Protein AF-A0A1W9U5N9-F1 (afdb_monomer)

pLDDT: mean 76.57, std 18.02, range [26.36, 98.19]

Foldseek 3Di:
DDDDDDDDDDDDDDDDDDPPDDPDPDDDQCLVVDVVNVVVLVCLLPDAAPDQAPLSVLLVVLVCLLVVQLLVLLVPDPFPCSVVLSVLSVLLSVVLLVCLLPVVQWFAFEAEEAEAQPLQQLLLQCLQFVHNQADRDSPLQAQAKEKEAADPDFWKWWQFPNRRIDIDHSSSNCCQRPVCCVPPVDHSNVGTHHMYTYDNRTPQRRYIYIYHRGLPPPDDPDPDPDDSNVRRLSVQLQGLHYEYGDACVVFAQDPVNVVSVVVSLRQAAYEYEHEPCVVDDLVSQVVSQLVNLVVVVVVPRHRHLGYWYYYSVVSDTHDPDPSPVVVSVVRSDTRQFDASLLSLVVSLVVSVVVLVVLLVVLVVLLVVLVCQLPDPPDDPVSNVVSVVSSVVSVVVSVVSVVSVVSSVVSSVSSSVSSVVSCVSSVTRHDNPSHDDDPRPDPSPDDDPFPKFKFKKFWDDDDPVLVVVLVPDPDNFKFKWAFADDDPFWTWTQTPSGTIIIDGLVRQCVRVVDDSVVSCVQRPGGAMWMWGDDPPRMIMIMHTDDPPPPPPDD

Nearest PDB structures (foldseek):
  6jfk-assembly1_A  TM=4.603E-01  e=7.650E-13  Homo sapiens
  5gom-assembly1_A  TM=4.733E-01  e=1.058E-12  Homo sapiens
  5go4-assembly1_A  TM=4.785E-01  e=2.954E-12  Homo sapiens
  5goe-assembly1_A  TM=4.598E-01  e=2.136E-12  Homo sapiens
  5gnr-assembly1_A  TM=4.405E-01  e=1.544E-12  Homo sapiens

Secondary structure (DSSP, 8-state):
-------------------------S---HHHH-HHHHHHHHHHHHSPPSS--HHHHHHHHHHHIIIIIIHHHHHSSS-TTHHHHHHHHHHHHHHHHHHHH-GGGGGBEEEEEEESTTS-HHHHHHHHHTS--S----STT--S-EEEEE-SS-EEEEEETTS-EEEE-HHHHHIIIIIHHHHH----TTTEEEEEEEESS-SSTTEEEEE---TT----S---S--HHHHHHHHHHH-SEEEEEEEGGG-S--HHHHHHHHHHT--SPEEEEEE-GGGS-HHHHHHHHHHHHHHHHH-TTS-EEEEEEEETTTTEEESS--HHHHHHHHHTSBP-SB-HHHHHHHHHHHHHHHHHHHHHHHHHHHHHHHHHHH-TTS-HHHHHHHHHHHHHHHHHHHHHHHHHHHHHHHHHHHHHHHHHHHHHHTPPB-S--S---------S-S---EEEEEEEEE----HHHHHHHTT-S-TT-EEEEEEEE-SSEEEEEETTS-EEEEEHHHHHHHH---HHHHHHHS-TT-EEEEEE-STTEEEEEEEE---------

Sequence (553 aa):
MSMMNSHIENNAAKDTGKSTAKIYRGNGNIYLDNPEKGLQLCAELVAMGGGASPAHKKLAELQLVIEEKFLPLTESDYNTTGAAAYRGLKQVCTDLEALIQFPELERHYTVAVGGMFSAGKSRFLNSILGSELLPTDTNPTISIPTYLTQGPEDTVTVLNKFHQRITSDESALQAICHSFHERFKVSFAHILRLIHVQRKNMKYPQITFLDTPGYSKSDSIDKSANTDENIAREHLRQADYLIWLIDIQNGTIPSEDMVFIRSLDFKRPILFVLNKADKKTKTEISQTLNAARKDLARAEEFQVYGVTAFSSAEGVEYGDSQCMKTFFKDVSARKSGTPVLQRARDIFSNYTTFYESEKIRLRQQRGVLNEIALSTGVEKELQHRSKSLAAGSKERIDALVAAEKKMIAVQRSVLNLIEDIAELSGLVLSDETHPNLTGMIGLAGSTDVESFRFNGSMNQISDKLLQGLLRKPNLEKLSGTVRKVDSLCFYFEMDDGFEVMALTGEVQKVTGLSRKEAVNLLPVGEKVSVHLRENERCTIIYPVIKQKAGSDD

Solvent-accessible surface area (backbone atoms only — not comparable to full-atom values): 31137 Å² total; per-residue (Å²): 133,89,85,83,92,84,89,85,79,87,90,86,83,87,85,91,73,93,73,83,74,78,78,83,86,73,78,82,49,63,52,76,76,32,64,67,56,26,50,50,52,54,50,61,61,73,39,71,40,77,78,77,50,73,38,54,51,39,51,53,51,42,51,47,47,46,59,73,59,46,45,62,56,43,74,73,53,95,52,84,52,32,68,59,39,52,52,52,53,54,45,45,52,55,49,49,54,50,38,66,78,41,54,72,66,42,56,23,35,31,37,22,41,45,39,51,58,88,32,43,60,43,40,35,51,21,34,74,49,72,44,90,78,47,83,65,71,88,64,88,50,62,65,43,39,32,39,37,36,50,36,97,48,74,38,28,34,37,32,24,76,49,71,23,79,46,78,44,47,69,61,52,52,50,35,59,49,44,48,37,36,76,77,68,71,46,78,51,50,88,48,43,58,35,36,39,37,30,27,61,84,44,76,59,57,41,32,27,38,32,46,47,24,29,50,65,73,85,86,68,96,68,92,55,95,81,43,46,37,52,56,25,46,58,55,59,52,67,30,75,35,46,34,40,34,33,43,41,88,77,46,54,77,56,69,67,56,55,53,51,54,57,71,45,69,62,86,55,57,31,36,38,34,30,21,55,38,82,80,50,54,74,68,56,48,53,52,38,50,54,49,34,53,53,56,49,64,71,41,80,83,60,44,56,33,47,78,48,31,24,16,47,89,77,57,43,78,52,70,98,66,68,55,69,65,50,49,55,58,68,55,39,48,74,44,85,24,36,25,61,64,41,52,51,51,51,40,50,50,61,54,49,51,52,56,56,53,50,44,52,51,40,52,53,53,30,52,56,25,49,52,53,40,68,43,93,88,58,59,69,67,61,24,52,52,24,46,53,53,28,49,54,37,48,56,51,43,54,50,52,54,55,51,50,56,54,49,52,54,50,51,51,53,48,53,51,36,50,51,52,29,27,63,68,53,71,52,50,73,22,80,61,76,70,83,86,76,79,65,78,53,77,76,86,83,68,83,85,57,55,63,54,70,40,69,27,37,55,55,89,80,47,74,72,49,53,61,55,50,73,72,47,97,61,72,53,66,43,55,28,25,30,65,46,74,64,98,58,36,39,32,30,41,30,79,82,77,50,45,36,39,28,47,44,68,53,52,28,67,67,69,72,39,54,72,73,53,46,44,69,76,56,38,72,67,39,69,34,36,36,27,63,48,79,89,57,30,28,40,38,37,35,74,39,76,74,73,77,78,75,87,87,128

Mean predicted aligned error: 16.18 Å

Radius of gyration: 29.79 Å; Cα contacts (8 Å, |Δi|>4): 862; chains: 1; bounding box: 122×54×83 Å

Structure (mmCIF, N/CA/C/O backbone):
data_AF-A0A1W9U5N9-F1
#
_entry.id   AF-A0A1W9U5N9-F1
#
loop_
_atom_site.group_PDB
_atom_site.id
_atom_site.type_symbol
_atom_site.label_atom_id
_atom_site.label_alt_id
_atom_site.label_comp_id
_atom_site.label_asym_id
_atom_site.label_entity_id
_atom_site.label_seq_id
_atom_site.pdbx_PDB_ins_code
_atom_site.Cartn_x
_atom_site.Cartn_y
_atom_site.Cartn_z
_atom_site.occupancy
_atom_site.B_iso_or_equiv
_atom_site.auth_seq_id
_atom_site.auth_comp_id
_atom_site.auth_asym_id
_atom_site.auth_atom_id
_atom_site.pdbx_PDB_model_num
ATOM 1 N N . MET A 1 1 ? 69.006 0.255 -8.709 1.00 35.97 1 MET A N 1
ATOM 2 C CA . MET A 1 1 ? 68.861 -0.930 -7.835 1.00 35.97 1 MET A CA 1
ATOM 3 C C . MET A 1 1 ? 67.367 -1.064 -7.560 1.00 35.97 1 MET A C 1
ATOM 5 O O . MET A 1 1 ? 66.825 -0.146 -6.971 1.00 35.97 1 MET A O 1
ATOM 9 N N . SER A 1 2 ? 66.625 -1.951 -8.243 1.00 29.09 2 SER A N 1
ATOM 10 C CA . SER A 1 2 ? 66.575 -3.414 -7.993 1.00 29.09 2 SER A CA 1
ATOM 11 C C . SER A 1 2 ? 66.067 -3.646 -6.567 1.00 29.09 2 SER A C 1
ATOM 13 O O . SER A 1 2 ? 66.734 -3.175 -5.659 1.00 29.09 2 SER A O 1
ATOM 15 N N . MET A 1 3 ? 64.945 -4.275 -6.226 1.00 26.36 3 MET A N 1
ATOM 16 C CA . MET A 1 3 ? 64.004 -5.277 -6.764 1.00 26.36 3 MET A CA 1
ATOM 17 C C . MET A 1 3 ? 62.735 -5.111 -5.869 1.00 26.36 3 MET A C 1
ATOM 19 O O . MET A 1 3 ? 62.853 -4.559 -4.783 1.00 26.36 3 MET A O 1
ATOM 23 N N . MET A 1 4 ? 61.489 -5.443 -6.206 1.00 28.92 4 MET A N 1
ATOM 24 C CA . MET A 1 4 ? 60.948 -6.742 -6.599 1.00 28.92 4 MET A CA 1
ATOM 25 C C . MET A 1 4 ? 59.550 -6.508 -7.201 1.00 28.92 4 MET A C 1
ATOM 27 O O . MET A 1 4 ? 58.605 -6.169 -6.495 1.00 28.92 4 MET A O 1
ATOM 31 N N . ASN A 1 5 ? 59.433 -6.736 -8.507 1.00 30.67 5 ASN A N 1
ATOM 32 C CA . ASN A 1 5 ? 58.229 -7.281 -9.122 1.00 30.67 5 ASN A CA 1
ATOM 33 C C . ASN A 1 5 ? 58.411 -8.801 -9.114 1.00 30.67 5 ASN A C 1
ATOM 35 O O . ASN A 1 5 ? 59.314 -9.292 -9.787 1.00 30.67 5 ASN A O 1
ATOM 39 N N . SER A 1 6 ? 57.580 -9.538 -8.386 1.00 27.19 6 SER A N 1
ATOM 40 C CA . SER A 1 6 ? 57.392 -10.976 -8.601 1.00 27.19 6 SER A CA 1
ATOM 41 C C . SER A 1 6 ? 56.189 -11.441 -7.793 1.00 27.19 6 SER A C 1
ATOM 43 O O . SER A 1 6 ? 56.247 -11.408 -6.570 1.00 27.19 6 SER A O 1
ATOM 45 N N . HIS A 1 7 ? 55.106 -11.796 -8.483 1.00 29.09 7 HIS A N 1
ATOM 46 C CA . HIS A 1 7 ? 54.266 -12.985 -8.267 1.00 29.09 7 HIS A CA 1
ATOM 47 C C . HIS A 1 7 ? 52.938 -12.806 -9.018 1.00 29.09 7 HIS A C 1
ATOM 49 O O . HIS A 1 7 ? 51.870 -12.641 -8.441 1.00 29.09 7 HIS A O 1
ATOM 55 N N . ILE A 1 8 ? 53.035 -12.849 -10.347 1.00 31.62 8 ILE A N 1
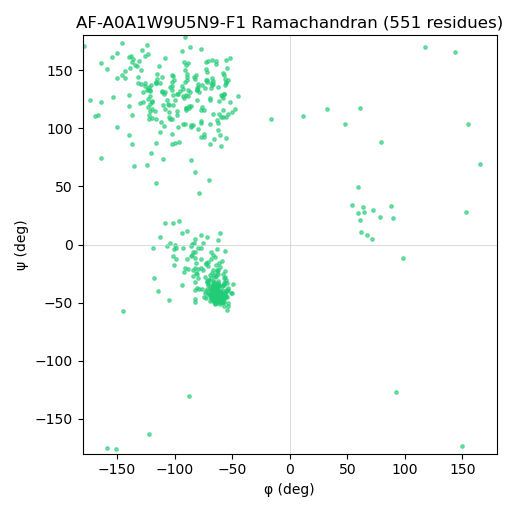ATOM 56 C CA . ILE A 1 8 ? 51.969 -13.346 -11.213 1.00 31.62 8 ILE A CA 1
ATOM 57 C C . ILE A 1 8 ? 52.576 -14.571 -11.879 1.00 31.62 8 ILE A C 1
ATOM 59 O O . ILE A 1 8 ? 53.467 -14.409 -12.703 1.00 31.62 8 ILE A O 1
ATOM 63 N N . GLU A 1 9 ? 52.137 -15.768 -11.497 1.00 27.69 9 GLU A N 1
ATOM 64 C CA . GLU A 1 9 ? 52.107 -16.914 -12.405 1.00 27.69 9 GLU A CA 1
ATOM 65 C C . GLU A 1 9 ? 51.217 -18.039 -11.854 1.00 27.69 9 GLU A C 1
ATOM 67 O O . GLU A 1 9 ? 51.405 -18.540 -10.750 1.00 27.69 9 GLU A O 1
ATOM 72 N N . ASN A 1 10 ? 50.235 -18.388 -12.687 1.00 28.28 10 ASN A N 1
ATOM 73 C CA . ASN A 1 10 ? 49.695 -19.717 -12.959 1.00 28.28 10 ASN A CA 1
ATOM 74 C C . ASN A 1 10 ? 49.324 -20.646 -11.794 1.00 28.28 10 ASN A C 1
ATOM 76 O O . ASN A 1 10 ? 50.132 -21.426 -11.308 1.00 28.28 10 ASN A O 1
ATOM 80 N N . ASN A 1 11 ? 48.014 -20.744 -11.554 1.00 26.61 11 ASN A N 1
ATOM 81 C CA . ASN A 1 11 ? 47.379 -22.044 -11.336 1.00 26.61 11 ASN A CA 1
ATOM 82 C C . ASN A 1 11 ? 46.050 -22.109 -12.095 1.00 26.61 11 ASN A C 1
ATOM 84 O O . ASN A 1 11 ? 44.980 -21.804 -11.574 1.00 26.61 11 ASN A O 1
ATOM 88 N N . ALA A 1 12 ? 46.146 -22.514 -13.360 1.00 27.66 12 ALA A N 1
ATOM 89 C CA . ALA A 1 12 ? 45.032 -23.040 -14.129 1.00 27.66 12 ALA A CA 1
ATOM 90 C C . ALA A 1 12 ? 45.190 -24.563 -14.207 1.00 27.66 12 ALA A C 1
ATOM 92 O O . ALA A 1 12 ? 46.061 -25.040 -14.927 1.00 27.66 12 ALA A O 1
ATOM 93 N N . ALA A 1 13 ? 44.350 -25.315 -13.489 1.00 27.28 13 ALA A N 1
ATOM 94 C CA . ALA A 1 13 ? 43.851 -26.619 -13.930 1.00 27.28 13 ALA A CA 1
ATOM 95 C C . ALA A 1 13 ? 42.773 -27.172 -12.979 1.00 27.28 13 ALA A C 1
ATOM 97 O O . ALA A 1 13 ? 43.041 -27.438 -11.813 1.00 27.28 13 ALA A O 1
ATOM 98 N N . LYS A 1 14 ? 41.618 -27.476 -13.589 1.00 28.52 14 LYS A N 1
ATOM 99 C CA . LYS A 1 14 ? 40.564 -28.420 -13.176 1.00 28.52 14 LYS A CA 1
ATOM 100 C C . LYS A 1 14 ? 39.579 -27.964 -12.094 1.00 28.52 14 LYS A C 1
ATOM 102 O O . LYS A 1 14 ? 39.668 -28.380 -10.950 1.00 28.52 14 LYS A O 1
ATOM 107 N N . ASP A 1 15 ? 38.506 -27.322 -12.552 1.00 28.48 15 ASP A N 1
ATOM 108 C CA . ASP A 1 15 ? 37.193 -27.934 -12.343 1.00 28.48 15 ASP A CA 1
ATOM 109 C C . ASP A 1 15 ? 36.313 -27.752 -13.590 1.00 28.48 15 ASP A C 1
ATOM 111 O O . ASP A 1 15 ? 36.094 -26.648 -14.088 1.00 28.48 15 ASP A O 1
ATOM 115 N N . THR A 1 16 ? 35.903 -28.874 -14.171 1.00 32.03 16 THR A N 1
ATOM 116 C CA . THR A 1 16 ? 35.127 -28.965 -15.409 1.00 32.03 16 THR A CA 1
ATOM 117 C C . THR A 1 16 ? 33.676 -29.251 -15.055 1.00 32.03 16 THR A C 1
ATOM 119 O O . THR A 1 16 ? 33.251 -30.403 -15.052 1.00 32.03 16 THR A O 1
ATOM 122 N N . GLY A 1 17 ? 32.905 -28.196 -14.803 1.00 28.33 17 GLY A N 1
ATOM 123 C CA . GLY A 1 17 ? 31.447 -28.238 -14.731 1.00 28.33 17 GLY A CA 1
ATOM 124 C C . GLY A 1 17 ? 30.867 -27.258 -15.743 1.00 28.33 17 GLY A C 1
ATOM 125 O O . GLY A 1 17 ? 30.980 -26.049 -15.572 1.00 28.33 17 GLY A O 1
ATOM 126 N N . LYS A 1 18 ? 30.282 -27.767 -16.833 1.00 32.19 18 LYS A N 1
ATOM 127 C CA . LYS A 1 18 ? 29.626 -26.967 -17.879 1.00 32.19 18 LYS A CA 1
ATOM 128 C C . LYS A 1 18 ? 28.459 -26.164 -17.284 1.00 32.19 18 LYS A C 1
ATOM 130 O O . LYS A 1 18 ? 27.339 -26.659 -17.241 1.00 32.19 18 LYS A O 1
ATOM 135 N N . SER A 1 19 ? 28.704 -24.915 -16.897 1.00 28.80 19 SER A N 1
ATOM 136 C CA . SER A 1 19 ? 27.664 -23.889 -16.834 1.00 28.80 19 SER A CA 1
ATOM 137 C C . SER A 1 19 ? 27.638 -23.191 -18.187 1.00 28.80 19 SER A C 1
ATOM 139 O O . SER A 1 19 ? 28.541 -22.432 -18.539 1.00 28.80 19 SER A O 1
ATOM 141 N N . THR A 1 20 ? 26.644 -23.516 -19.007 1.00 28.12 20 THR A N 1
ATOM 142 C CA . THR A 1 20 ? 26.366 -22.781 -20.239 1.00 28.12 20 THR A CA 1
ATOM 143 C C . THR A 1 20 ? 25.840 -21.400 -19.864 1.00 28.12 20 THR A C 1
ATOM 145 O O . THR A 1 20 ? 24.631 -21.195 -19.773 1.00 28.12 20 THR A O 1
ATOM 148 N N . ALA A 1 21 ? 26.755 -20.457 -19.638 1.00 29.27 21 ALA A N 1
ATOM 149 C CA . ALA A 1 21 ? 26.449 -19.038 -19.632 1.00 29.27 21 ALA A CA 1
ATOM 150 C C . ALA A 1 21 ? 25.846 -18.690 -20.999 1.00 29.27 21 ALA A C 1
ATOM 152 O O . ALA A 1 21 ? 26.517 -18.754 -22.033 1.00 29.27 21 ALA A O 1
ATOM 153 N N . LYS A 1 22 ? 24.545 -18.390 -21.018 1.00 29.12 22 LYS A N 1
ATOM 154 C CA . LYS A 1 22 ? 23.899 -17.807 -22.190 1.00 29.12 22 LYS A CA 1
ATOM 155 C C . LYS A 1 22 ? 24.575 -16.466 -22.451 1.00 29.12 22 LYS A C 1
ATOM 157 O O . LYS A 1 22 ? 24.473 -15.539 -21.658 1.00 29.12 22 LYS A O 1
ATOM 162 N N . ILE A 1 23 ? 25.289 -16.404 -23.565 1.00 27.86 23 ILE A N 1
ATOM 163 C CA . ILE A 1 23 ? 25.891 -15.191 -24.103 1.00 27.86 23 ILE A CA 1
ATOM 164 C C . ILE A 1 23 ? 24.745 -14.232 -24.440 1.00 27.86 23 ILE A C 1
ATOM 166 O O . ILE A 1 23 ? 24.016 -14.457 -25.409 1.00 27.86 23 ILE A O 1
ATOM 170 N N . TYR A 1 24 ? 24.579 -13.184 -23.633 1.00 37.66 24 TYR A N 1
ATOM 171 C CA . TYR A 1 24 ? 23.749 -12.033 -23.973 1.00 37.66 24 TYR A CA 1
ATOM 172 C C . TYR A 1 24 ? 24.308 -11.400 -25.254 1.00 37.66 24 TYR A C 1
ATOM 174 O O . TYR A 1 24 ? 25.410 -10.855 -25.274 1.00 37.66 24 TYR A O 1
ATOM 182 N N . ARG A 1 25 ? 23.572 -11.527 -26.362 1.00 33.28 25 ARG A N 1
ATOM 183 C CA . ARG A 1 25 ? 23.835 -10.783 -27.597 1.00 33.28 25 ARG A CA 1
ATOM 184 C C . ARG A 1 25 ? 22.997 -9.506 -27.574 1.00 33.28 25 ARG A C 1
ATOM 186 O O . ARG A 1 25 ? 21.803 -9.568 -27.839 1.00 33.28 25 ARG A O 1
ATOM 193 N N . GLY A 1 26 ? 23.646 -8.378 -27.294 1.00 34.16 26 GLY A N 1
ATOM 194 C CA . GLY A 1 26 ? 23.106 -7.026 -27.471 1.00 34.16 26 GLY A CA 1
ATOM 195 C C . GLY A 1 26 ? 23.776 -6.027 -26.528 1.00 34.16 26 GLY A C 1
ATOM 196 O O . GLY A 1 26 ? 23.479 -6.071 -25.348 1.00 34.16 26 GLY A O 1
ATOM 197 N N . ASN A 1 27 ? 24.690 -5.203 -27.064 1.00 46.19 27 ASN A N 1
ATOM 198 C CA . ASN A 1 27 ? 25.385 -4.036 -26.483 1.00 46.19 27 ASN A CA 1
ATOM 199 C C . ASN A 1 27 ? 25.701 -4.050 -24.977 1.00 46.19 27 ASN A C 1
ATOM 201 O O . ASN A 1 27 ? 24.818 -3.984 -24.131 1.00 46.19 27 ASN A O 1
ATOM 205 N N . GLY A 1 28 ? 26.992 -4.036 -24.644 1.00 68.62 28 GLY A N 1
ATOM 206 C CA . GLY A 1 28 ? 27.431 -3.898 -23.261 1.00 68.62 28 GLY A CA 1
ATOM 207 C C . GLY A 1 28 ? 26.869 -2.635 -22.583 1.00 68.62 28 GLY A C 1
ATOM 208 O O . GLY A 1 28 ? 26.640 -1.599 -23.215 1.00 68.62 28 GLY A O 1
ATOM 209 N N . ASN A 1 29 ? 26.537 -2.771 -21.299 1.00 79.50 29 ASN A N 1
ATOM 210 C CA . ASN A 1 29 ? 25.884 -1.729 -20.516 1.00 79.50 29 ASN A CA 1
ATOM 211 C C . ASN A 1 29 ? 26.867 -0.571 -20.276 1.00 79.50 29 ASN A C 1
ATOM 213 O O . ASN A 1 29 ? 27.945 -0.768 -19.710 1.00 79.50 29 ASN A O 1
ATOM 217 N N . ILE A 1 30 ? 26.481 0.649 -20.662 1.00 85.81 30 ILE A N 1
ATOM 218 C CA . ILE A 1 30 ? 27.363 1.828 -20.640 1.00 85.81 30 ILE A CA 1
ATOM 219 C C . ILE A 1 30 ? 27.954 2.130 -19.255 1.00 85.81 30 ILE A C 1
ATOM 221 O O . ILE A 1 30 ? 29.058 2.664 -19.176 1.00 85.81 30 ILE A O 1
ATOM 225 N N . TYR A 1 31 ? 27.250 1.777 -18.177 1.00 84.88 31 TYR A N 1
ATOM 226 C CA . TYR A 1 31 ? 27.690 1.996 -16.798 1.00 84.88 31 TYR A CA 1
ATOM 227 C C . TYR A 1 31 ? 28.665 0.918 -16.311 1.00 84.88 31 TYR A C 1
ATOM 229 O O . TYR A 1 31 ? 29.351 1.111 -15.312 1.00 84.88 31 TYR A O 1
ATOM 237 N N . LEU A 1 32 ? 28.748 -0.217 -17.007 1.00 81.25 32 LEU A N 1
ATOM 238 C CA . LEU A 1 32 ? 29.730 -1.267 -16.733 1.00 81.25 32 LEU A CA 1
ATOM 239 C C . LEU A 1 32 ? 30.984 -1.113 -17.592 1.00 81.25 32 LEU A C 1
ATOM 241 O O . LEU A 1 32 ? 32.082 -1.456 -17.155 1.00 81.25 32 LEU A O 1
ATOM 245 N N . ASP A 1 33 ? 30.811 -0.640 -18.823 1.00 85.62 33 ASP A N 1
ATOM 246 C CA . ASP A 1 33 ? 31.886 -0.581 -19.812 1.00 85.62 33 ASP A CA 1
ATOM 247 C C . ASP A 1 33 ? 32.649 0.741 -19.784 1.00 85.62 33 ASP A C 1
ATOM 249 O O . ASP A 1 33 ? 33.798 0.792 -20.217 1.00 85.62 33 ASP A O 1
ATOM 253 N N . ASN A 1 34 ? 32.050 1.795 -19.222 1.00 88.31 34 ASN A N 1
ATOM 254 C CA . ASN A 1 34 ? 32.722 3.058 -18.951 1.00 88.31 34 ASN A CA 1
ATOM 255 C C . ASN A 1 34 ? 32.862 3.268 -17.427 1.00 88.31 34 ASN A C 1
ATOM 257 O O . ASN A 1 34 ? 31.873 3.611 -16.771 1.00 88.31 34 ASN A O 1
ATOM 261 N N . PRO A 1 35 ? 34.076 3.103 -16.858 1.00 86.19 35 PRO A N 1
ATOM 262 C CA . PRO A 1 35 ? 34.315 3.262 -15.424 1.00 86.19 35 PRO A CA 1
ATOM 263 C C . PRO A 1 35 ? 33.926 4.633 -14.864 1.00 86.19 35 PRO A C 1
ATOM 265 O O . PRO A 1 35 ? 33.444 4.700 -13.739 1.00 86.19 35 PRO A O 1
ATOM 268 N N . GLU A 1 36 ? 34.098 5.715 -15.631 1.00 89.00 36 GLU A N 1
ATOM 269 C CA . GLU A 1 36 ? 33.740 7.067 -15.184 1.00 89.00 36 GLU A CA 1
ATOM 270 C C . GLU A 1 36 ? 32.225 7.204 -15.033 1.00 89.00 36 GLU A C 1
ATOM 272 O O . GLU A 1 36 ? 31.749 7.631 -13.984 1.00 89.00 36 GLU A O 1
ATOM 277 N N . LYS A 1 37 ? 31.457 6.759 -16.038 1.00 88.12 37 LYS A N 1
ATOM 278 C CA . LYS A 1 37 ? 29.986 6.766 -15.974 1.00 88.12 37 LYS A CA 1
ATOM 279 C C . LYS A 1 37 ? 29.455 5.845 -14.880 1.00 88.12 37 LYS A C 1
ATOM 281 O O . LYS A 1 37 ? 28.510 6.208 -14.184 1.00 88.12 37 LYS A O 1
ATOM 286 N N . GLY A 1 38 ? 30.056 4.665 -14.718 1.00 86.62 38 GLY A N 1
ATOM 287 C CA . GLY A 1 38 ? 29.707 3.733 -13.648 1.00 86.62 38 GLY A CA 1
ATOM 288 C C . GLY A 1 38 ? 29.942 4.331 -12.263 1.00 86.62 38 GLY A C 1
ATOM 289 O O . GLY A 1 38 ? 29.048 4.305 -11.421 1.00 86.62 38 GLY A O 1
ATOM 290 N N . LEU A 1 39 ? 31.117 4.927 -12.037 1.00 87.19 39 LEU A N 1
ATOM 291 C CA . LEU A 1 39 ? 31.456 5.557 -10.763 1.00 87.19 39 LEU A CA 1
ATOM 292 C C . LEU A 1 39 ? 30.595 6.794 -10.486 1.00 87.19 39 LEU A C 1
ATOM 294 O O . LEU A 1 39 ? 30.179 6.988 -9.347 1.00 87.19 39 LEU A O 1
ATOM 298 N N . GLN A 1 40 ? 30.289 7.593 -11.513 1.00 89.88 40 GLN A N 1
ATOM 299 C CA . GLN A 1 40 ? 29.371 8.724 -11.399 1.00 89.88 40 GLN A CA 1
ATOM 300 C C . GLN A 1 40 ? 27.982 8.262 -10.944 1.00 89.88 40 GLN A C 1
ATOM 302 O O . GLN A 1 40 ? 27.465 8.798 -9.967 1.00 89.88 40 GLN A O 1
ATOM 307 N N . LEU A 1 41 ? 27.415 7.231 -11.581 1.00 87.94 41 LEU A N 1
ATOM 308 C CA . LEU A 1 41 ? 26.125 6.671 -11.173 1.00 87.94 41 LEU A CA 1
ATOM 309 C C . LEU A 1 41 ? 26.172 6.176 -9.718 1.00 87.94 41 LEU A C 1
ATOM 311 O O . LEU A 1 41 ? 25.281 6.484 -8.932 1.00 87.94 41 LEU A O 1
ATOM 315 N N . CYS A 1 42 ? 27.231 5.463 -9.324 1.00 87.44 42 CYS A N 1
ATOM 316 C CA . CYS A 1 42 ? 27.422 5.027 -7.939 1.00 87.44 42 CYS A CA 1
ATOM 317 C C . CYS A 1 42 ? 27.476 6.206 -6.954 1.00 87.44 42 CYS A C 1
ATOM 319 O O . CYS A 1 42 ? 26.852 6.137 -5.897 1.00 87.44 42 CYS A O 1
ATOM 321 N N . ALA A 1 43 ? 28.204 7.275 -7.291 1.00 88.25 43 ALA A N 1
ATOM 322 C CA . ALA A 1 43 ? 28.321 8.471 -6.462 1.00 88.25 43 ALA A CA 1
ATOM 323 C C . ALA A 1 43 ? 26.976 9.196 -6.316 1.00 88.25 43 ALA A C 1
ATOM 325 O O . ALA A 1 43 ? 26.618 9.607 -5.215 1.00 88.25 43 ALA A O 1
ATOM 326 N N . GLU A 1 44 ? 26.206 9.300 -7.399 1.00 88.00 44 GLU A N 1
ATOM 327 C CA . GLU A 1 44 ? 24.863 9.881 -7.387 1.00 88.00 44 GLU A CA 1
ATOM 328 C C . GLU A 1 44 ? 23.900 9.058 -6.516 1.00 88.00 44 GLU A C 1
ATOM 330 O O . GLU A 1 44 ? 23.151 9.636 -5.732 1.00 88.00 44 GLU A O 1
ATOM 335 N N . LEU A 1 45 ? 23.973 7.720 -6.567 1.00 85.81 45 LEU A N 1
ATOM 336 C CA . LEU A 1 45 ? 23.142 6.810 -5.758 1.00 85.81 45 LEU A CA 1
ATOM 337 C C . LEU A 1 45 ? 23.351 6.958 -4.248 1.00 85.81 45 LEU A C 1
ATOM 339 O O . LEU A 1 45 ? 22.396 6.770 -3.490 1.00 85.81 45 LEU A O 1
ATOM 343 N N . VAL A 1 46 ? 24.559 7.310 -3.803 1.00 86.69 46 VAL A N 1
ATOM 344 C CA . VAL A 1 46 ? 24.897 7.470 -2.373 1.00 86.69 46 VAL A CA 1
ATOM 345 C C . VAL A 1 46 ? 24.910 8.921 -1.901 1.00 86.69 46 VAL A C 1
ATOM 347 O O . VAL A 1 46 ? 25.137 9.172 -0.718 1.00 86.69 46 VAL A O 1
ATOM 350 N N . ALA A 1 47 ? 24.705 9.879 -2.801 1.00 85.75 47 ALA A N 1
ATOM 351 C CA . ALA A 1 47 ? 24.765 11.282 -2.444 1.00 85.75 47 ALA A CA 1
ATOM 352 C C . ALA A 1 47 ? 23.535 11.714 -1.615 1.00 85.75 47 ALA A C 1
ATOM 354 O O . ALA A 1 47 ? 22.475 11.076 -1.600 1.00 85.75 47 ALA A O 1
ATOM 355 N N . MET A 1 48 ? 23.728 12.796 -0.860 1.00 80.88 48 MET A N 1
ATOM 356 C CA . MET A 1 48 ? 22.690 13.428 -0.049 1.00 80.88 48 MET A CA 1
ATOM 357 C C . MET A 1 48 ? 21.920 14.424 -0.916 1.00 80.88 48 MET A C 1
ATOM 359 O O . MET A 1 48 ? 22.534 15.267 -1.576 1.00 80.88 48 MET A O 1
ATOM 363 N N . GLY A 1 49 ? 20.586 14.367 -0.881 1.00 68.31 49 GLY A N 1
ATOM 364 C CA . GLY A 1 49 ? 19.746 15.318 -1.605 1.00 68.31 49 GLY A CA 1
ATOM 365 C C . GLY A 1 49 ? 20.052 16.773 -1.219 1.00 68.31 49 GLY A C 1
ATOM 366 O O . GLY A 1 49 ? 20.246 17.097 -0.046 1.00 68.31 49 GLY A O 1
ATOM 367 N N . GLY A 1 50 ? 20.107 17.665 -2.212 1.00 58.03 50 GLY A N 1
ATOM 368 C CA . GLY A 1 50 ? 20.309 19.099 -1.992 1.00 58.03 50 GLY A CA 1
ATOM 369 C C . GLY A 1 50 ? 19.118 19.756 -1.279 1.00 58.03 50 GLY A C 1
ATOM 370 O O . GLY A 1 50 ? 17.977 19.392 -1.533 1.00 58.03 50 GLY A O 1
ATOM 371 N N . GLY A 1 51 ? 19.419 20.719 -0.393 1.00 58.62 51 GLY A N 1
ATOM 372 C CA . GLY A 1 51 ? 18.522 21.603 0.376 1.00 58.62 51 GLY A CA 1
ATOM 373 C C . GLY A 1 51 ? 17.021 21.279 0.395 1.00 58.62 51 GLY A C 1
ATOM 374 O O . GLY A 1 51 ? 16.321 21.526 -0.581 1.00 58.62 51 GLY A O 1
ATOM 375 N N . ALA A 1 52 ? 16.511 20.840 1.553 1.00 67.81 52 ALA A N 1
ATOM 376 C CA . ALA A 1 52 ? 15.099 20.511 1.757 1.00 67.81 52 ALA A CA 1
ATOM 377 C C . ALA A 1 52 ? 14.156 21.602 1.212 1.00 67.81 52 ALA A C 1
ATOM 379 O O . ALA A 1 52 ? 14.137 22.735 1.711 1.00 67.81 52 ALA A O 1
ATOM 380 N N . SER A 1 53 ? 13.351 21.243 0.204 1.00 83.31 53 SER A N 1
ATOM 381 C CA . SER A 1 53 ? 12.263 22.087 -0.310 1.00 83.31 53 SER A CA 1
ATOM 382 C C . SER A 1 53 ? 11.335 22.549 0.832 1.00 83.31 53 SER A C 1
ATOM 384 O O . SER A 1 53 ? 11.285 21.882 1.873 1.00 83.31 53 SER A O 1
ATOM 386 N N . PRO A 1 54 ? 10.531 23.612 0.654 1.00 89.94 54 PRO A N 1
ATOM 387 C CA . PRO A 1 54 ? 9.535 24.016 1.648 1.00 89.94 54 PRO A CA 1
ATOM 388 C C . PRO A 1 54 ? 8.625 22.865 2.113 1.00 89.94 54 PRO A C 1
ATOM 390 O O . PRO A 1 54 ? 8.426 22.702 3.315 1.00 89.94 54 PRO A O 1
ATOM 393 N N . ALA A 1 55 ? 8.166 22.011 1.189 1.00 90.44 55 ALA A N 1
ATOM 394 C CA . ALA A 1 55 ? 7.347 20.839 1.508 1.00 90.44 55 ALA A CA 1
ATOM 395 C C . ALA A 1 55 ? 8.097 19.814 2.381 1.00 90.44 55 ALA A C 1
ATOM 397 O O . ALA A 1 55 ? 7.560 19.330 3.371 1.00 90.44 55 ALA A O 1
ATOM 398 N N . HIS A 1 56 ? 9.374 19.551 2.087 1.00 88.75 56 HIS A N 1
ATOM 399 C CA . HIS A 1 56 ? 10.228 18.680 2.911 1.00 88.75 56 HIS A CA 1
ATOM 400 C C . HIS A 1 56 ? 10.437 19.232 4.332 1.00 88.75 56 HIS A C 1
ATOM 402 O O . HIS A 1 56 ? 10.458 18.466 5.292 1.00 88.75 56 HIS A O 1
ATOM 408 N N . LYS A 1 57 ? 10.555 20.557 4.497 1.00 91.56 57 LYS A N 1
ATOM 409 C CA . LYS A 1 57 ? 10.639 21.180 5.831 1.00 91.56 57 LYS A CA 1
ATOM 410 C C . LYS A 1 57 ? 9.344 20.988 6.621 1.00 91.56 57 LYS A C 1
ATOM 412 O O . LYS A 1 57 ? 9.399 20.656 7.800 1.00 91.56 57 LYS A O 1
ATOM 417 N N . LYS A 1 58 ? 8.192 21.145 5.963 1.00 95.25 58 LYS A N 1
ATOM 418 C CA . LYS A 1 58 ? 6.875 20.883 6.560 1.00 95.25 58 LYS A CA 1
ATOM 419 C C . LYS A 1 58 ? 6.665 19.408 6.895 1.00 95.25 58 LYS A C 1
ATOM 421 O O . LYS A 1 58 ? 6.119 19.100 7.949 1.00 95.25 58 LYS A O 1
ATOM 426 N N . LEU A 1 59 ? 7.162 18.494 6.062 1.00 93.44 59 LEU A N 1
ATOM 427 C CA . LEU A 1 59 ? 7.162 17.063 6.364 1.00 93.44 59 LEU A CA 1
ATOM 428 C C . LEU A 1 59 ? 8.009 16.741 7.606 1.00 93.44 59 LEU A C 1
ATOM 430 O O . LEU A 1 59 ? 7.563 15.968 8.451 1.00 93.44 59 LEU A O 1
ATOM 434 N N . ALA A 1 60 ? 9.186 17.354 7.756 1.00 92.06 60 ALA A N 1
ATOM 435 C CA . ALA A 1 60 ? 10.004 17.200 8.961 1.00 92.06 60 ALA A CA 1
ATOM 436 C C . ALA A 1 60 ? 9.291 17.752 10.213 1.00 92.06 60 ALA A C 1
ATOM 438 O O . ALA A 1 60 ? 9.299 17.113 11.262 1.00 92.06 60 ALA A O 1
ATOM 439 N N . GLU A 1 61 ? 8.606 18.896 10.098 1.00 96.19 61 GLU A N 1
ATOM 440 C CA . GLU A 1 61 ? 7.765 19.444 11.172 1.00 96.19 61 GLU A CA 1
ATOM 441 C C . GLU A 1 61 ? 6.622 18.484 11.549 1.00 96.19 61 GLU A C 1
ATOM 443 O O . GLU A 1 61 ? 6.380 18.234 12.730 1.00 96.19 61 GLU A O 1
ATOM 448 N N . LEU A 1 62 ? 5.955 17.886 10.557 1.00 97.44 62 LEU A N 1
ATOM 449 C CA . LEU A 1 62 ? 4.909 16.883 10.766 1.00 97.44 62 LEU A CA 1
ATOM 450 C C . LEU A 1 62 ? 5.443 15.652 11.509 1.00 97.44 62 LEU A C 1
ATOM 452 O O . LEU A 1 62 ? 4.816 15.190 12.465 1.00 97.44 62 LEU A O 1
ATOM 456 N N . GLN A 1 63 ? 6.606 15.143 11.101 1.00 95.56 63 GLN A N 1
ATOM 457 C CA . GLN A 1 63 ? 7.264 14.017 11.763 1.00 95.56 63 GLN A CA 1
ATOM 458 C C . GLN A 1 63 ? 7.588 14.338 13.228 1.00 95.56 63 GLN A C 1
ATOM 460 O O . GLN A 1 63 ? 7.271 13.524 14.095 1.00 95.56 63 GLN A O 1
ATOM 465 N N . LEU A 1 64 ? 8.114 15.535 13.514 1.00 96.31 64 LEU A N 1
ATOM 466 C CA . LEU A 1 64 ? 8.377 15.997 14.881 1.00 96.31 64 LEU A CA 1
ATOM 467 C C . LEU A 1 64 ? 7.094 16.111 15.710 1.00 96.31 64 LEU A C 1
ATOM 469 O O . LEU A 1 64 ? 7.067 15.682 16.857 1.00 96.31 64 LEU A O 1
ATOM 473 N N . VAL A 1 65 ? 5.995 16.628 15.151 1.00 97.38 65 VAL A N 1
ATOM 474 C CA . VAL A 1 65 ? 4.704 16.674 15.864 1.00 97.38 65 VAL A CA 1
ATOM 475 C C . VAL A 1 65 ? 4.222 15.267 16.231 1.00 97.38 65 VAL A C 1
ATOM 477 O O . VAL A 1 65 ? 3.725 15.055 17.340 1.00 97.38 65 VAL A O 1
ATOM 480 N N . ILE A 1 66 ? 4.380 14.293 15.335 1.00 96.25 66 ILE A N 1
ATOM 481 C CA . ILE A 1 66 ? 4.000 12.900 15.599 1.00 96.25 66 ILE A CA 1
ATOM 482 C C . ILE A 1 66 ? 4.902 12.278 16.679 1.00 96.25 66 ILE A C 1
ATOM 484 O O . ILE A 1 66 ? 4.399 11.622 17.590 1.00 96.25 66 ILE A O 1
ATOM 488 N N . GLU A 1 67 ? 6.214 12.496 16.620 1.00 94.44 67 GLU A N 1
ATOM 489 C CA . GLU A 1 67 ? 7.175 11.922 17.572 1.00 94.44 67 GLU A CA 1
ATOM 490 C C . GLU A 1 67 ? 7.138 12.592 18.948 1.00 94.44 67 GLU A C 1
ATOM 492 O O . GLU A 1 67 ? 7.111 11.912 19.966 1.00 94.44 67 GLU A O 1
ATOM 497 N N . GLU A 1 68 ? 7.107 13.919 19.006 1.00 94.69 68 GLU A N 1
ATOM 498 C CA . GLU A 1 68 ? 7.247 14.657 20.264 1.00 94.69 68 GLU A CA 1
ATOM 499 C C . GLU A 1 68 ? 5.906 14.956 20.937 1.00 94.69 68 GLU A C 1
ATOM 501 O O . GLU A 1 68 ? 5.861 15.178 22.148 1.00 94.69 68 GLU A O 1
ATOM 506 N N . LYS A 1 69 ? 4.798 14.992 20.179 1.00 93.44 69 LYS A N 1
ATOM 507 C CA . LYS A 1 69 ? 3.477 15.350 20.727 1.00 93.44 69 LYS A CA 1
ATOM 508 C C . LYS A 1 69 ? 2.473 14.208 20.694 1.00 93.44 69 LYS A C 1
ATOM 510 O O . LYS A 1 69 ? 1.711 14.084 21.648 1.00 93.44 69 LYS A O 1
ATOM 515 N N . PHE A 1 70 ? 2.434 13.397 19.634 1.00 92.88 70 PHE A N 1
ATOM 516 C CA . PHE A 1 70 ? 1.484 12.280 19.557 1.00 92.88 70 PHE A CA 1
ATOM 517 C C . PHE A 1 70 ? 1.975 11.042 20.316 1.00 92.88 70 PHE A C 1
ATOM 519 O O . PHE A 1 70 ? 1.227 10.511 21.132 1.00 92.88 70 PHE A O 1
ATOM 526 N N . LEU A 1 71 ? 3.221 10.604 20.102 1.00 91.38 71 LEU A N 1
ATOM 527 C CA . LEU A 1 71 ? 3.757 9.386 20.724 1.00 91.38 71 LEU A CA 1
ATOM 528 C C . LEU A 1 71 ? 3.630 9.378 22.264 1.00 91.38 71 LEU A C 1
ATOM 530 O O . LEU A 1 71 ? 3.093 8.397 22.782 1.00 91.38 71 LEU A O 1
ATOM 534 N N . PRO A 1 72 ? 3.947 10.460 23.011 1.00 89.62 72 PRO A N 1
ATOM 535 C CA . PRO A 1 72 ? 3.764 10.468 24.467 1.00 89.62 72 PRO A CA 1
ATOM 536 C C . PRO A 1 72 ? 2.303 10.301 24.918 1.00 89.62 72 PRO A C 1
ATOM 538 O O . PRO A 1 72 ? 2.038 9.835 26.027 1.00 89.62 72 PRO A O 1
ATOM 541 N N . LEU A 1 73 ? 1.327 10.669 24.077 1.00 85.75 73 LEU A N 1
ATOM 542 C CA . LEU A 1 73 ? -0.092 10.438 24.372 1.00 85.75 73 LEU A CA 1
ATOM 543 C C . LEU A 1 73 ? -0.445 8.951 24.292 1.00 85.75 73 LEU A C 1
ATOM 545 O O . LEU A 1 73 ? -1.301 8.510 25.046 1.00 85.75 73 LEU A O 1
ATOM 549 N N . THR A 1 74 ? 0.240 8.192 23.434 1.00 82.94 74 THR A N 1
ATOM 550 C CA . THR A 1 74 ? 0.028 6.743 23.279 1.00 82.94 74 THR A CA 1
ATOM 551 C C . THR A 1 74 ? 0.713 5.907 24.362 1.00 82.94 74 THR A C 1
ATOM 553 O O . THR A 1 74 ? 0.331 4.766 24.590 1.00 82.94 74 THR A O 1
ATOM 556 N N . GLU A 1 75 ? 1.727 6.461 25.034 1.00 74.56 75 GLU A N 1
ATOM 557 C CA . GLU A 1 75 ? 2.440 5.790 26.133 1.00 74.56 75 GLU A CA 1
ATOM 558 C C . GLU A 1 75 ? 1.730 5.951 27.484 1.00 74.56 75 GLU A C 1
ATOM 560 O O . GLU A 1 75 ? 1.964 5.183 28.416 1.00 74.56 75 GLU A O 1
ATOM 565 N N . SER A 1 76 ? 0.888 6.979 27.610 1.00 63.25 76 SER A N 1
ATOM 566 C CA . SER A 1 76 ? 0.351 7.448 28.891 1.00 63.25 76 SER A CA 1
ATOM 567 C C . SER A 1 76 ? -1.103 7.053 29.157 1.00 63.25 76 SER A C 1
ATOM 569 O O . SER A 1 76 ? -1.644 7.418 30.205 1.00 63.25 76 SER A O 1
ATOM 571 N N . ASP A 1 77 ? -1.751 6.309 28.258 1.00 61.28 77 ASP A N 1
ATOM 572 C CA . ASP A 1 77 ? -3.172 5.996 28.367 1.00 61.28 77 ASP A CA 1
ATOM 573 C C . ASP A 1 77 ? -3.515 4.499 28.255 1.00 61.28 77 ASP A C 1
ATOM 575 O O . ASP A 1 77 ? -2.708 3.638 27.925 1.00 61.28 77 ASP A O 1
ATOM 579 N N . TYR A 1 78 ? -4.761 4.171 28.608 1.00 62.22 78 TYR A N 1
ATOM 580 C CA . TYR A 1 78 ? -5.315 2.815 28.517 1.00 62.22 78 TYR A CA 1
ATOM 581 C C . TYR A 1 78 ? -5.696 2.434 27.073 1.00 62.22 78 TYR A C 1
ATOM 583 O O . TYR A 1 78 ? -6.374 1.425 26.867 1.00 62.22 78 TYR A O 1
ATOM 591 N N . ASN A 1 79 ? -5.347 3.263 26.082 1.00 71.38 79 ASN A N 1
ATOM 592 C CA . ASN A 1 79 ? -5.817 3.119 24.716 1.00 71.38 79 ASN A CA 1
ATOM 593 C C . ASN A 1 79 ? -4.922 2.154 23.934 1.00 71.38 79 ASN A C 1
ATOM 595 O O . ASN A 1 79 ? -3.861 2.506 23.423 1.00 71.38 79 ASN A O 1
ATOM 599 N N . THR A 1 80 ? -5.397 0.926 23.750 1.00 73.19 80 THR A N 1
ATOM 600 C CA . THR A 1 80 ? -4.660 -0.111 23.013 1.00 73.19 80 THR A CA 1
ATOM 601 C C . THR A 1 80 ? -4.499 0.190 21.518 1.00 73.19 80 THR A C 1
ATOM 603 O O . THR A 1 80 ? -3.744 -0.499 20.832 1.00 73.19 80 THR A O 1
ATOM 606 N N . THR A 1 81 ? -5.173 1.219 20.989 1.00 79.94 81 THR A N 1
ATOM 607 C CA . THR A 1 81 ? -5.081 1.609 19.572 1.00 79.94 81 THR A CA 1
ATOM 608 C C . THR A 1 81 ? -3.902 2.539 19.266 1.00 79.94 81 THR A C 1
ATOM 610 O O . THR A 1 81 ? -3.600 2.754 18.091 1.00 79.94 81 THR A O 1
ATOM 613 N N . GLY A 1 82 ? -3.189 3.048 20.281 1.00 84.38 82 GLY A N 1
ATOM 614 C CA . GLY A 1 82 ? -2.101 4.019 20.104 1.00 84.38 82 GLY A CA 1
ATOM 615 C C . GLY A 1 82 ? -0.973 3.543 19.192 1.00 84.38 82 GLY A C 1
ATOM 616 O O . GLY A 1 82 ? -0.575 4.265 18.280 1.00 84.38 82 GLY A O 1
ATOM 617 N N . ALA A 1 83 ? -0.530 2.293 19.341 1.00 84.19 83 ALA A N 1
ATOM 618 C CA . ALA A 1 83 ? 0.505 1.720 18.478 1.00 84.19 83 ALA A CA 1
ATOM 619 C C . ALA A 1 83 ? 0.064 1.632 17.004 1.00 84.19 83 ALA A C 1
ATOM 621 O O . ALA A 1 83 ? 0.851 1.909 16.094 1.00 84.19 83 ALA A O 1
ATOM 622 N N . ALA A 1 84 ? -1.200 1.269 16.758 1.00 83.44 84 ALA A N 1
ATOM 623 C CA . ALA A 1 84 ? -1.763 1.212 15.411 1.00 83.44 84 ALA A CA 1
ATOM 624 C C . ALA A 1 84 ? -1.895 2.617 14.805 1.00 83.44 84 ALA A C 1
ATOM 626 O O . ALA A 1 84 ? -1.519 2.819 13.650 1.00 83.44 84 ALA A O 1
ATOM 627 N N . ALA A 1 85 ? -2.351 3.593 15.595 1.00 88.81 85 ALA A N 1
ATOM 628 C CA . ALA A 1 85 ? -2.469 4.982 15.169 1.00 88.81 85 ALA A CA 1
ATOM 629 C C . ALA A 1 85 ? -1.100 5.608 14.856 1.00 88.81 85 ALA A C 1
ATOM 631 O O . ALA A 1 85 ? -0.932 6.214 13.800 1.00 88.81 85 ALA A O 1
ATOM 632 N N . TYR A 1 86 ? -0.097 5.398 15.713 1.00 90.88 86 TYR A N 1
ATOM 633 C CA . TYR A 1 86 ? 1.266 5.890 15.494 1.00 90.88 86 TYR A CA 1
ATOM 634 C C . TYR A 1 86 ? 1.876 5.309 14.217 1.00 90.88 86 TYR A C 1
ATOM 636 O O . TYR A 1 86 ? 2.393 6.049 13.379 1.00 90.88 86 TYR A O 1
ATOM 644 N N . ARG A 1 87 ? 1.743 3.990 14.018 1.00 85.88 87 ARG A N 1
ATOM 645 C CA . ARG A 1 87 ? 2.168 3.327 12.780 1.00 85.88 87 ARG A CA 1
ATOM 646 C C . ARG A 1 87 ? 1.459 3.917 11.558 1.00 85.88 87 ARG A C 1
ATOM 648 O O . ARG A 1 87 ? 2.114 4.191 10.559 1.00 85.88 87 ARG A O 1
ATOM 655 N N . GLY A 1 88 ? 0.147 4.142 11.644 1.00 87.75 88 GLY A N 1
ATOM 656 C CA . GLY A 1 88 ? -0.634 4.754 10.569 1.00 87.75 88 GLY A CA 1
ATOM 657 C C . GLY A 1 88 ? -0.162 6.168 10.219 1.00 87.75 88 GLY A C 1
ATOM 658 O O . GLY A 1 88 ? -0.001 6.486 9.046 1.00 87.75 88 GLY A O 1
ATOM 659 N N . LEU A 1 89 ? 0.127 7.006 11.218 1.00 94.00 89 LEU A N 1
ATOM 660 C CA . LEU A 1 89 ? 0.630 8.366 10.992 1.00 94.00 89 LEU A CA 1
ATOM 661 C C . LEU A 1 89 ? 2.048 8.374 10.408 1.00 94.00 89 LEU A C 1
ATOM 663 O O . LEU A 1 89 ? 2.329 9.146 9.494 1.00 94.00 89 LEU A O 1
ATOM 667 N N . LYS A 1 90 ? 2.929 7.475 10.865 1.00 90.94 90 LYS A N 1
ATOM 668 C CA . LYS A 1 90 ? 4.244 7.265 10.238 1.00 90.94 90 LYS A CA 1
ATOM 669 C C . LYS A 1 90 ? 4.120 6.851 8.775 1.00 90.94 90 LYS A C 1
ATOM 671 O O . LYS A 1 90 ? 4.918 7.294 7.947 1.00 90.94 90 LYS A O 1
ATOM 676 N N . GLN A 1 91 ? 3.098 6.062 8.452 1.00 84.12 91 GLN A N 1
ATOM 677 C CA . GLN A 1 91 ? 2.816 5.707 7.070 1.00 84.12 91 GLN A CA 1
ATOM 678 C C . GLN A 1 91 ? 2.400 6.918 6.242 1.00 84.12 91 GLN A C 1
ATOM 680 O O . GLN A 1 91 ? 2.957 7.134 5.174 1.00 84.12 91 GLN A O 1
ATOM 685 N N . VAL A 1 92 ? 1.498 7.755 6.762 1.00 90.50 92 VAL A N 1
ATOM 686 C CA . VAL A 1 92 ? 1.095 9.003 6.095 1.00 90.50 92 VAL A CA 1
ATOM 687 C C . VAL A 1 92 ? 2.310 9.884 5.782 1.00 90.50 92 VAL A C 1
ATOM 689 O O . VAL A 1 92 ? 2.387 10.436 4.689 1.00 90.50 92 VAL A O 1
ATOM 692 N N . CYS A 1 93 ? 3.293 9.975 6.685 1.00 91.75 93 CYS A N 1
ATOM 693 C CA . CYS A 1 93 ? 4.543 10.689 6.406 1.00 91.75 93 CYS A CA 1
ATOM 694 C C . CYS A 1 93 ? 5.346 10.063 5.259 1.00 91.75 93 CYS A C 1
ATOM 696 O O . CYS A 1 93 ? 5.850 10.792 4.410 1.00 91.75 93 CYS A O 1
ATOM 698 N N . THR A 1 94 ? 5.470 8.736 5.231 1.00 83.88 94 THR A N 1
ATOM 699 C CA . THR A 1 94 ? 6.173 8.011 4.158 1.00 83.88 94 THR A CA 1
ATOM 700 C C . THR A 1 94 ? 5.493 8.219 2.810 1.00 83.88 94 THR A C 1
ATOM 702 O O . THR A 1 94 ? 6.177 8.463 1.817 1.00 83.88 94 THR A O 1
ATOM 705 N N . ASP A 1 95 ? 4.162 8.179 2.785 1.00 83.75 95 ASP A N 1
ATOM 706 C CA . ASP A 1 95 ? 3.380 8.401 1.575 1.00 83.75 95 ASP A CA 1
ATOM 707 C C . ASP A 1 95 ? 3.585 9.840 1.087 1.00 83.75 95 ASP A C 1
ATOM 709 O O . ASP A 1 95 ? 3.985 10.045 -0.053 1.00 83.75 95 ASP A O 1
ATOM 713 N N . LEU A 1 96 ? 3.422 10.839 1.964 1.00 89.25 96 LEU A N 1
ATOM 714 C CA . LEU A 1 96 ? 3.662 12.248 1.630 1.00 89.25 96 LEU A CA 1
ATOM 715 C C . LEU A 1 96 ? 5.073 12.489 1.100 1.00 89.25 96 LEU A C 1
ATOM 717 O O . LEU A 1 96 ? 5.241 13.231 0.142 1.00 89.25 96 LEU A O 1
ATOM 721 N N . GLU A 1 97 ? 6.083 11.849 1.679 1.00 86.56 97 GLU A N 1
ATOM 722 C CA . GLU A 1 97 ? 7.455 11.944 1.190 1.00 86.56 97 GLU A CA 1
ATOM 723 C C . GLU A 1 97 ? 7.588 11.468 -0.262 1.00 86.56 97 GLU A C 1
ATOM 725 O O . GLU A 1 97 ? 8.190 12.155 -1.090 1.00 86.56 97 GLU A O 1
ATOM 730 N N . ALA A 1 98 ? 6.985 10.320 -0.586 1.00 81.31 98 ALA A N 1
ATOM 731 C CA . ALA A 1 98 ? 6.958 9.808 -1.950 1.00 81.31 98 ALA A CA 1
ATOM 732 C C . ALA A 1 98 ? 6.195 10.758 -2.884 1.00 81.31 98 ALA A C 1
ATOM 734 O O . ALA A 1 98 ? 6.652 11.006 -3.994 1.00 81.31 98 ALA A O 1
ATOM 735 N N . LEU A 1 99 ? 5.088 11.348 -2.430 1.00 86.12 99 LEU A N 1
ATOM 736 C CA . LEU A 1 99 ? 4.280 12.278 -3.224 1.00 86.12 99 LEU A CA 1
ATOM 737 C C . LEU A 1 99 ? 4.942 13.632 -3.457 1.00 86.12 99 LEU A C 1
ATOM 739 O O . LEU A 1 99 ? 4.755 14.222 -4.515 1.00 86.12 99 LEU A O 1
ATOM 743 N N . ILE A 1 100 ? 5.735 14.123 -2.504 1.00 87.88 100 ILE A N 1
ATOM 744 C CA . ILE A 1 100 ? 6.539 15.336 -2.687 1.00 87.88 100 ILE A CA 1
ATOM 745 C C . ILE A 1 100 ? 7.567 15.113 -3.806 1.00 87.88 100 ILE A C 1
ATOM 747 O O . ILE A 1 100 ? 7.827 16.019 -4.596 1.00 87.88 100 ILE A O 1
ATOM 751 N N . GLN A 1 101 ? 8.154 13.915 -3.869 1.00 83.62 101 GLN A N 1
ATOM 752 C CA . GLN A 1 101 ? 9.182 13.554 -4.851 1.00 83.62 101 GLN A CA 1
ATOM 753 C C . GLN A 1 101 ? 8.592 13.134 -6.210 1.00 83.62 101 GLN A C 1
ATOM 755 O O . GLN A 1 101 ? 9.202 13.389 -7.252 1.00 83.62 101 GLN A O 1
ATOM 760 N N . PHE A 1 102 ? 7.404 12.519 -6.190 1.00 84.31 102 PHE A N 1
ATOM 761 C CA . PHE A 1 102 ? 6.688 11.969 -7.344 1.00 84.31 102 PHE A CA 1
ATOM 762 C C . PHE A 1 102 ? 5.187 12.332 -7.326 1.00 84.31 102 PHE A C 1
ATOM 764 O O . PHE A 1 102 ? 4.335 11.446 -7.171 1.00 84.31 102 PHE A O 1
ATOM 771 N N . PRO A 1 103 ? 4.817 13.615 -7.506 1.00 81.81 103 PRO A N 1
ATOM 772 C CA . PRO A 1 103 ? 3.415 14.049 -7.489 1.00 81.81 103 PRO A CA 1
ATOM 773 C C . PRO A 1 103 ? 2.534 13.345 -8.533 1.00 81.81 103 PRO A C 1
ATOM 775 O O . PRO A 1 103 ? 1.320 13.229 -8.374 1.00 81.81 103 PRO A O 1
ATOM 778 N N . GLU A 1 104 ? 3.125 12.862 -9.627 1.00 78.56 104 GLU A N 1
ATOM 779 C CA . GLU A 1 104 ? 2.425 12.136 -10.685 1.00 78.56 104 GLU A CA 1
ATOM 780 C C . GLU A 1 104 ? 1.808 10.806 -10.236 1.00 78.56 104 GLU A C 1
ATOM 782 O O . GLU A 1 104 ? 0.851 10.358 -10.875 1.00 78.56 104 GLU A O 1
ATOM 787 N N . LEU A 1 105 ? 2.292 10.203 -9.141 1.00 80.50 105 LEU A N 1
ATOM 788 C CA . LEU A 1 105 ? 1.731 8.962 -8.595 1.00 80.50 105 LEU A CA 1
ATOM 789 C C . LEU A 1 105 ? 0.288 9.146 -8.097 1.00 80.50 105 LEU A C 1
ATOM 791 O O . LEU A 1 105 ? -0.448 8.168 -8.003 1.00 80.50 105 LEU A O 1
ATOM 795 N N . GLU A 1 106 ? -0.158 10.385 -7.861 1.00 76.75 106 GLU A N 1
ATOM 796 C CA . GLU A 1 106 ? -1.528 10.692 -7.424 1.00 76.75 106 GLU A CA 1
ATOM 797 C C . GLU A 1 106 ? -2.570 10.750 -8.536 1.00 76.75 106 GLU A C 1
ATOM 799 O O . GLU A 1 106 ? -3.768 10.798 -8.267 1.00 76.75 106 GLU A O 1
ATOM 804 N N . ARG A 1 107 ? -2.152 10.757 -9.802 1.00 75.81 107 ARG A N 1
ATOM 805 C CA . ARG A 1 107 ? -3.091 10.945 -10.921 1.00 75.81 107 ARG A CA 1
ATOM 806 C C . ARG A 1 107 ? -3.935 9.705 -11.209 1.00 75.81 107 ARG A C 1
ATOM 808 O O . ARG A 1 107 ? -4.997 9.808 -11.825 1.00 75.81 107 ARG A O 1
ATOM 815 N N . HIS A 1 108 ? -3.453 8.541 -10.792 1.00 85.75 108 HIS A N 1
ATOM 816 C CA . HIS A 1 108 ? -3.962 7.240 -11.200 1.00 85.75 108 HIS A CA 1
ATOM 817 C C . HIS A 1 108 ? -4.026 6.292 -10.010 1.00 85.75 108 HIS A C 1
ATOM 819 O O . HIS A 1 108 ? -3.227 6.399 -9.079 1.00 85.75 108 HIS A O 1
ATOM 825 N N . TYR A 1 109 ? -4.955 5.340 -10.057 1.00 88.06 109 TYR A N 1
ATOM 826 C CA . TYR A 1 109 ? -4.984 4.278 -9.064 1.00 88.06 109 TYR A CA 1
ATOM 827 C C . TYR A 1 109 ? -3.756 3.379 -9.200 1.00 88.06 109 TYR A C 1
ATOM 829 O O . TYR A 1 109 ? -3.338 3.014 -10.305 1.00 88.06 109 TYR A O 1
ATOM 837 N N . THR A 1 110 ? -3.187 3.015 -8.056 1.00 89.94 110 THR A N 1
ATOM 838 C CA . THR A 1 110 ? -2.045 2.110 -7.977 1.00 89.94 110 THR A CA 1
ATOM 839 C C . THR A 1 110 ? -2.521 0.668 -7.919 1.00 89.94 110 THR A C 1
ATOM 841 O O . THR A 1 110 ? -3.202 0.280 -6.975 1.00 89.94 110 THR A O 1
ATOM 844 N N . VAL A 1 111 ? -2.138 -0.150 -8.895 1.00 93.38 111 VAL A N 1
ATOM 845 C CA . VAL A 1 111 ? -2.359 -1.599 -8.909 1.00 93.38 111 VAL A CA 1
ATOM 846 C C . VAL A 1 111 ? -1.054 -2.294 -8.547 1.00 93.38 111 VAL A C 1
ATOM 848 O O . VAL A 1 111 ? -0.117 -2.328 -9.347 1.00 93.38 111 VAL A O 1
ATOM 851 N N . ALA A 1 112 ? -0.989 -2.858 -7.343 1.00 93.31 112 ALA A N 1
ATOM 852 C CA . ALA A 1 112 ? 0.167 -3.629 -6.913 1.00 93.31 112 ALA A CA 1
ATOM 853 C C . ALA A 1 112 ? 0.045 -5.104 -7.285 1.00 93.31 112 ALA A C 1
ATOM 855 O O . ALA A 1 112 ? -1.045 -5.684 -7.295 1.00 93.31 112 ALA A O 1
ATOM 856 N N . VAL A 1 113 ? 1.194 -5.709 -7.573 1.00 93.81 113 VAL A N 1
ATOM 857 C CA . VAL A 1 113 ? 1.314 -7.125 -7.914 1.00 93.81 113 VAL A CA 1
ATOM 858 C C . VAL A 1 113 ? 1.999 -7.851 -6.761 1.00 93.81 113 VAL A C 1
ATOM 860 O O . VAL A 1 113 ? 3.213 -7.778 -6.604 1.00 93.81 113 VAL A O 1
ATOM 863 N N . GLY A 1 114 ? 1.211 -8.555 -5.951 1.00 92.12 114 GLY A N 1
ATOM 864 C CA . GLY A 1 114 ? 1.680 -9.374 -4.835 1.00 92.12 114 GLY A CA 1
ATOM 865 C C . GLY A 1 114 ? 1.903 -10.837 -5.225 1.00 92.12 114 GLY A C 1
ATOM 866 O O . GLY A 1 114 ? 1.481 -11.286 -6.289 1.00 92.12 114 GLY A O 1
ATOM 867 N N . GLY A 1 115 ? 2.581 -11.591 -4.361 1.00 90.62 115 GLY A N 1
ATOM 868 C CA . GLY A 1 115 ? 2.793 -13.033 -4.528 1.00 90.62 115 GLY A CA 1
ATOM 869 C C . GLY A 1 115 ? 4.166 -13.502 -4.053 1.00 90.62 115 GLY A C 1
ATOM 870 O O . GLY A 1 115 ? 5.091 -12.698 -3.859 1.00 90.62 115 GLY A O 1
ATOM 871 N N . MET A 1 116 ? 4.311 -14.819 -3.904 1.00 87.25 116 MET A N 1
ATOM 872 C CA . MET A 1 116 ? 5.538 -15.472 -3.439 1.00 87.25 116 MET A CA 1
ATOM 873 C C . MET A 1 116 ? 6.767 -15.090 -4.289 1.00 87.25 116 MET A C 1
ATOM 875 O O . MET A 1 116 ? 6.659 -14.628 -5.439 1.00 87.25 116 MET A O 1
ATOM 879 N N . PHE A 1 117 ? 7.974 -15.259 -3.737 1.00 77.69 117 PHE A N 1
ATOM 880 C CA . PHE A 1 117 ? 9.186 -15.173 -4.553 1.00 77.69 117 PHE A CA 1
ATOM 881 C C . PHE A 1 117 ? 9.096 -16.168 -5.727 1.00 77.69 117 PHE A C 1
ATOM 883 O O . PHE A 1 117 ? 8.596 -17.277 -5.572 1.00 77.69 117 PHE A O 1
ATOM 890 N N . SER A 1 118 ? 9.537 -15.765 -6.922 1.00 81.31 118 SER A N 1
ATOM 891 C CA . SER A 1 118 ? 9.456 -16.573 -8.158 1.00 81.31 118 SER A CA 1
ATOM 892 C C . SER A 1 118 ? 8.056 -16.863 -8.742 1.00 81.31 118 SER A C 1
ATOM 894 O O . SER A 1 118 ? 7.960 -17.571 -9.750 1.00 81.31 118 SER A O 1
ATOM 896 N N . ALA A 1 119 ? 6.979 -16.245 -8.228 1.00 87.44 119 ALA A N 1
ATOM 897 C CA . ALA A 1 119 ? 5.646 -16.280 -8.863 1.00 87.44 119 ALA A CA 1
ATOM 898 C C . ALA A 1 119 ? 5.597 -15.573 -10.244 1.00 87.44 119 ALA A C 1
ATOM 900 O O . ALA A 1 119 ? 4.637 -15.709 -11.001 1.00 87.44 119 ALA A O 1
ATOM 901 N N . GLY A 1 120 ? 6.657 -14.834 -10.598 1.00 88.62 120 GLY A N 1
ATOM 902 C CA . GLY A 1 120 ? 6.822 -14.200 -11.908 1.00 88.62 120 GLY A CA 1
ATOM 903 C C . GLY A 1 120 ? 6.212 -12.802 -12.029 1.00 88.62 120 GLY A C 1
ATOM 904 O O . GLY A 1 120 ? 5.772 -12.456 -13.117 1.00 88.62 120 GLY A O 1
ATOM 905 N N . LYS A 1 121 ? 6.198 -12.008 -10.948 1.00 90.62 121 LYS A N 1
ATOM 906 C CA . LYS A 1 121 ? 5.612 -10.651 -10.881 1.00 90.62 121 LYS A CA 1
ATOM 907 C C . LYS A 1 121 ? 6.146 -9.685 -11.942 1.00 90.62 121 LYS A C 1
ATOM 909 O O . LYS A 1 121 ? 5.379 -9.214 -12.775 1.00 90.62 121 LYS A O 1
ATOM 914 N N . SER A 1 122 ? 7.460 -9.486 -11.999 1.00 88.62 122 SER A N 1
ATOM 915 C CA . SER A 1 122 ? 8.086 -8.584 -12.974 1.00 88.62 122 SER A CA 1
ATOM 916 C C . SER A 1 122 ? 7.877 -9.065 -14.417 1.00 88.62 122 SER A C 1
ATOM 918 O O . SER A 1 122 ? 7.567 -8.277 -15.306 1.00 88.62 122 SER A O 1
ATOM 920 N N . ARG A 1 123 ? 7.936 -10.387 -14.656 1.00 91.12 123 ARG A N 1
ATOM 921 C CA . ARG A 1 123 ? 7.649 -10.971 -15.980 1.00 91.12 123 ARG A CA 1
ATOM 922 C C . ARG A 1 123 ? 6.184 -10.800 -16.382 1.00 91.12 123 ARG A C 1
ATOM 924 O O . ARG A 1 123 ? 5.900 -10.535 -17.545 1.00 91.12 123 ARG A O 1
ATOM 931 N N . PHE A 1 124 ? 5.267 -10.948 -15.433 1.00 93.50 124 PHE A N 1
ATOM 932 C CA . PHE A 1 124 ? 3.847 -10.694 -15.637 1.00 93.50 124 PHE A CA 1
ATOM 933 C C . PHE A 1 124 ? 3.603 -9.239 -16.023 1.00 93.50 124 PHE A C 1
ATOM 935 O O . PHE A 1 124 ? 2.950 -8.996 -17.033 1.00 93.50 124 PHE A O 1
ATOM 942 N N . LEU A 1 125 ? 4.196 -8.288 -15.295 1.00 92.38 125 LEU A N 1
ATOM 943 C CA . LEU A 1 125 ? 4.112 -6.862 -15.608 1.00 92.38 125 LEU A CA 1
ATOM 944 C C . LEU A 1 125 ? 4.650 -6.549 -17.009 1.00 92.38 125 LEU A C 1
ATOM 946 O O . LEU A 1 125 ? 3.934 -5.952 -17.810 1.00 92.38 125 LEU A O 1
ATOM 950 N N . ASN A 1 126 ? 5.845 -7.031 -17.354 1.00 90.88 126 ASN A N 1
ATOM 951 C CA . ASN A 1 126 ? 6.398 -6.859 -18.701 1.00 90.88 126 ASN A CA 1
ATOM 952 C C . ASN A 1 126 ? 5.461 -7.411 -19.785 1.00 90.88 126 ASN A C 1
ATOM 954 O O . ASN A 1 126 ? 5.221 -6.773 -20.810 1.00 90.88 126 ASN A O 1
ATOM 958 N N . SER A 1 127 ? 4.888 -8.590 -19.537 1.00 92.69 127 SER A N 1
ATOM 959 C CA . SER A 1 127 ? 3.984 -9.263 -20.465 1.00 92.69 127 SER A CA 1
ATOM 960 C C . SER A 1 127 ? 2.674 -8.494 -20.672 1.00 92.69 127 SER A C 1
ATOM 962 O O . SER A 1 127 ? 2.254 -8.288 -21.811 1.00 92.69 127 SER A O 1
ATOM 964 N N . ILE A 1 128 ? 2.038 -8.008 -19.597 1.00 91.75 128 ILE A N 1
ATOM 965 C CA . ILE A 1 128 ? 0.782 -7.253 -19.718 1.00 91.75 128 ILE A CA 1
ATOM 966 C C . ILE A 1 128 ? 1.000 -5.854 -20.299 1.00 91.75 128 ILE A C 1
ATOM 968 O O . ILE A 1 128 ? 0.104 -5.357 -20.983 1.00 91.75 128 ILE A O 1
ATOM 972 N N . LEU A 1 129 ? 2.157 -5.233 -20.047 1.00 89.12 129 LEU A N 1
ATOM 973 C CA . LEU A 1 129 ? 2.507 -3.904 -20.551 1.00 89.12 129 LEU A CA 1
ATOM 974 C C . LEU A 1 129 ? 3.050 -3.941 -21.985 1.00 89.12 129 LEU A C 1
ATOM 976 O O . LEU A 1 129 ? 2.965 -2.931 -22.681 1.00 89.12 129 LEU A O 1
ATOM 980 N N . GLY A 1 130 ? 3.519 -5.105 -22.446 1.00 82.31 130 GLY A N 1
ATOM 981 C CA . GLY A 1 130 ? 4.042 -5.309 -23.797 1.00 82.31 130 GLY A CA 1
ATOM 982 C C . GLY A 1 130 ? 5.472 -4.799 -23.989 1.00 82.31 130 GLY A C 1
ATOM 983 O O . GLY A 1 130 ? 5.850 -4.482 -25.115 1.00 82.31 130 GLY A O 1
ATOM 984 N N . SER A 1 131 ? 6.252 -4.689 -22.913 1.00 76.06 131 SER A N 1
ATOM 985 C CA . SER A 1 131 ? 7.622 -4.166 -22.930 1.00 76.06 131 SER A CA 1
ATOM 986 C C . SER A 1 131 ? 8.479 -4.803 -21.832 1.00 76.06 131 SER A C 1
ATOM 988 O O . SER A 1 131 ? 7.996 -5.085 -20.738 1.00 76.06 131 SER A O 1
ATOM 990 N N . GLU A 1 132 ? 9.762 -5.051 -22.111 1.00 78.00 132 GLU A N 1
ATOM 991 C CA . GLU A 1 132 ? 10.722 -5.625 -21.152 1.00 78.00 132 GLU A CA 1
ATOM 992 C C . GLU A 1 132 ? 11.289 -4.546 -20.212 1.00 78.00 132 GLU A C 1
ATOM 994 O O . GLU A 1 132 ? 12.478 -4.259 -20.220 1.00 78.00 132 GLU A O 1
ATOM 999 N N . LEU A 1 133 ? 10.412 -3.921 -19.422 1.00 76.00 133 LEU A N 1
ATOM 1000 C CA . LEU A 1 133 ? 10.749 -2.766 -18.576 1.00 76.00 133 LEU A CA 1
ATOM 1001 C C . LEU A 1 133 ? 11.465 -3.149 -17.290 1.00 76.00 133 LEU A C 1
ATOM 1003 O O . LEU A 1 133 ? 12.321 -2.423 -16.788 1.00 76.00 133 LEU A O 1
ATOM 1007 N N . LEU A 1 134 ? 11.033 -4.261 -16.708 1.00 79.44 134 LEU A N 1
ATOM 1008 C CA . LEU A 1 134 ? 11.526 -4.738 -15.434 1.00 79.44 134 LEU A CA 1
ATOM 1009 C C . LEU A 1 134 ? 12.509 -5.880 -15.672 1.00 79.44 134 LEU A C 1
ATOM 1011 O O . LEU A 1 134 ? 12.215 -6.787 -16.458 1.00 79.44 134 LEU A O 1
ATOM 1015 N N . PRO A 1 135 ? 13.652 -5.904 -14.979 1.00 71.19 135 PRO A N 1
ATOM 1016 C CA . PRO A 1 135 ? 14.515 -7.080 -14.968 1.00 71.19 135 PRO A CA 1
ATOM 1017 C C . PRO A 1 135 ? 13.732 -8.309 -14.476 1.00 71.19 135 PRO A C 1
ATOM 1019 O O . PRO A 1 135 ? 13.052 -8.270 -13.452 1.00 71.19 135 PRO A O 1
ATOM 1022 N N . THR A 1 136 ? 13.808 -9.409 -15.231 1.00 66.38 136 THR A N 1
ATOM 1023 C CA . THR A 1 136 ? 13.066 -10.653 -14.935 1.00 66.38 136 THR A CA 1
ATOM 1024 C C . THR A 1 136 ? 13.944 -11.779 -14.399 1.00 66.38 136 THR A C 1
ATOM 1026 O O . THR A 1 136 ? 13.428 -12.857 -14.089 1.00 66.38 136 THR A O 1
ATOM 1029 N N . ASP A 1 137 ? 15.251 -11.541 -14.277 1.00 61.06 137 ASP A N 1
ATOM 1030 C CA . ASP A 1 137 ? 16.190 -12.531 -13.770 1.00 61.06 137 ASP A CA 1
ATOM 1031 C C . ASP A 1 137 ? 15.858 -12.907 -12.326 1.00 61.06 137 ASP A C 1
ATOM 1033 O O . ASP A 1 137 ? 15.591 -12.067 -11.470 1.00 61.06 137 ASP A O 1
ATOM 1037 N N . THR A 1 138 ? 15.901 -14.207 -12.046 1.00 48.06 138 THR A N 1
ATOM 1038 C CA . THR A 1 138 ? 15.540 -14.813 -10.756 1.00 48.06 138 THR A CA 1
ATOM 1039 C C . THR A 1 138 ? 16.549 -14.536 -9.641 1.00 48.06 138 THR A C 1
ATOM 1041 O O . THR A 1 138 ? 16.432 -15.109 -8.557 1.00 48.06 138 THR A O 1
ATOM 1044 N N . ASN A 1 139 ? 17.557 -13.695 -9.885 1.00 48.03 139 ASN A N 1
ATOM 1045 C CA . ASN A 1 139 ? 18.525 -13.334 -8.862 1.00 48.03 139 ASN A CA 1
ATOM 1046 C C . ASN A 1 139 ? 17.827 -12.470 -7.789 1.00 48.03 139 ASN A C 1
ATOM 1048 O O . ASN A 1 139 ? 17.081 -11.557 -8.141 1.00 48.03 139 ASN A O 1
ATOM 1052 N N . PRO A 1 140 ? 18.036 -12.724 -6.481 1.00 44.38 140 PRO A N 1
ATOM 1053 C CA . PRO A 1 140 ? 17.300 -12.092 -5.374 1.00 44.38 140 PRO A CA 1
ATOM 1054 C C . PRO A 1 140 ? 17.401 -10.561 -5.235 1.00 44.38 140 PRO A C 1
ATOM 1056 O O . PRO A 1 140 ? 16.989 -10.026 -4.208 1.00 44.38 140 PRO A O 1
ATOM 1059 N N . THR A 1 141 ? 17.961 -9.837 -6.199 1.00 44.97 141 THR A N 1
ATOM 1060 C CA . THR A 1 141 ? 18.558 -8.512 -6.002 1.00 44.97 141 THR A CA 1
ATOM 1061 C C . THR A 1 141 ? 17.587 -7.336 -6.001 1.00 44.97 141 THR A C 1
ATOM 1063 O O . THR A 1 141 ? 18.008 -6.232 -5.666 1.00 44.97 141 THR A O 1
ATOM 1066 N N . ILE A 1 142 ? 16.300 -7.526 -6.303 1.00 56.19 142 ILE A N 1
ATOM 1067 C CA . ILE A 1 142 ? 15.353 -6.402 -6.352 1.00 56.19 142 ILE A CA 1
ATOM 1068 C C . ILE A 1 142 ? 14.289 -6.582 -5.285 1.00 56.19 142 ILE A C 1
ATOM 1070 O O . ILE A 1 142 ? 13.227 -7.165 -5.491 1.00 56.19 142 ILE A O 1
ATOM 1074 N N . SER A 1 143 ? 14.635 -6.078 -4.109 1.00 65.62 143 SER A N 1
ATOM 1075 C CA . SER A 1 143 ? 13.708 -5.821 -3.008 1.00 65.62 143 SER A CA 1
ATOM 1076 C C . SER A 1 143 ? 13.238 -4.361 -3.003 1.00 65.62 143 SER A C 1
ATOM 1078 O O . SER A 1 143 ? 12.784 -3.860 -1.980 1.00 65.62 143 SER A O 1
ATOM 1080 N N . ILE A 1 144 ? 13.361 -3.670 -4.141 1.00 77.75 144 ILE A N 1
ATOM 1081 C CA . ILE A 1 144 ? 13.014 -2.256 -4.274 1.00 77.75 144 ILE A CA 1
ATOM 1082 C C . ILE A 1 144 ? 11.629 -2.154 -4.928 1.00 77.75 144 ILE A C 1
ATOM 1084 O O . ILE A 1 144 ? 11.450 -2.697 -6.022 1.00 77.75 144 ILE A O 1
ATOM 1088 N N . PRO A 1 145 ? 10.655 -1.469 -4.305 1.00 83.56 145 PRO A N 1
ATOM 1089 C CA . PRO A 1 145 ? 9.369 -1.202 -4.940 1.00 83.56 145 PRO A CA 1
ATOM 1090 C C . PRO A 1 145 ? 9.575 -0.403 -6.232 1.00 83.56 145 PRO A C 1
ATOM 1092 O O . PRO A 1 145 ? 10.249 0.633 -6.231 1.00 83.56 145 PRO A O 1
ATOM 1095 N N . THR A 1 146 ? 8.995 -0.882 -7.331 1.00 87.94 146 THR A N 1
ATOM 1096 C CA . THR A 1 146 ? 9.102 -0.222 -8.637 1.00 87.94 146 THR A CA 1
ATOM 1097 C C . THR A 1 146 ? 7.733 0.230 -9.116 1.00 87.94 146 THR A C 1
ATOM 1099 O O . THR A 1 146 ? 6.865 -0.592 -9.400 1.00 87.94 146 THR A O 1
ATOM 1102 N N . TYR A 1 147 ? 7.548 1.542 -9.224 1.00 90.62 147 TYR A N 1
ATOM 1103 C CA . TYR A 1 147 ? 6.356 2.160 -9.790 1.00 90.62 147 TYR A CA 1
ATOM 1104 C C . TYR A 1 147 ? 6.519 2.314 -11.298 1.00 90.62 147 TYR A C 1
ATOM 1106 O O . TYR A 1 147 ? 7.537 2.826 -11.755 1.00 90.62 147 TYR A O 1
ATOM 1114 N N . LEU A 1 148 ? 5.512 1.924 -12.072 1.00 91.56 148 LEU A N 1
ATOM 1115 C CA . LEU A 1 148 ? 5.469 2.095 -13.518 1.00 91.56 148 LEU A CA 1
ATOM 1116 C C . LEU A 1 148 ? 4.273 2.962 -13.886 1.00 91.56 148 LEU A C 1
ATOM 1118 O O . LEU A 1 148 ? 3.135 2.624 -13.555 1.00 91.56 148 LEU A O 1
ATOM 1122 N N . THR A 1 149 ? 4.525 4.061 -14.589 1.00 91.75 149 THR A N 1
ATOM 1123 C CA . THR A 1 149 ? 3.481 4.998 -15.018 1.00 91.75 149 THR A CA 1
ATOM 1124 C C . THR A 1 149 ? 3.686 5.435 -16.458 1.00 91.75 149 THR A C 1
ATOM 1126 O O . THR A 1 149 ? 4.807 5.440 -16.972 1.00 91.75 149 THR A O 1
ATOM 1129 N N . GLN A 1 150 ? 2.622 5.922 -17.094 1.00 90.50 150 GLN A N 1
ATOM 1130 C CA . GLN A 1 150 ? 2.799 6.693 -18.317 1.00 90.50 150 GLN A CA 1
ATOM 1131 C C . GLN A 1 150 ? 3.398 8.072 -17.996 1.00 90.50 150 GLN A C 1
ATOM 1133 O O . GLN A 1 150 ? 3.016 8.706 -17.011 1.00 90.50 150 GLN A O 1
ATOM 1138 N N . GLY A 1 151 ? 4.324 8.545 -18.828 1.00 88.69 151 GLY A N 1
ATOM 1139 C CA . GLY A 1 151 ? 4.930 9.872 -18.720 1.00 88.69 151 GLY A CA 1
ATOM 1140 C C . GLY A 1 151 ? 5.262 10.478 -20.087 1.00 88.69 151 GLY A C 1
ATOM 1141 O O . GLY A 1 151 ? 5.112 9.813 -21.111 1.00 88.69 151 GLY A O 1
ATOM 1142 N N . PRO A 1 152 ? 5.700 11.747 -20.132 1.00 88.06 152 PRO A N 1
ATOM 1143 C CA . PRO A 1 152 ? 6.061 12.420 -21.381 1.00 88.06 152 PRO A CA 1
ATOM 1144 C C . PRO A 1 152 ? 7.362 11.885 -21.991 1.00 88.06 152 PRO A C 1
ATOM 1146 O O . PRO A 1 152 ? 7.602 12.092 -23.180 1.00 88.06 152 PRO A O 1
ATOM 1149 N N . GLU A 1 153 ? 8.191 11.205 -21.195 1.00 88.00 153 GLU A N 1
ATOM 1150 C CA . GLU A 1 153 ? 9.500 10.676 -21.568 1.00 88.00 153 GLU A CA 1
ATOM 1151 C C . GLU A 1 153 ? 9.707 9.258 -21.028 1.00 88.00 153 GLU A C 1
ATOM 1153 O O . GLU A 1 153 ? 9.061 8.849 -20.062 1.00 88.00 153 GLU A O 1
ATOM 1158 N N . ASP A 1 154 ? 10.605 8.510 -21.675 1.00 88.69 154 ASP A N 1
ATOM 1159 C CA . ASP A 1 154 ? 11.044 7.208 -21.185 1.00 88.69 154 ASP A CA 1
ATOM 1160 C C . ASP A 1 154 ? 12.192 7.442 -20.202 1.00 88.69 154 ASP A C 1
ATOM 1162 O O . ASP A 1 154 ? 13.320 7.719 -20.608 1.00 88.69 154 ASP A O 1
ATOM 1166 N N . THR A 1 155 ? 11.892 7.385 -18.907 1.00 89.25 155 THR A N 1
ATOM 1167 C CA . THR A 1 155 ? 12.858 7.693 -17.847 1.00 89.25 155 THR A CA 1
ATOM 1168 C C . THR A 1 155 ? 12.841 6.624 -16.766 1.00 89.25 155 THR A C 1
ATOM 1170 O O . THR A 1 155 ? 11.845 5.923 -16.552 1.00 89.25 155 THR A O 1
ATOM 1173 N N . VAL A 1 156 ? 13.972 6.486 -16.083 1.00 88.81 156 VAL A N 1
ATOM 1174 C CA . VAL A 1 156 ? 14.086 5.745 -14.832 1.00 88.81 156 VAL A CA 1
ATOM 1175 C C . VAL A 1 156 ? 14.553 6.725 -13.778 1.00 88.81 156 VAL A C 1
ATOM 1177 O O . VAL A 1 156 ? 15.642 7.284 -13.866 1.00 88.81 156 VAL A O 1
ATOM 1180 N N . THR A 1 157 ? 13.718 6.939 -12.776 1.00 90.19 157 THR A N 1
ATOM 1181 C CA . THR A 1 157 ? 14.044 7.766 -11.630 1.00 90.19 157 THR A CA 1
ATOM 1182 C C . THR A 1 157 ? 14.221 6.889 -10.403 1.00 90.19 157 THR A C 1
ATOM 1184 O O . THR A 1 157 ? 13.357 6.085 -10.069 1.00 90.19 157 THR A O 1
ATOM 1187 N N . VAL A 1 158 ? 15.328 7.062 -9.698 1.00 87.81 158 VAL A N 1
ATOM 1188 C CA . VAL A 1 158 ? 15.627 6.353 -8.459 1.00 87.81 158 VAL A CA 1
ATOM 1189 C C . VAL A 1 158 ? 15.567 7.336 -7.299 1.00 87.81 158 VAL A C 1
ATOM 1191 O O . VAL A 1 158 ? 16.151 8.417 -7.377 1.00 87.81 158 VAL A O 1
ATOM 1194 N N . LEU A 1 159 ? 14.871 6.956 -6.226 1.00 85.69 159 LEU A N 1
ATOM 1195 C CA . LEU A 1 159 ? 14.909 7.663 -4.949 1.00 85.69 159 LEU A CA 1
ATOM 1196 C C . LEU A 1 159 ? 15.757 6.860 -3.966 1.00 85.69 159 LEU A C 1
ATOM 1198 O O . LEU A 1 159 ? 15.427 5.713 -3.645 1.00 85.69 159 LEU A O 1
ATOM 1202 N N . ASN A 1 160 ? 16.829 7.463 -3.462 1.00 85.88 160 ASN A N 1
ATOM 1203 C CA . ASN A 1 160 ? 17.607 6.871 -2.378 1.00 85.88 160 ASN A CA 1
ATOM 1204 C C . ASN A 1 160 ? 17.027 7.238 -0.995 1.00 85.88 160 ASN A C 1
ATOM 1206 O O . ASN A 1 160 ? 16.158 8.100 -0.856 1.00 85.88 160 ASN A O 1
ATOM 1210 N N . LYS A 1 161 ? 17.520 6.587 0.061 1.00 83.19 161 LYS A N 1
ATOM 1211 C CA . LYS A 1 161 ? 17.129 6.862 1.457 1.00 83.19 161 LYS A CA 1
ATOM 1212 C C . LYS A 1 161 ? 17.594 8.228 1.983 1.00 83.19 161 LYS A C 1
ATOM 1214 O O . LYS A 1 161 ? 17.202 8.607 3.079 1.00 83.19 161 LYS A O 1
ATOM 1219 N N . PHE A 1 162 ? 18.393 8.958 1.207 1.00 81.50 162 PHE A N 1
ATOM 1220 C CA . PHE A 1 162 ? 18.886 10.305 1.505 1.00 81.50 162 PHE A CA 1
ATOM 1221 C C . PHE A 1 162 ? 18.110 11.394 0.743 1.00 81.50 162 PHE A C 1
ATOM 1223 O O . PHE A 1 162 ? 18.594 12.518 0.594 1.00 81.50 162 PHE A O 1
ATOM 1230 N N . HIS A 1 163 ? 16.912 11.055 0.249 1.00 77.44 163 HIS A N 1
ATOM 1231 C CA . HIS A 1 163 ? 15.994 11.940 -0.476 1.00 77.44 163 HIS A CA 1
ATOM 1232 C C . HIS A 1 163 ? 16.558 12.512 -1.783 1.00 77.44 163 HIS A C 1
ATOM 1234 O O . HIS A 1 163 ? 16.076 13.533 -2.280 1.00 77.44 163 HIS A O 1
ATOM 1240 N N . GLN A 1 164 ? 17.572 11.865 -2.357 1.00 83.12 164 GLN A N 1
ATOM 1241 C CA . GLN A 1 164 ? 18.092 12.235 -3.661 1.00 83.12 164 GLN A CA 1
ATOM 1242 C C . GLN A 1 164 ? 17.342 11.502 -4.764 1.00 83.12 164 GLN A C 1
ATOM 1244 O O . GLN A 1 164 ? 17.231 10.272 -4.767 1.00 83.12 164 GLN A O 1
ATOM 1249 N N . ARG A 1 165 ? 16.870 12.298 -5.722 1.00 86.44 165 ARG A N 1
ATOM 1250 C CA . ARG A 1 165 ? 16.292 11.842 -6.976 1.00 86.44 165 ARG A CA 1
ATOM 1251 C C . ARG A 1 165 ? 17.381 11.769 -8.041 1.00 86.44 165 ARG A C 1
ATOM 1253 O O . ARG A 1 165 ? 18.044 12.767 -8.315 1.00 86.44 165 ARG A O 1
ATOM 1260 N N . ILE A 1 166 ? 17.523 10.612 -8.672 1.00 87.38 166 ILE A N 1
ATOM 1261 C CA . ILE A 1 166 ? 18.493 10.381 -9.746 1.00 87.38 166 ILE A CA 1
ATOM 1262 C C . ILE A 1 166 ? 17.704 9.945 -10.963 1.00 87.38 166 ILE A C 1
ATOM 1264 O O . ILE A 1 166 ? 17.043 8.912 -10.927 1.00 87.38 166 ILE A O 1
ATOM 1268 N N . THR A 1 167 ? 17.721 10.759 -12.014 1.00 87.44 167 THR A N 1
ATOM 1269 C CA . THR A 1 167 ? 17.014 10.448 -13.261 1.00 87.44 167 THR A CA 1
ATOM 1270 C C . THR A 1 167 ? 18.030 9.940 -14.273 1.00 87.44 167 THR A C 1
ATOM 1272 O O . THR A 1 167 ? 19.080 10.547 -14.467 1.00 87.44 167 THR A O 1
ATOM 1275 N N . SER A 1 168 ? 17.753 8.795 -14.880 1.00 85.44 168 SER A N 1
ATOM 1276 C CA . SER A 1 168 ? 18.650 8.088 -15.791 1.00 85.44 168 SER A CA 1
ATOM 1277 C C . SER A 1 168 ? 17.855 7.281 -16.822 1.00 85.44 168 SER A C 1
ATOM 1279 O O . SER A 1 168 ? 16.624 7.359 -16.887 1.00 85.44 168 SER A O 1
ATOM 1281 N N . ASP A 1 169 ? 18.569 6.531 -17.659 1.00 83.31 169 ASP A N 1
ATOM 1282 C CA . ASP A 1 169 ? 17.993 5.666 -18.684 1.00 83.31 169 ASP A CA 1
ATOM 1283 C C . ASP A 1 169 ? 17.733 4.230 -18.177 1.00 83.31 169 ASP A C 1
ATOM 1285 O O . ASP A 1 169 ? 18.007 3.864 -17.033 1.00 83.31 169 ASP A O 1
ATOM 1289 N N . GLU A 1 170 ? 17.183 3.387 -19.049 1.00 78.00 170 GLU A N 1
ATOM 1290 C CA . GLU A 1 170 ? 16.907 1.975 -18.762 1.00 78.00 170 GLU A CA 1
ATOM 1291 C C . GLU A 1 170 ? 18.179 1.135 -18.539 1.00 78.00 170 GLU A C 1
ATOM 1293 O O . GLU A 1 170 ? 18.157 0.166 -17.777 1.00 78.00 170 GLU A O 1
ATOM 1298 N N . SER A 1 171 ? 19.318 1.537 -19.117 1.00 80.25 171 SER A N 1
ATOM 1299 C CA . SER A 1 171 ? 20.598 0.859 -18.870 1.00 80.25 171 SER A CA 1
ATOM 1300 C C . SER A 1 171 ? 21.046 1.055 -17.421 1.00 80.25 171 SER A C 1
ATOM 1302 O O . SER A 1 171 ? 21.631 0.143 -16.831 1.00 80.25 171 SER A O 1
ATOM 1304 N N . ALA A 1 172 ? 20.731 2.202 -16.811 1.00 79.31 172 ALA A N 1
ATOM 1305 C CA . ALA A 1 172 ? 20.990 2.442 -15.395 1.00 79.31 172 ALA A CA 1
ATOM 1306 C C . ALA A 1 172 ? 20.176 1.493 -14.506 1.00 79.31 172 ALA A C 1
ATOM 1308 O O . ALA A 1 172 ? 20.722 0.930 -13.559 1.00 79.31 172 ALA A O 1
ATOM 1309 N N . LEU A 1 173 ? 18.903 1.239 -14.842 1.00 78.56 173 LEU A N 1
ATOM 1310 C CA . LEU A 1 173 ? 18.062 0.282 -14.113 1.00 78.56 173 LEU A CA 1
ATOM 1311 C C . LEU A 1 173 ? 18.693 -1.115 -14.102 1.00 78.56 173 LEU A C 1
ATOM 1313 O O . LEU A 1 173 ? 18.865 -1.720 -13.044 1.00 78.56 173 LEU A O 1
ATOM 1317 N N . GLN A 1 174 ? 19.108 -1.603 -15.272 1.00 77.50 174 GLN A N 1
ATOM 1318 C CA . GLN A 1 174 ? 19.768 -2.902 -15.408 1.00 77.50 174 GLN A CA 1
ATOM 1319 C C . GLN A 1 174 ? 21.110 -2.959 -14.651 1.00 77.50 174 GLN A C 1
ATOM 1321 O O . GLN A 1 174 ? 21.475 -3.998 -14.086 1.00 77.50 174 GLN A O 1
ATOM 1326 N N . ALA A 1 175 ? 21.861 -1.853 -14.624 1.00 76.62 175 ALA A N 1
ATOM 1327 C CA . ALA A 1 175 ? 23.115 -1.762 -13.881 1.00 76.62 175 ALA A CA 1
ATOM 1328 C C . ALA A 1 175 ? 22.876 -1.860 -12.366 1.00 76.62 175 ALA A C 1
ATOM 1330 O O . ALA A 1 175 ? 23.486 -2.700 -11.702 1.00 76.62 175 ALA A O 1
ATOM 1331 N N . ILE A 1 176 ? 21.934 -1.064 -11.851 1.00 76.25 176 ILE A N 1
ATOM 1332 C CA . ILE A 1 176 ? 21.572 -0.968 -10.430 1.00 76.25 176 ILE A CA 1
ATOM 1333 C C . ILE A 1 176 ? 21.005 -2.285 -9.902 1.00 76.25 176 ILE A C 1
ATOM 1335 O O . ILE A 1 176 ? 21.391 -2.745 -8.827 1.00 76.25 176 ILE A O 1
ATOM 1339 N N . CYS A 1 177 ? 20.083 -2.890 -10.647 1.00 70.06 177 CYS A N 1
ATOM 1340 C CA . CYS A 1 177 ? 19.316 -4.039 -10.183 1.00 70.06 177 CYS A CA 1
ATOM 1341 C C . CYS A 1 177 ? 20.055 -5.376 -10.301 1.00 70.06 177 CYS A C 1
ATOM 1343 O O . CYS A 1 177 ? 19.707 -6.323 -9.595 1.00 70.06 177 CYS A O 1
ATOM 1345 N N . HIS A 1 178 ? 21.032 -5.488 -11.201 1.00 67.69 178 HIS A N 1
ATOM 1346 C CA . HIS A 1 178 ? 21.612 -6.784 -11.554 1.00 67.69 178 HIS A CA 1
ATOM 1347 C C . HIS A 1 178 ? 23.109 -6.695 -11.844 1.00 67.69 178 HIS A C 1
ATOM 1349 O O . HIS A 1 178 ? 23.924 -7.345 -11.186 1.00 67.69 178 HIS A O 1
ATOM 1355 N N . SER A 1 179 ? 23.490 -5.849 -12.798 1.00 69.31 179 SER A N 1
ATOM 1356 C CA . SER A 1 179 ? 24.802 -5.976 -13.429 1.00 69.31 179 SER A CA 1
ATOM 1357 C C . SER A 1 179 ? 25.969 -5.568 -12.521 1.00 69.31 179 SER A C 1
ATOM 1359 O O . SER A 1 179 ? 27.043 -6.169 -12.595 1.00 69.31 179 SER A O 1
ATOM 1361 N N . PHE A 1 180 ? 25.772 -4.600 -11.616 1.00 75.62 180 PHE A N 1
ATOM 1362 C CA . PHE A 1 180 ? 26.784 -4.250 -10.614 1.00 75.62 180 PHE A CA 1
ATOM 1363 C C . PHE A 1 180 ? 27.024 -5.368 -9.596 1.00 75.62 180 PHE A C 1
ATOM 1365 O O . PHE A 1 180 ? 28.171 -5.615 -9.215 1.00 75.62 180 PHE A O 1
ATOM 1372 N N . HIS A 1 181 ? 25.979 -6.097 -9.204 1.00 73.94 181 HIS A N 1
ATOM 1373 C CA . HIS A 1 181 ? 26.133 -7.237 -8.308 1.00 73.94 181 HIS A CA 1
ATOM 1374 C C . HIS A 1 181 ? 26.870 -8.385 -9.003 1.00 73.94 181 HIS A C 1
ATOM 1376 O O . HIS A 1 181 ? 27.795 -8.960 -8.434 1.00 73.94 181 HIS A O 1
ATOM 1382 N N . GLU A 1 182 ? 26.527 -8.704 -10.252 1.00 73.75 182 GLU A N 1
ATOM 1383 C CA . GLU A 1 182 ? 27.202 -9.786 -10.971 1.00 73.75 182 GLU A CA 1
ATOM 1384 C C . GLU A 1 182 ? 28.692 -9.504 -11.185 1.00 73.75 182 GLU A C 1
ATOM 1386 O O . GLU A 1 182 ? 29.524 -10.345 -10.820 1.00 73.75 182 GLU A O 1
ATOM 1391 N N . ARG A 1 183 ? 29.017 -8.311 -11.709 1.00 75.44 183 ARG A N 1
ATOM 1392 C CA . ARG A 1 183 ? 30.372 -7.920 -12.130 1.00 75.44 183 ARG A CA 1
ATOM 1393 C C . ARG A 1 183 ? 31.261 -7.442 -10.982 1.00 75.44 183 ARG A C 1
ATOM 1395 O O . ARG A 1 183 ? 32.441 -7.777 -10.971 1.00 75.44 183 ARG A O 1
ATOM 1402 N N . PHE A 1 184 ? 30.717 -6.687 -10.027 1.00 78.12 184 PHE A N 1
ATOM 1403 C CA . PHE A 1 184 ? 31.494 -6.035 -8.960 1.00 78.12 184 PHE A CA 1
ATOM 1404 C C . PHE A 1 184 ? 31.118 -6.484 -7.543 1.00 78.12 184 PHE A C 1
ATOM 1406 O O . PHE A 1 184 ? 31.753 -6.042 -6.591 1.00 78.12 184 PHE A O 1
ATOM 1413 N N . LYS A 1 185 ? 30.111 -7.357 -7.380 1.00 78.31 185 LYS A N 1
ATOM 1414 C CA . LYS A 1 185 ? 29.602 -7.809 -6.067 1.00 78.31 185 LYS A CA 1
ATOM 1415 C C . LYS A 1 185 ? 29.089 -6.666 -5.178 1.00 78.31 185 LYS A C 1
ATOM 1417 O O . LYS A 1 185 ? 29.054 -6.797 -3.960 1.00 78.31 185 LYS A O 1
ATOM 1422 N N . VAL A 1 186 ? 28.640 -5.568 -5.791 1.00 73.56 186 VAL A N 1
ATOM 1423 C CA . VAL A 1 186 ? 28.026 -4.417 -5.109 1.00 73.56 186 VAL A CA 1
ATOM 1424 C C . VAL A 1 186 ? 26.512 -4.447 -5.309 1.00 73.56 186 VAL A C 1
ATOM 1426 O O . VAL A 1 186 ? 26.040 -4.668 -6.421 1.00 73.56 186 VAL A O 1
ATOM 1429 N N . SER A 1 187 ? 25.745 -4.201 -4.242 1.00 75.44 187 SER A N 1
ATOM 1430 C CA . SER A 1 187 ? 24.285 -4.057 -4.296 1.00 75.44 187 SER A CA 1
ATOM 1431 C C . SER A 1 187 ? 23.856 -2.721 -3.705 1.00 75.44 187 SER A C 1
ATOM 1433 O O . SER A 1 187 ? 24.265 -2.367 -2.600 1.00 75.44 187 SER A O 1
ATOM 1435 N N . PHE A 1 188 ? 22.976 -2.017 -4.414 1.00 77.12 188 PHE A N 1
ATOM 1436 C CA . PHE A 1 188 ? 22.397 -0.749 -3.970 1.00 77.12 188 PHE A CA 1
ATOM 1437 C C . PHE A 1 188 ? 21.001 -0.910 -3.358 1.00 77.12 188 PHE A C 1
ATOM 1439 O O . PHE A 1 188 ? 20.451 0.049 -2.830 1.00 77.12 188 PHE A O 1
ATOM 1446 N N . ALA A 1 189 ? 20.432 -2.119 -3.345 1.00 73.31 189 ALA A N 1
ATOM 1447 C CA . ALA A 1 189 ? 19.055 -2.340 -2.894 1.00 73.31 189 ALA A CA 1
ATOM 1448 C C . ALA A 1 189 ? 18.766 -1.800 -1.482 1.00 73.31 189 ALA A C 1
ATOM 1450 O O . ALA A 1 189 ? 17.681 -1.297 -1.222 1.00 73.31 189 ALA A O 1
ATOM 1451 N N . HIS A 1 190 ? 19.755 -1.839 -0.586 1.00 75.50 190 HIS A N 1
ATOM 1452 C CA . HIS A 1 190 ? 19.615 -1.387 0.798 1.00 75.50 190 HIS A CA 1
ATOM 1453 C C . HIS A 1 190 ? 19.648 0.141 0.975 1.00 75.50 190 HIS A C 1
ATOM 1455 O O . HIS A 1 190 ? 19.171 0.627 2.005 1.00 75.50 190 HIS A O 1
ATOM 1461 N N . ILE A 1 191 ? 20.188 0.896 0.012 1.00 80.12 191 ILE A N 1
ATOM 1462 C CA . ILE A 1 191 ? 20.210 2.369 0.041 1.00 80.12 191 ILE A CA 1
ATOM 1463 C C . ILE A 1 191 ? 19.093 2.994 -0.792 1.00 80.12 191 ILE A C 1
ATOM 1465 O O . ILE A 1 191 ? 18.847 4.194 -0.685 1.00 80.12 191 ILE A O 1
ATOM 1469 N N . LEU A 1 192 ? 18.422 2.193 -1.618 1.00 81.50 192 LEU A N 1
ATOM 1470 C CA . LEU A 1 192 ? 17.316 2.642 -2.446 1.00 81.50 192 LEU A CA 1
ATOM 1471 C C . LEU A 1 192 ? 15.994 2.507 -1.702 1.00 81.50 192 LEU A C 1
ATOM 1473 O O . LEU A 1 192 ? 15.799 1.599 -0.895 1.00 81.50 192 LEU A O 1
ATOM 1477 N N . ARG A 1 193 ? 15.103 3.463 -1.953 1.00 81.56 193 ARG A N 1
ATOM 1478 C CA . ARG A 1 193 ? 13.771 3.513 -1.354 1.00 81.56 193 ARG A CA 1
ATOM 1479 C C . ARG A 1 193 ? 12.705 3.099 -2.352 1.00 81.56 193 ARG A C 1
ATOM 1481 O O . ARG A 1 193 ? 11.869 2.273 -2.016 1.00 81.56 193 ARG A O 1
ATOM 1488 N N . LEU A 1 194 ? 12.754 3.644 -3.566 1.00 85.38 194 LEU A N 1
ATOM 1489 C CA . LEU A 1 194 ? 11.889 3.225 -4.664 1.00 85.38 194 LEU A CA 1
ATOM 1490 C C . LEU A 1 194 ? 12.524 3.520 -6.020 1.00 85.38 194 LEU A C 1
ATOM 1492 O O . LEU A 1 194 ? 13.429 4.351 -6.139 1.00 85.38 194 LEU A O 1
ATOM 1496 N N . ILE A 1 195 ? 12.006 2.846 -7.040 1.00 87.25 195 ILE A N 1
ATOM 1497 C CA . ILE A 1 195 ? 12.283 3.122 -8.446 1.00 87.25 195 ILE A CA 1
ATOM 1498 C C . ILE A 1 195 ? 10.975 3.564 -9.095 1.00 87.25 195 ILE A C 1
ATOM 1500 O O . ILE A 1 195 ? 9.917 2.992 -8.843 1.00 87.25 195 ILE A O 1
ATOM 1504 N N . HIS A 1 196 ? 11.042 4.574 -9.948 1.00 90.12 196 HIS A N 1
ATOM 1505 C CA . HIS A 1 196 ? 9.928 5.050 -10.750 1.00 90.12 196 HIS A CA 1
ATOM 1506 C C . HIS A 1 196 ? 10.309 5.014 -12.226 1.00 90.12 196 HIS A C 1
ATOM 1508 O O . HIS A 1 196 ? 11.259 5.658 -12.662 1.00 90.12 196 HIS A O 1
ATOM 1514 N N . VAL A 1 197 ? 9.576 4.220 -12.994 1.00 89.69 197 VAL A N 1
ATOM 1515 C CA . VAL A 1 197 ? 9.774 4.000 -14.422 1.00 89.69 197 VAL A CA 1
ATOM 1516 C C . VAL A 1 197 ? 8.642 4.695 -15.167 1.00 89.69 197 VAL A C 1
ATOM 1518 O O . VAL A 1 197 ? 7.475 4.323 -15.030 1.00 89.69 197 VAL A O 1
ATOM 1521 N N . GLN A 1 198 ? 8.982 5.691 -15.980 1.00 90.25 198 GLN A N 1
ATOM 1522 C CA . GLN A 1 198 ? 8.024 6.354 -16.861 1.00 90.25 198 GLN A CA 1
ATOM 1523 C C . GLN A 1 198 ? 8.183 5.849 -18.286 1.00 90.25 198 GLN A C 1
ATOM 1525 O O . GLN A 1 198 ? 9.304 5.638 -18.757 1.00 90.25 198 GLN A O 1
ATOM 1530 N N . ARG A 1 199 ? 7.060 5.647 -18.979 1.00 89.38 199 ARG A N 1
ATOM 1531 C CA . ARG A 1 199 ? 7.049 5.304 -20.404 1.00 89.38 199 ARG A CA 1
ATOM 1532 C C . ARG A 1 199 ? 6.074 6.163 -21.190 1.00 89.38 199 ARG A C 1
ATOM 1534 O O . ARG A 1 199 ? 4.949 6.384 -20.748 1.00 89.38 199 ARG A O 1
ATOM 1541 N N . LYS A 1 200 ? 6.475 6.589 -22.389 1.00 89.50 200 LYS A N 1
ATOM 1542 C CA . LYS A 1 200 ? 5.615 7.335 -23.324 1.00 89.50 200 LYS A CA 1
ATOM 1543 C C . LYS A 1 200 ? 4.413 6.506 -23.755 1.00 89.50 200 LYS A C 1
ATOM 1545 O O . LYS A 1 200 ? 3.270 6.959 -23.699 1.00 89.50 200 LYS A O 1
ATOM 1550 N N . ASN A 1 201 ? 4.684 5.267 -24.158 1.00 87.38 201 ASN A N 1
ATOM 1551 C CA . ASN A 1 201 ? 3.698 4.347 -24.707 1.00 87.38 201 ASN A CA 1
ATOM 1552 C C . ASN A 1 201 ? 3.492 3.183 -23.740 1.00 87.38 201 ASN A C 1
ATOM 1554 O O . ASN A 1 201 ? 4.253 2.219 -23.741 1.00 87.38 201 ASN A O 1
ATOM 1558 N N . MET A 1 202 ? 2.456 3.282 -22.911 1.00 88.50 202 MET A N 1
ATOM 1559 C CA . MET A 1 202 ? 2.092 2.259 -21.935 1.00 88.50 202 MET A CA 1
ATOM 1560 C C . MET A 1 202 ? 0.667 1.778 -22.207 1.00 88.50 202 MET A C 1
ATOM 1562 O O . MET A 1 202 ? -0.232 2.595 -22.390 1.00 88.50 202 MET A O 1
ATOM 1566 N N . LYS A 1 203 ? 0.453 0.455 -22.233 1.00 88.75 203 LYS A N 1
ATOM 1567 C CA . LYS A 1 203 ? -0.839 -0.155 -22.605 1.00 88.75 203 LYS A CA 1
ATOM 1568 C C . LYS A 1 203 ? -2.010 0.303 -21.729 1.00 88.75 203 LYS A C 1
ATOM 1570 O O . LYS A 1 203 ? -3.122 0.454 -22.228 1.00 88.75 203 LYS A O 1
ATOM 1575 N N . TYR A 1 204 ? -1.754 0.532 -20.443 1.00 90.81 204 TYR A N 1
ATOM 1576 C CA . TYR A 1 204 ? -2.739 1.012 -19.475 1.00 90.81 204 TYR A CA 1
ATOM 1577 C C . TYR A 1 204 ? -2.273 2.348 -18.885 1.00 90.81 204 TYR A C 1
ATOM 1579 O O . TYR A 1 204 ? -1.723 2.384 -17.786 1.00 90.81 204 TYR A O 1
ATOM 1587 N N . PRO A 1 205 ? -2.449 3.451 -19.628 1.00 88.88 205 PRO A N 1
ATOM 1588 C CA . PRO A 1 205 ? -1.873 4.747 -19.276 1.00 88.88 205 PRO A CA 1
ATOM 1589 C C . PRO A 1 205 ? -2.452 5.370 -18.000 1.00 88.88 205 PRO A C 1
ATOM 1591 O O . PRO A 1 205 ? -1.825 6.228 -17.386 1.00 88.88 205 PRO A O 1
ATOM 1594 N N . GLN A 1 206 ? -3.659 4.941 -17.625 1.00 89.88 206 GLN A N 1
ATOM 1595 C CA . GLN A 1 206 ? -4.426 5.460 -16.494 1.00 89.88 206 GLN A CA 1
ATOM 1596 C C . GLN A 1 206 ? -4.214 4.657 -15.203 1.00 89.88 206 GLN A C 1
ATOM 1598 O O . GLN A 1 206 ? -4.948 4.852 -14.238 1.00 89.88 206 GLN A O 1
ATOM 1603 N N . ILE A 1 207 ? -3.242 3.742 -15.191 1.00 91.75 207 ILE A N 1
ATOM 1604 C CA . ILE A 1 207 ? -2.923 2.886 -14.049 1.00 91.75 207 ILE A CA 1
ATOM 1605 C C . ILE A 1 207 ? -1.455 3.088 -13.685 1.00 91.75 207 ILE A C 1
ATOM 1607 O O . ILE A 1 207 ? -0.576 3.035 -14.547 1.00 91.75 207 ILE A O 1
ATOM 1611 N N . THR A 1 208 ? -1.193 3.250 -12.393 1.00 92.25 208 THR A N 1
ATOM 1612 C CA . THR A 1 208 ? 0.153 3.126 -11.834 1.00 92.25 208 THR A CA 1
ATOM 1613 C C . THR A 1 208 ? 0.362 1.669 -11.433 1.00 92.25 208 THR A C 1
ATOM 1615 O O . THR A 1 208 ? -0.353 1.168 -10.572 1.00 92.25 208 THR A O 1
ATOM 1618 N N . PHE A 1 209 ? 1.312 0.955 -12.033 1.00 92.94 209 PHE A N 1
ATOM 1619 C CA . PHE A 1 209 ? 1.630 -0.409 -11.589 1.00 92.94 209 PHE A CA 1
ATOM 1620 C C . PHE A 1 209 ? 2.720 -0.371 -10.535 1.00 92.94 209 PHE A C 1
ATOM 1622 O O . PHE A 1 209 ? 3.679 0.381 -10.670 1.00 92.94 209 PHE A O 1
ATOM 1629 N N . LEU A 1 210 ? 2.588 -1.207 -9.513 1.00 91.38 210 LEU A N 1
ATOM 1630 C CA . LEU A 1 210 ? 3.583 -1.350 -8.463 1.00 91.38 210 LEU A CA 1
ATOM 1631 C C . LEU A 1 210 ? 4.098 -2.790 -8.441 1.00 91.38 210 LEU A C 1
ATOM 1633 O O . LEU A 1 210 ? 3.380 -3.715 -8.052 1.00 91.38 210 LEU A O 1
ATOM 1637 N N . ASP A 1 211 ? 5.347 -2.969 -8.868 1.00 89.38 211 ASP A N 1
ATOM 1638 C CA . ASP A 1 211 ? 6.083 -4.213 -8.657 1.00 89.38 211 ASP A CA 1
ATOM 1639 C C . ASP A 1 211 ? 6.637 -4.226 -7.232 1.00 89.38 211 ASP A C 1
ATOM 1641 O O . ASP A 1 211 ? 7.341 -3.298 -6.818 1.00 89.38 211 ASP A O 1
ATOM 1645 N N . THR A 1 212 ? 6.307 -5.268 -6.472 1.00 83.50 212 THR A N 1
ATOM 1646 C CA . THR A 1 212 ? 6.718 -5.402 -5.070 1.00 83.50 212 THR A CA 1
ATOM 1647 C C . THR A 1 212 ? 7.678 -6.574 -4.878 1.00 83.50 212 THR A C 1
ATOM 1649 O O . THR A 1 212 ? 7.574 -7.575 -5.596 1.00 83.50 212 THR A O 1
ATOM 1652 N N . PRO A 1 213 ? 8.550 -6.535 -3.856 1.00 76.50 213 PRO A N 1
ATOM 1653 C CA . PRO A 1 213 ? 9.348 -7.695 -3.464 1.00 76.50 213 PRO A CA 1
ATOM 1654 C C . PRO A 1 213 ? 8.476 -8.931 -3.185 1.00 76.50 213 PRO A C 1
ATOM 1656 O O . PRO A 1 213 ? 7.308 -8.829 -2.811 1.00 76.50 213 PRO A O 1
ATOM 1659 N N . GLY A 1 214 ? 9.031 -10.132 -3.376 1.00 73.31 214 GLY A N 1
ATOM 1660 C CA . GLY A 1 214 ? 8.357 -11.362 -2.949 1.00 73.31 214 GLY A CA 1
ATOM 1661 C C . GLY A 1 214 ? 8.412 -11.518 -1.433 1.00 73.31 214 GLY A C 1
ATOM 1662 O O . GLY A 1 214 ? 9.483 -11.372 -0.855 1.00 73.31 214 GLY A O 1
ATOM 1663 N N . TYR A 1 215 ? 7.290 -11.870 -0.804 1.00 73.94 215 TYR A N 1
ATOM 1664 C CA . TYR A 1 215 ? 7.202 -11.912 0.660 1.00 73.94 215 TYR A CA 1
ATOM 1665 C C . TYR A 1 215 ? 7.992 -13.060 1.320 1.00 73.94 215 TYR A C 1
ATOM 1667 O O . TYR A 1 215 ? 8.205 -13.039 2.524 1.00 73.94 215 TYR A O 1
ATOM 1675 N N . SER A 1 216 ? 8.424 -14.064 0.552 1.00 69.19 216 SER A N 1
ATOM 1676 C CA . SER A 1 216 ? 8.962 -15.333 1.063 1.00 69.19 216 SER A CA 1
ATOM 1677 C C . SER A 1 216 ? 10.479 -15.501 0.888 1.00 69.19 216 SER A C 1
ATOM 1679 O O . SER A 1 216 ? 10.963 -16.634 0.889 1.00 69.19 216 SER A O 1
ATOM 1681 N N . LYS A 1 217 ? 11.251 -14.427 0.660 1.00 63.41 217 LYS A N 1
ATOM 1682 C CA . LYS A 1 217 ? 12.718 -14.549 0.594 1.00 63.41 217 LYS A CA 1
ATOM 1683 C C . LYS A 1 217 ? 13.288 -14.748 2.001 1.00 63.41 217 LYS A C 1
ATOM 1685 O O . LYS A 1 217 ? 13.566 -13.785 2.708 1.00 63.41 217 LYS A O 1
ATOM 1690 N N . SER A 1 218 ? 13.463 -15.998 2.412 1.00 46.81 218 SER A N 1
ATOM 1691 C CA . SER A 1 218 ? 14.191 -16.357 3.628 1.00 46.81 218 SER A CA 1
ATOM 1692 C C . SER A 1 218 ? 15.631 -16.712 3.268 1.00 46.81 218 SER A C 1
ATOM 1694 O O . SER A 1 218 ? 15.893 -17.873 3.001 1.00 46.81 218 SER A O 1
ATOM 1696 N N . ASP A 1 219 ? 16.534 -15.731 3.220 1.00 44.19 219 ASP A N 1
ATOM 1697 C CA . ASP A 1 219 ? 17.987 -15.965 3.308 1.00 44.19 219 ASP A CA 1
ATOM 1698 C C . ASP A 1 219 ? 18.724 -14.652 3.630 1.00 44.19 219 ASP A C 1
ATOM 1700 O O . ASP A 1 219 ? 19.382 -14.037 2.794 1.00 44.19 219 ASP A O 1
ATOM 1704 N N . SER A 1 220 ? 18.622 -14.206 4.881 1.00 40.16 220 SER A N 1
ATOM 1705 C CA . SER A 1 220 ? 19.684 -13.419 5.513 1.00 40.16 220 SER A CA 1
ATOM 1706 C C . SER A 1 220 ? 19.615 -13.619 7.021 1.00 40.16 220 SER A C 1
ATOM 1708 O O . SER A 1 220 ? 18.564 -13.449 7.635 1.00 40.16 220 SER A O 1
ATOM 1710 N N . ILE A 1 221 ? 20.749 -13.993 7.605 1.00 40.59 221 ILE A N 1
ATOM 1711 C CA . ILE A 1 221 ? 20.955 -14.372 9.011 1.00 40.59 221 ILE A CA 1
ATOM 1712 C C . ILE A 1 221 ? 20.673 -13.215 10.001 1.00 40.59 221 ILE A C 1
ATOM 1714 O O . ILE A 1 221 ? 20.614 -13.435 11.209 1.00 40.59 221 ILE A O 1
ATOM 1718 N N . ASP A 1 222 ? 20.369 -12.011 9.514 1.00 38.94 222 ASP A N 1
ATOM 1719 C CA . ASP A 1 222 ? 20.020 -10.857 10.336 1.00 38.94 222 ASP A CA 1
ATOM 1720 C C . ASP A 1 222 ? 18.502 -10.671 10.457 1.00 38.94 222 ASP A C 1
ATOM 1722 O O . ASP A 1 222 ? 17.842 -10.089 9.594 1.00 38.94 222 ASP A O 1
ATOM 1726 N N . LYS A 1 223 ? 17.944 -11.102 11.596 1.00 34.28 223 LYS A N 1
ATOM 1727 C CA . LYS A 1 223 ? 16.593 -10.739 12.069 1.00 34.28 223 LYS A CA 1
ATOM 1728 C C . LYS A 1 223 ? 16.531 -9.262 12.496 1.00 34.28 223 LYS A C 1
ATOM 1730 O O . LYS A 1 223 ? 16.189 -8.950 13.635 1.00 34.28 223 LYS A O 1
ATOM 1735 N N . SER A 1 224 ? 16.894 -8.346 11.603 1.00 35.94 224 SER A N 1
ATOM 1736 C CA . SER A 1 224 ? 16.604 -6.920 11.763 1.00 35.94 224 SER A CA 1
ATOM 1737 C C . SER A 1 224 ? 15.225 -6.604 11.168 1.00 35.94 224 SER A C 1
ATOM 1739 O O . SER A 1 224 ? 14.718 -7.335 10.321 1.00 35.94 224 SER A O 1
ATOM 1741 N N . ALA A 1 225 ? 14.590 -5.525 11.625 1.00 39.81 225 ALA A N 1
ATOM 1742 C CA . ALA A 1 225 ? 13.193 -5.170 11.346 1.00 39.81 225 ALA A CA 1
ATOM 1743 C C . ALA A 1 225 ? 12.828 -4.893 9.860 1.00 39.81 225 ALA A C 1
ATOM 1745 O O . ALA A 1 225 ? 11.680 -4.558 9.573 1.00 39.81 225 ALA A O 1
ATOM 1746 N N . ASN A 1 226 ? 13.756 -5.070 8.913 1.00 51.06 226 ASN A N 1
ATOM 1747 C CA . ASN A 1 226 ? 13.630 -4.703 7.497 1.00 51.06 226 ASN A CA 1
ATOM 1748 C C . ASN A 1 226 ? 13.674 -5.929 6.560 1.00 51.06 226 ASN A C 1
ATOM 1750 O O . ASN A 1 226 ? 14.487 -5.975 5.639 1.00 51.06 226 ASN A O 1
ATOM 1754 N N . THR A 1 227 ? 12.842 -6.946 6.798 1.00 63.41 227 THR A N 1
ATOM 1755 C CA . THR A 1 227 ? 12.729 -8.104 5.891 1.00 63.41 227 THR A CA 1
ATOM 1756 C C . THR A 1 227 ? 11.993 -7.731 4.595 1.00 63.41 227 THR A C 1
ATOM 1758 O O . THR A 1 227 ? 11.114 -6.867 4.608 1.00 63.41 227 THR A O 1
ATOM 1761 N N . ASP A 1 228 ? 12.297 -8.414 3.482 1.00 67.44 228 ASP A N 1
ATOM 1762 C CA . ASP A 1 228 ? 11.566 -8.295 2.200 1.00 67.44 228 ASP A CA 1
ATOM 1763 C C . ASP A 1 228 ? 10.041 -8.417 2.392 1.00 67.44 228 ASP A C 1
ATOM 1765 O O . ASP A 1 228 ? 9.254 -7.745 1.728 1.00 67.44 228 ASP A O 1
ATOM 1769 N N . GLU A 1 229 ? 9.632 -9.245 3.354 1.00 75.88 229 GLU A N 1
ATOM 1770 C CA . GLU A 1 229 ? 8.250 -9.442 3.780 1.00 75.88 229 GLU A CA 1
ATOM 1771 C C . GLU A 1 229 ? 7.600 -8.162 4.336 1.00 75.88 229 GLU A C 1
ATOM 1773 O O . GLU A 1 229 ? 6.453 -7.859 4.002 1.00 75.88 229 GLU A O 1
ATOM 1778 N N . ASN A 1 230 ? 8.315 -7.394 5.167 1.00 75.50 230 ASN A N 1
ATOM 1779 C CA . ASN A 1 230 ? 7.810 -6.141 5.735 1.00 75.50 230 ASN A CA 1
ATOM 1780 C C . ASN A 1 230 ? 7.660 -5.063 4.665 1.00 75.50 230 ASN A C 1
ATOM 1782 O O . ASN A 1 230 ? 6.625 -4.401 4.624 1.00 75.50 230 ASN A O 1
ATOM 1786 N N . ILE A 1 231 ? 8.645 -4.948 3.771 1.00 75.12 231 ILE A N 1
ATOM 1787 C CA . ILE A 1 231 ? 8.604 -4.019 2.635 1.00 75.12 231 ILE A CA 1
ATOM 1788 C C . ILE A 1 231 ? 7.423 -4.371 1.722 1.00 75.12 231 ILE A C 1
ATOM 1790 O O . ILE A 1 231 ? 6.602 -3.513 1.402 1.00 75.12 231 ILE A O 1
ATOM 1794 N N . ALA A 1 232 ? 7.276 -5.650 1.354 1.00 80.62 232 ALA A N 1
ATOM 1795 C CA . ALA A 1 232 ? 6.142 -6.112 0.559 1.00 80.62 232 ALA A CA 1
ATOM 1796 C C . ALA A 1 232 ? 4.808 -5.795 1.251 1.00 80.62 232 ALA A C 1
ATOM 1798 O O . ALA A 1 232 ? 3.905 -5.245 0.628 1.00 80.62 232 ALA A O 1
ATOM 1799 N N . ARG A 1 233 ? 4.684 -6.084 2.550 1.00 84.94 233 ARG A N 1
ATOM 1800 C CA . ARG A 1 233 ? 3.469 -5.809 3.328 1.00 84.94 233 ARG A CA 1
ATOM 1801 C C . ARG A 1 233 ? 3.116 -4.325 3.359 1.00 84.94 233 ARG A C 1
ATOM 1803 O O . ARG A 1 233 ? 1.943 -3.991 3.219 1.00 84.94 233 ARG A O 1
ATOM 1810 N N . GLU A 1 234 ? 4.097 -3.451 3.560 1.00 78.50 234 GLU A N 1
ATOM 1811 C CA . GLU A 1 234 ? 3.891 -2.003 3.602 1.00 78.50 234 GLU A CA 1
ATOM 1812 C C . GLU A 1 234 ? 3.328 -1.484 2.273 1.00 78.50 234 GLU A C 1
ATOM 1814 O O . GLU A 1 234 ? 2.269 -0.856 2.251 1.00 78.50 234 GLU A O 1
ATOM 1819 N N . HIS A 1 235 ? 3.967 -1.844 1.160 1.00 81.12 235 HIS A N 1
ATOM 1820 C CA . HIS A 1 235 ? 3.557 -1.400 -0.171 1.00 81.12 235 HIS A CA 1
ATOM 1821 C C . HIS A 1 235 ? 2.235 -2.014 -0.641 1.00 81.12 235 HIS A C 1
ATOM 1823 O O . HIS A 1 235 ? 1.384 -1.314 -1.190 1.00 81.12 235 HIS A O 1
ATOM 1829 N N . LEU A 1 236 ? 2.021 -3.310 -0.399 1.00 88.81 236 LEU A N 1
ATOM 1830 C CA . LEU A 1 236 ? 0.797 -3.997 -0.824 1.00 88.81 236 LEU A CA 1
ATOM 1831 C C . LEU A 1 236 ? -0.445 -3.483 -0.084 1.00 88.81 236 LEU A C 1
ATOM 1833 O O . LEU A 1 236 ? -1.523 -3.440 -0.668 1.00 88.81 236 LEU A O 1
ATOM 1837 N N . ARG A 1 237 ? -0.308 -3.048 1.177 1.00 83.06 237 ARG A N 1
ATOM 1838 C CA . ARG A 1 237 ? -1.405 -2.429 1.944 1.00 83.06 237 ARG A CA 1
ATOM 1839 C C . ARG A 1 237 ? -1.868 -1.087 1.380 1.00 83.06 237 ARG A C 1
ATOM 1841 O O . ARG A 1 237 ? -3.037 -0.735 1.530 1.00 83.06 237 ARG A O 1
ATOM 1848 N N . GLN A 1 238 ? -0.954 -0.326 0.789 1.00 76.06 238 GLN A N 1
ATOM 1849 C CA . GLN A 1 238 ? -1.220 1.031 0.305 1.00 76.06 238 GLN A CA 1
ATOM 1850 C C . GLN A 1 238 ? -1.843 1.059 -1.081 1.00 76.06 238 GLN A C 1
ATOM 1852 O O . GLN A 1 238 ? -2.544 2.015 -1.408 1.00 76.06 238 GLN A O 1
ATOM 1857 N N . ALA A 1 239 ? -1.568 0.037 -1.888 1.00 86.69 239 ALA A N 1
ATOM 1858 C CA . ALA A 1 239 ? -2.070 -0.049 -3.245 1.00 86.69 239 ALA A CA 1
ATOM 1859 C C . ALA A 1 239 ? -3.591 0.104 -3.272 1.00 86.69 239 ALA A C 1
ATOM 1861 O O . ALA A 1 239 ? -4.277 -0.418 -2.396 1.00 86.69 239 ALA A O 1
ATOM 1862 N N . ASP A 1 240 ? -4.125 0.801 -4.272 1.00 86.62 240 ASP A N 1
ATOM 1863 C CA . ASP A 1 240 ? -5.569 0.926 -4.484 1.00 86.62 240 ASP A CA 1
ATOM 1864 C C . ASP A 1 240 ? -6.149 -0.433 -4.921 1.00 86.62 240 ASP A C 1
ATOM 1866 O O . ASP A 1 240 ? -7.133 -0.931 -4.366 1.00 86.62 240 ASP A O 1
ATOM 1870 N N . TYR A 1 241 ? -5.460 -1.003 -5.910 1.00 91.00 241 TYR A N 1
ATOM 1871 C CA . TYR A 1 241 ? -5.561 -2.293 -6.587 1.00 91.00 241 TYR A CA 1
ATOM 1872 C C . TYR A 1 241 ? -4.674 -3.408 -6.027 1.00 91.00 241 TYR A C 1
ATOM 1874 O O . TYR A 1 241 ? -3.479 -3.162 -5.893 1.00 91.00 241 TYR A O 1
ATOM 1882 N N . LEU A 1 242 ? -5.163 -4.644 -5.851 1.00 93.75 242 LEU A N 1
ATOM 1883 C CA . LEU A 1 242 ? -4.286 -5.806 -5.659 1.00 93.75 242 LEU A CA 1
ATOM 1884 C C . LEU A 1 242 ? -4.538 -6.898 -6.705 1.00 93.75 242 LEU A C 1
ATOM 1886 O O . LEU A 1 242 ? -5.652 -7.408 -6.847 1.00 93.75 242 LEU A O 1
ATOM 1890 N N . ILE A 1 243 ? -3.465 -7.289 -7.393 1.00 95.44 243 ILE A N 1
ATOM 1891 C CA . ILE A 1 243 ? -3.376 -8.530 -8.162 1.00 95.44 243 ILE A CA 1
ATOM 1892 C C . ILE A 1 243 ? -2.477 -9.487 -7.380 1.00 95.44 243 ILE A C 1
ATOM 1894 O O . ILE A 1 243 ? -1.330 -9.157 -7.082 1.00 95.44 243 ILE A O 1
ATOM 1898 N N . TRP A 1 244 ? -2.979 -10.676 -7.063 1.00 95.38 244 TRP A N 1
ATOM 1899 C CA . TRP A 1 244 ? -2.219 -11.705 -6.363 1.00 95.38 244 TRP A CA 1
ATOM 1900 C C . TRP A 1 244 ? -1.791 -12.820 -7.318 1.00 95.38 244 TRP A C 1
ATOM 1902 O O . TRP A 1 244 ? -2.631 -13.541 -7.862 1.00 95.38 244 TRP A O 1
ATOM 1912 N N . LEU A 1 245 ? -0.481 -12.954 -7.537 1.00 95.12 245 LEU A N 1
ATOM 1913 C CA . LEU A 1 245 ? 0.097 -13.959 -8.427 1.00 95.12 245 LEU A CA 1
ATOM 1914 C C . LEU A 1 245 ? 0.466 -15.230 -7.685 1.00 95.12 245 LEU A C 1
ATOM 1916 O O . LEU A 1 245 ? 1.177 -15.207 -6.682 1.00 95.12 245 LEU A O 1
ATOM 1920 N N . ILE A 1 246 ? 0.083 -16.343 -8.294 1.00 94.31 246 ILE A N 1
ATOM 1921 C CA . ILE A 1 246 ? 0.329 -17.689 -7.800 1.00 94.31 246 ILE A CA 1
ATOM 1922 C C . ILE A 1 246 ? 0.944 -18.495 -8.936 1.00 94.31 246 ILE A C 1
ATOM 1924 O O . ILE A 1 246 ? 0.515 -18.394 -10.083 1.00 94.31 246 ILE A O 1
ATOM 1928 N N . ASP A 1 247 ? 1.949 -19.307 -8.636 1.00 93.44 247 ASP A N 1
ATOM 1929 C CA . ASP A 1 247 ? 2.464 -20.271 -9.602 1.00 93.44 247 ASP A CA 1
ATOM 1930 C C . ASP A 1 247 ? 1.488 -21.450 -9.737 1.00 93.44 247 ASP A C 1
ATOM 1932 O O . ASP A 1 247 ? 1.310 -22.215 -8.789 1.00 93.44 247 ASP A O 1
ATOM 1936 N N . ILE A 1 248 ? 0.884 -21.634 -10.917 1.00 93.19 248 ILE A N 1
ATOM 1937 C CA . ILE A 1 248 ? -0.066 -22.731 -11.169 1.00 93.19 248 ILE A CA 1
ATOM 1938 C C . ILE A 1 248 ? 0.560 -24.124 -10.983 1.00 93.19 248 ILE A C 1
ATOM 1940 O O . ILE A 1 248 ? -0.149 -25.120 -10.814 1.00 93.19 248 ILE A O 1
ATOM 1944 N N . GLN A 1 249 ? 1.892 -24.229 -11.025 1.00 89.50 249 GLN A N 1
ATOM 1945 C CA . GLN A 1 249 ? 2.595 -25.485 -10.782 1.00 89.50 249 GLN A CA 1
ATOM 1946 C C . GLN A 1 249 ? 2.465 -25.944 -9.322 1.00 89.50 249 GLN A C 1
ATOM 1948 O O . GLN A 1 249 ? 2.510 -27.148 -9.076 1.00 89.50 249 GLN A O 1
ATOM 1953 N N . ASN A 1 250 ? 2.219 -25.019 -8.386 1.00 85.25 250 ASN A N 1
ATOM 1954 C CA . ASN A 1 250 ? 2.023 -25.310 -6.963 1.00 85.25 250 ASN A CA 1
ATOM 1955 C C . ASN A 1 250 ? 0.588 -25.763 -6.629 1.00 85.25 250 ASN A C 1
ATOM 1957 O O . ASN A 1 250 ? 0.267 -25.983 -5.464 1.00 85.25 250 ASN A O 1
ATOM 1961 N N . GLY A 1 251 ? -0.278 -25.930 -7.634 1.00 84.31 251 GLY A N 1
ATOM 1962 C CA . GLY A 1 251 ? -1.674 -26.311 -7.437 1.00 84.31 251 GLY A CA 1
ATOM 1963 C C . GLY A 1 251 ? -2.588 -25.093 -7.337 1.00 84.31 251 GLY A C 1
ATOM 1964 O O . GLY A 1 251 ? -2.613 -24.278 -8.257 1.00 84.31 251 GLY A O 1
ATOM 1965 N N . THR A 1 252 ? -3.394 -25.018 -6.271 1.00 82.94 252 THR A N 1
ATOM 1966 C CA . THR A 1 252 ? -4.331 -23.908 -6.030 1.00 82.94 252 THR A CA 1
ATOM 1967 C C . THR A 1 252 ? -3.644 -22.767 -5.280 1.00 82.94 252 THR A C 1
ATOM 1969 O O . THR A 1 252 ? -2.588 -22.318 -5.709 1.00 82.94 252 THR A O 1
ATOM 1972 N N . ILE A 1 253 ? -4.236 -22.257 -4.200 1.00 86.56 253 ILE A N 1
ATOM 1973 C CA . ILE A 1 253 ? -3.711 -21.121 -3.444 1.00 86.56 253 ILE A CA 1
ATOM 1974 C C . ILE A 1 253 ? -2.956 -21.659 -2.229 1.00 86.56 253 ILE A C 1
ATOM 1976 O O . ILE A 1 253 ? -3.589 -22.276 -1.369 1.00 86.56 253 ILE A O 1
ATOM 1980 N N . PRO A 1 254 ? -1.630 -21.453 -2.139 1.00 87.81 254 PRO A N 1
ATOM 1981 C CA . PRO A 1 254 ? -0.848 -21.896 -0.991 1.00 87.81 254 PRO A CA 1
ATOM 1982 C C . PRO A 1 254 ? -1.357 -21.302 0.329 1.00 87.81 254 PRO A C 1
ATOM 1984 O O . PRO A 1 254 ? -1.819 -20.160 0.382 1.00 87.81 254 PRO A O 1
ATOM 1987 N N . SER A 1 255 ? -1.234 -22.054 1.424 1.00 85.62 255 SER A N 1
ATOM 1988 C CA . SER A 1 255 ? -1.635 -21.589 2.759 1.00 85.62 255 SER A CA 1
ATOM 1989 C C . SER A 1 255 ? -0.838 -20.358 3.199 1.00 85.62 255 SER A C 1
ATOM 1991 O O . SER A 1 255 ? -1.384 -19.470 3.853 1.00 85.62 255 SER A O 1
ATOM 1993 N N . GLU A 1 256 ? 0.435 -20.282 2.813 1.00 87.06 256 GLU A N 1
ATOM 1994 C CA . GLU A 1 256 ? 1.341 -19.166 3.080 1.00 87.06 256 GLU A CA 1
ATOM 1995 C C . GLU A 1 256 ? 0.842 -17.873 2.426 1.00 87.06 256 GLU A C 1
ATOM 1997 O O . GLU A 1 256 ? 0.812 -16.828 3.078 1.00 87.06 256 GLU A O 1
ATOM 2002 N N . ASP A 1 257 ? 0.355 -17.958 1.182 1.00 89.12 257 ASP A N 1
ATOM 2003 C CA . ASP A 1 257 ? -0.265 -16.832 0.482 1.00 89.12 257 ASP A CA 1
ATOM 2004 C C . ASP A 1 257 ? -1.504 -16.353 1.249 1.00 89.12 257 ASP A C 1
ATOM 2006 O O . ASP A 1 257 ? -1.647 -15.164 1.522 1.00 89.12 257 ASP A O 1
ATOM 2010 N N . MET A 1 258 ? -2.370 -17.277 1.675 1.00 87.88 258 MET A N 1
ATOM 2011 C CA . MET A 1 258 ? -3.590 -16.944 2.423 1.00 87.88 258 MET A CA 1
ATOM 2012 C C . MET A 1 258 ? -3.282 -16.272 3.768 1.00 87.88 258 MET A C 1
ATOM 2014 O O . MET A 1 258 ? -3.962 -15.325 4.166 1.00 87.88 258 MET A O 1
ATOM 2018 N N . VAL A 1 259 ? -2.259 -16.744 4.487 1.00 88.00 259 VAL A N 1
ATOM 2019 C CA . VAL A 1 259 ? -1.791 -16.125 5.738 1.00 88.00 259 VAL A CA 1
ATOM 2020 C C . VAL A 1 259 ? -1.217 -14.733 5.476 1.00 88.00 259 VAL A C 1
ATOM 2022 O O . VAL A 1 259 ? -1.536 -13.790 6.204 1.00 88.00 259 VAL A O 1
ATOM 2025 N N . PHE A 1 260 ? -0.418 -14.568 4.421 1.00 88.50 260 PHE A N 1
ATOM 2026 C CA . PHE A 1 260 ? 0.174 -13.277 4.103 1.00 88.50 260 PHE A CA 1
ATOM 2027 C C . PHE A 1 260 ? -0.882 -12.251 3.676 1.00 88.50 260 PHE A C 1
ATOM 2029 O O . PHE A 1 260 ? -0.881 -11.142 4.214 1.00 88.50 260 PHE A O 1
ATOM 2036 N N . ILE A 1 261 ? -1.816 -12.616 2.788 1.00 89.81 261 ILE A N 1
ATOM 2037 C CA . ILE A 1 261 ? -2.918 -11.738 2.356 1.00 89.81 261 ILE A CA 1
ATOM 2038 C C . ILE A 1 261 ? -3.777 -11.333 3.559 1.00 89.81 261 ILE A C 1
ATOM 2040 O O . ILE A 1 261 ? -4.090 -10.152 3.704 1.00 89.81 261 ILE A O 1
ATOM 2044 N N . ARG A 1 262 ? -4.089 -12.265 4.475 1.00 86.81 262 ARG A N 1
ATOM 2045 C CA . ARG A 1 262 ? -4.758 -11.940 5.751 1.00 86.81 262 ARG A CA 1
ATOM 2046 C C . ARG A 1 262 ? -3.999 -10.884 6.540 1.00 86.81 262 ARG A C 1
ATOM 2048 O O . ARG A 1 262 ? -4.600 -9.934 7.033 1.00 86.81 262 ARG A O 1
ATOM 2055 N N . SER A 1 263 ? -2.674 -11.015 6.618 1.00 85.12 263 SER A N 1
ATOM 2056 C CA . SER A 1 263 ? -1.834 -10.044 7.317 1.00 85.12 263 SER A CA 1
ATOM 2057 C C . SER A 1 263 ? -1.899 -8.648 6.695 1.00 85.12 263 SER A C 1
ATOM 2059 O O . SER A 1 263 ? -1.617 -7.678 7.393 1.00 85.12 263 SER A O 1
ATOM 2061 N N . LEU A 1 264 ? -2.278 -8.505 5.419 1.00 84.94 264 LEU A N 1
ATOM 2062 C CA . LEU A 1 264 ? -2.430 -7.194 4.790 1.00 84.94 264 LEU A CA 1
ATOM 2063 C C . LEU A 1 264 ? -3.624 -6.421 5.362 1.00 84.94 264 LEU A C 1
ATOM 2065 O O . LEU A 1 264 ? -3.577 -5.199 5.358 1.00 84.94 264 LEU A O 1
ATOM 2069 N N . ASP A 1 265 ? -4.648 -7.097 5.890 1.00 78.12 265 ASP A N 1
ATOM 2070 C CA . ASP A 1 265 ? -5.943 -6.484 6.225 1.00 78.12 265 ASP A CA 1
ATOM 2071 C C . ASP A 1 265 ? -6.574 -5.745 5.023 1.00 78.12 265 ASP A C 1
ATOM 2073 O O . ASP A 1 265 ? -7.220 -4.705 5.142 1.00 78.12 265 ASP A O 1
ATOM 2077 N N . PHE A 1 266 ? -6.351 -6.281 3.819 1.00 82.56 266 PHE A N 1
ATOM 2078 C CA . PHE A 1 266 ? -6.789 -5.667 2.571 1.00 82.56 266 PHE A CA 1
ATOM 2079 C C . PHE A 1 266 ? -8.291 -5.895 2.365 1.00 82.56 266 PHE A C 1
ATOM 2081 O O . PHE A 1 266 ? -8.733 -6.999 2.056 1.00 82.56 266 PHE A O 1
ATOM 2088 N N . LYS A 1 267 ? -9.098 -4.847 2.558 1.00 76.00 267 LYS A N 1
ATOM 2089 C CA . LYS A 1 267 ? -10.570 -4.936 2.553 1.00 76.00 267 LYS A CA 1
ATOM 2090 C C . LYS A 1 267 ? -11.222 -4.902 1.170 1.00 76.00 267 LYS A C 1
ATOM 2092 O O . LYS A 1 267 ? -12.445 -4.887 1.101 1.00 76.00 267 LYS A O 1
ATOM 2097 N N . ARG A 1 268 ? -10.445 -4.830 0.088 1.00 82.25 268 ARG A N 1
ATOM 2098 C CA . ARG A 1 268 ? -10.951 -4.590 -1.276 1.00 82.25 268 ARG A CA 1
ATOM 2099 C C . ARG A 1 268 ? -10.860 -5.846 -2.141 1.00 82.25 268 ARG A C 1
ATOM 2101 O O . ARG A 1 268 ? -10.065 -6.727 -1.815 1.00 82.25 268 ARG A O 1
ATOM 2108 N N . PRO A 1 269 ? -11.622 -5.925 -3.250 1.00 87.56 269 PRO A N 1
ATOM 2109 C CA . PRO A 1 269 ? -11.578 -7.073 -4.145 1.00 87.56 269 PRO A CA 1
ATOM 2110 C C . PRO A 1 269 ? -10.179 -7.326 -4.724 1.00 87.56 269 PRO A C 1
ATOM 2112 O O . PRO A 1 269 ? -9.572 -6.431 -5.310 1.00 87.56 269 PRO A O 1
ATOM 2115 N N . ILE A 1 270 ? -9.690 -8.559 -4.587 1.00 91.56 270 ILE A N 1
ATOM 2116 C CA . ILE A 1 270 ? -8.385 -9.012 -5.086 1.00 91.56 270 ILE A CA 1
ATOM 2117 C C . ILE A 1 270 ? -8.585 -9.821 -6.370 1.00 91.56 270 ILE A C 1
ATOM 2119 O O . ILE A 1 270 ? -9.429 -10.723 -6.418 1.00 91.56 270 ILE A O 1
ATOM 2123 N N . LEU A 1 271 ? -7.800 -9.530 -7.409 1.00 93.50 271 LEU A N 1
ATOM 2124 C CA . LEU A 1 271 ? -7.715 -10.379 -8.599 1.00 93.50 271 LEU A CA 1
ATOM 2125 C C . LEU A 1 271 ? -6.646 -11.455 -8.385 1.00 93.50 271 LEU A C 1
ATOM 2127 O O . LEU A 1 271 ? -5.466 -11.139 -8.268 1.00 93.50 271 LEU A O 1
ATOM 2131 N N . PHE A 1 272 ? -7.038 -12.726 -8.387 1.00 93.81 272 PHE A N 1
ATOM 2132 C CA . PHE A 1 272 ? -6.105 -13.847 -8.289 1.00 93.81 272 PHE A CA 1
ATOM 2133 C C . PHE A 1 272 ? -5.706 -14.342 -9.681 1.00 93.81 272 PHE A C 1
ATOM 2135 O O . PHE A 1 272 ? -6.565 -14.662 -10.509 1.00 93.81 272 PHE A O 1
ATOM 2142 N N . VAL A 1 273 ? -4.399 -14.437 -9.930 1.00 95.50 273 VAL A N 1
ATOM 2143 C CA . VAL A 1 273 ? -3.834 -14.865 -11.214 1.00 95.50 273 VAL A CA 1
ATOM 2144 C C . VAL A 1 273 ? -2.940 -16.086 -11.011 1.00 95.50 273 VAL A C 1
ATOM 2146 O O . VAL A 1 273 ? -1.848 -15.989 -10.452 1.00 95.50 273 VAL A O 1
ATOM 2149 N N . LEU A 1 274 ? -3.386 -17.236 -11.518 1.00 95.31 274 LEU A N 1
ATOM 2150 C CA . LEU A 1 274 ? -2.583 -18.453 -11.635 1.00 95.31 274 LEU A CA 1
ATOM 2151 C C . LEU A 1 274 ? -1.635 -18.311 -12.839 1.00 95.31 274 LEU A C 1
ATOM 2153 O O . LEU A 1 274 ? -2.006 -18.578 -13.984 1.00 95.31 274 LEU A O 1
ATOM 2157 N N . ASN A 1 275 ? -0.423 -17.827 -12.590 1.00 95.31 275 ASN A N 1
ATOM 2158 C CA . ASN A 1 275 ? 0.605 -17.588 -13.596 1.00 95.31 275 ASN A CA 1
ATOM 2159 C C . ASN A 1 275 ? 1.302 -18.894 -14.033 1.00 95.31 275 ASN A C 1
ATOM 2161 O O . ASN A 1 275 ? 1.186 -19.924 -13.372 1.00 95.31 275 ASN A O 1
ATOM 2165 N N . LYS A 1 276 ? 2.082 -18.836 -15.123 1.00 95.00 276 LYS A N 1
ATOM 2166 C CA . LYS A 1 276 ? 2.771 -19.982 -15.762 1.00 95.00 276 LYS A CA 1
ATOM 2167 C C . LYS A 1 276 ? 1.804 -21.035 -16.323 1.00 95.00 276 LYS A C 1
ATOM 2169 O O . LYS A 1 276 ? 2.116 -22.225 -16.358 1.00 95.00 276 LYS A O 1
ATOM 2174 N N . ALA A 1 277 ? 0.635 -20.592 -16.792 1.00 94.56 277 AL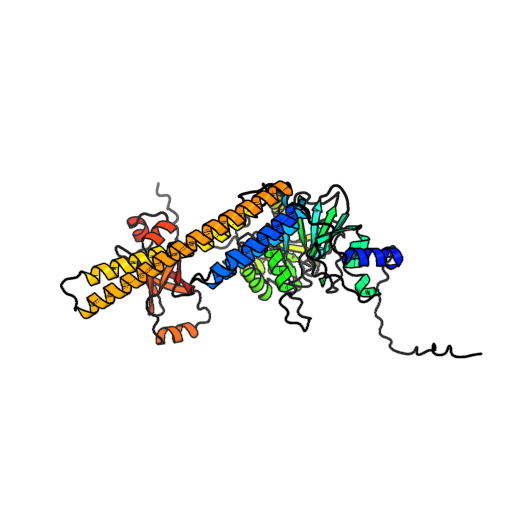A A N 1
ATOM 2175 C CA . ALA A 1 277 ? -0.401 -21.459 -17.357 1.00 94.56 277 ALA A CA 1
ATOM 2176 C C . ALA A 1 277 ? 0.085 -22.325 -18.537 1.00 94.56 277 ALA A C 1
ATOM 2178 O O . ALA A 1 277 ? -0.389 -23.445 -18.693 1.00 94.56 277 ALA A O 1
ATOM 2179 N N . ASP A 1 278 ? 1.098 -21.878 -19.290 1.00 94.44 278 ASP A N 1
ATOM 2180 C CA . ASP A 1 278 ? 1.743 -22.640 -20.375 1.00 94.44 278 ASP A CA 1
ATOM 2181 C C . ASP A 1 278 ? 2.362 -23.977 -19.919 1.00 94.44 278 ASP A C 1
ATOM 2183 O O . ASP A 1 278 ? 2.681 -24.836 -20.738 1.00 94.44 278 ASP A O 1
ATOM 2187 N N . LYS A 1 279 ? 2.532 -24.185 -18.606 1.00 94.00 279 LYS A N 1
ATOM 2188 C CA . LYS A 1 279 ? 3.040 -25.437 -18.022 1.00 94.00 279 LYS A CA 1
ATOM 2189 C C . LYS A 1 279 ? 1.964 -26.491 -17.769 1.00 94.00 279 LYS A C 1
ATOM 2191 O O . LYS A 1 279 ? 2.294 -27.571 -17.279 1.00 94.00 279 LYS A O 1
ATOM 2196 N N . LYS A 1 280 ? 0.697 -26.194 -18.059 1.00 93.38 280 LYS A N 1
ATOM 2197 C CA . LYS A 1 280 ? -0.449 -27.068 -17.793 1.00 93.38 280 LYS A CA 1
ATOM 2198 C C . LYS A 1 280 ? -1.311 -27.225 -19.041 1.00 93.38 280 LYS A C 1
ATOM 2200 O O . LYS A 1 280 ? -1.411 -26.333 -19.877 1.00 93.38 280 LYS A O 1
ATOM 2205 N N . THR A 1 281 ? -1.966 -28.373 -19.168 1.00 93.06 281 THR A N 1
ATOM 2206 C CA . THR A 1 281 ? -2.965 -28.592 -20.221 1.00 93.06 281 THR A CA 1
ATOM 2207 C C . THR A 1 281 ? -4.232 -27.774 -19.948 1.00 93.06 281 THR A C 1
ATOM 2209 O O . THR A 1 281 ? -4.537 -27.445 -18.802 1.00 93.06 281 THR A O 1
ATOM 2212 N N . LYS A 1 282 ? -5.038 -27.489 -20.982 1.00 90.31 282 LYS A N 1
ATOM 2213 C CA . LYS A 1 282 ? -6.312 -26.750 -20.826 1.00 90.31 282 LYS A CA 1
ATOM 2214 C C . LYS A 1 282 ? -7.250 -27.382 -19.784 1.00 90.31 282 LYS A C 1
ATOM 2216 O O . LYS A 1 282 ? -7.913 -26.665 -19.032 1.00 90.31 282 LYS A O 1
ATOM 2221 N N . THR A 1 283 ? -7.288 -28.714 -19.724 1.00 90.62 283 THR A N 1
ATOM 2222 C CA . THR A 1 283 ? -8.095 -29.462 -18.750 1.00 90.62 283 THR A CA 1
ATOM 2223 C C . THR A 1 283 ? -7.590 -29.250 -17.327 1.00 90.62 283 THR A C 1
ATOM 2225 O O . THR A 1 283 ? -8.388 -28.936 -16.447 1.00 90.62 283 THR A O 1
ATOM 2228 N N . GLU A 1 284 ? -6.276 -29.354 -17.102 1.00 92.69 284 GLU A N 1
ATOM 2229 C CA . GLU A 1 284 ? -5.676 -29.094 -15.789 1.00 92.69 284 GLU A CA 1
ATOM 2230 C C . GLU A 1 284 ? -5.883 -27.640 -15.355 1.00 92.69 284 GLU A C 1
ATOM 2232 O O . GLU A 1 284 ? -6.277 -27.404 -14.220 1.00 92.69 284 GLU A O 1
ATOM 2237 N N . ILE A 1 285 ? -5.699 -26.666 -16.256 1.00 92.31 285 ILE A N 1
ATOM 2238 C CA . ILE A 1 285 ? -5.945 -25.246 -15.956 1.00 92.31 285 ILE A CA 1
ATOM 2239 C C . ILE A 1 285 ? -7.387 -25.047 -15.476 1.00 92.31 285 ILE A C 1
ATOM 2241 O O . ILE A 1 285 ? -7.621 -24.413 -14.448 1.00 92.31 285 ILE A O 1
ATOM 2245 N N . SER A 1 286 ? -8.358 -25.628 -16.185 1.00 90.81 286 SER A N 1
ATOM 2246 C CA . SER A 1 286 ? -9.781 -25.519 -15.836 1.00 90.81 286 SER A CA 1
ATOM 2247 C C . SER A 1 286 ? -10.089 -26.147 -14.472 1.00 90.81 286 SER A C 1
ATOM 2249 O O . SER A 1 286 ? -10.846 -25.585 -13.677 1.00 90.81 286 SER A O 1
ATOM 2251 N N . GLN A 1 287 ? -9.483 -27.301 -14.174 1.00 90.69 287 GLN A N 1
ATOM 2252 C CA . GLN A 1 287 ? -9.611 -27.973 -12.879 1.00 90.69 287 GLN A CA 1
ATOM 2253 C C . GLN A 1 287 ? -9.006 -27.138 -11.745 1.00 90.69 287 GLN A C 1
ATOM 2255 O O . GLN A 1 287 ? -9.671 -26.931 -10.728 1.00 90.69 287 GLN A O 1
ATOM 2260 N N . THR A 1 288 ? -7.795 -26.609 -11.932 1.00 92.25 288 THR A N 1
ATOM 2261 C CA . THR A 1 288 ? -7.112 -25.779 -10.934 1.00 92.25 288 THR A CA 1
ATOM 2262 C C . THR A 1 288 ? -7.857 -24.470 -10.683 1.00 92.25 288 THR A C 1
ATOM 2264 O O . THR A 1 288 ? -8.045 -24.098 -9.528 1.00 92.25 288 THR A O 1
ATOM 2267 N N . LEU A 1 289 ? -8.366 -23.804 -11.727 1.00 91.12 289 LEU A N 1
ATOM 2268 C CA . LEU A 1 289 ? -9.194 -22.601 -11.578 1.00 91.12 289 LEU A CA 1
ATOM 2269 C C . LEU A 1 289 ? -10.454 -22.876 -10.753 1.00 91.12 289 LEU A C 1
ATOM 2271 O O . LEU A 1 289 ? -10.795 -22.107 -9.856 1.00 91.12 289 LEU A O 1
ATOM 2275 N N . ASN A 1 290 ? -11.139 -23.989 -11.023 1.00 89.25 290 ASN A N 1
ATOM 2276 C CA . ASN A 1 290 ? -12.332 -24.372 -10.271 1.00 89.25 290 ASN A CA 1
ATOM 2277 C C . ASN A 1 290 ? -12.017 -24.720 -8.812 1.00 89.25 290 ASN A C 1
ATOM 2279 O O . ASN A 1 290 ? -12.805 -24.394 -7.925 1.00 89.25 290 ASN A O 1
ATOM 2283 N N . ALA A 1 291 ? -10.880 -25.363 -8.550 1.00 90.38 291 ALA A N 1
ATOM 2284 C CA . ALA A 1 291 ? -10.438 -25.662 -7.195 1.00 90.38 291 ALA A CA 1
ATOM 2285 C C . ALA A 1 291 ? -10.056 -24.380 -6.430 1.00 90.38 291 ALA A C 1
ATOM 2287 O O . ALA A 1 291 ? -10.577 -24.160 -5.342 1.00 90.38 291 ALA A O 1
ATOM 2288 N N . ALA A 1 292 ? -9.291 -23.469 -7.041 1.00 90.00 292 ALA A N 1
ATOM 2289 C CA . ALA A 1 292 ? -8.938 -22.177 -6.447 1.00 90.00 292 ALA A CA 1
ATOM 2290 C C . ALA A 1 292 ? -10.176 -21.318 -6.125 1.00 90.00 292 ALA A C 1
ATOM 2292 O O . ALA A 1 292 ? -10.262 -20.737 -5.046 1.00 90.00 292 ALA A O 1
ATOM 2293 N N . ARG A 1 293 ? -11.184 -21.293 -7.013 1.00 88.25 293 ARG A N 1
ATOM 2294 C CA . ARG A 1 293 ? -12.474 -20.628 -6.741 1.00 88.25 293 ARG A CA 1
ATOM 2295 C C . ARG A 1 293 ? -13.185 -21.220 -5.526 1.00 88.25 293 ARG A C 1
ATOM 2297 O O . ARG A 1 293 ? -13.725 -20.467 -4.724 1.00 88.25 293 ARG A O 1
ATOM 2304 N N . LYS A 1 294 ? -13.184 -22.549 -5.373 1.00 87.19 294 LYS A N 1
ATOM 2305 C CA . LYS A 1 294 ? -13.772 -23.218 -4.200 1.00 87.19 294 LYS A CA 1
ATOM 2306 C C . LYS A 1 294 ? -13.003 -22.899 -2.922 1.00 87.19 294 LYS A C 1
ATOM 2308 O O . LYS A 1 294 ? -13.631 -22.675 -1.895 1.00 87.19 294 LYS A O 1
ATOM 2313 N N . ASP A 1 295 ? -11.675 -22.879 -2.977 1.00 86.25 295 ASP A N 1
ATOM 2314 C CA . ASP A 1 295 ? -10.836 -22.578 -1.815 1.00 86.25 295 ASP A CA 1
ATOM 2315 C C . ASP A 1 295 ? -11.057 -21.136 -1.335 1.00 86.25 295 ASP A C 1
ATOM 2317 O O . ASP A 1 295 ? -11.272 -20.915 -0.144 1.00 86.25 295 ASP A O 1
ATOM 2321 N N . LEU A 1 296 ? -11.133 -20.176 -2.263 1.00 85.38 296 LEU A N 1
ATOM 2322 C CA . LEU A 1 296 ? -11.474 -18.785 -1.952 1.00 85.38 296 LEU A CA 1
ATOM 2323 C C . LEU A 1 296 ? -12.913 -18.611 -1.466 1.00 85.38 296 LEU A C 1
ATOM 2325 O O . LEU A 1 296 ? -13.140 -17.847 -0.540 1.00 85.38 296 LEU A O 1
ATOM 2329 N N . ALA A 1 297 ? -13.878 -19.338 -2.036 1.00 81.56 297 ALA A N 1
ATOM 2330 C CA . ALA A 1 297 ? -15.266 -19.285 -1.578 1.00 81.56 297 ALA A CA 1
ATOM 2331 C C . ALA A 1 297 ? -15.425 -19.760 -0.124 1.00 81.56 297 ALA A C 1
ATOM 2333 O O . ALA A 1 297 ? -16.285 -19.258 0.593 1.00 81.56 297 ALA A O 1
ATOM 2334 N N . ARG A 1 298 ? -14.602 -20.723 0.322 1.00 79.19 298 ARG A N 1
ATOM 2335 C CA . ARG A 1 298 ? -14.572 -21.161 1.730 1.00 79.19 298 ARG A CA 1
ATOM 2336 C C . ARG A 1 298 ? -13.896 -20.142 2.644 1.00 79.19 298 ARG A C 1
ATOM 2338 O O . ARG A 1 298 ? -14.207 -20.092 3.830 1.00 79.19 298 ARG A O 1
ATOM 2345 N N . ALA A 1 299 ? -12.967 -19.357 2.111 1.00 71.44 299 ALA A N 1
ATOM 2346 C CA . ALA A 1 299 ? -12.322 -18.268 2.820 1.00 71.44 299 ALA A CA 1
ATOM 2347 C C . ALA A 1 299 ? -13.177 -16.992 2.705 1.00 71.44 299 ALA A C 1
ATOM 2349 O O . ALA A 1 299 ? -12.814 -16.051 2.005 1.00 71.44 299 ALA A O 1
ATOM 2350 N N . GLU A 1 300 ? -14.312 -16.964 3.421 1.00 66.75 300 GLU A N 1
ATOM 2351 C CA . GLU A 1 300 ? -15.306 -15.862 3.446 1.00 66.75 300 GLU A CA 1
ATOM 2352 C C . GLU A 1 300 ? -14.730 -14.476 3.835 1.00 66.75 300 GLU A C 1
ATOM 2354 O O . GLU A 1 300 ? -15.435 -13.468 3.822 1.00 66.75 300 GLU A O 1
ATOM 2359 N N . GLU A 1 301 ? -13.455 -14.418 4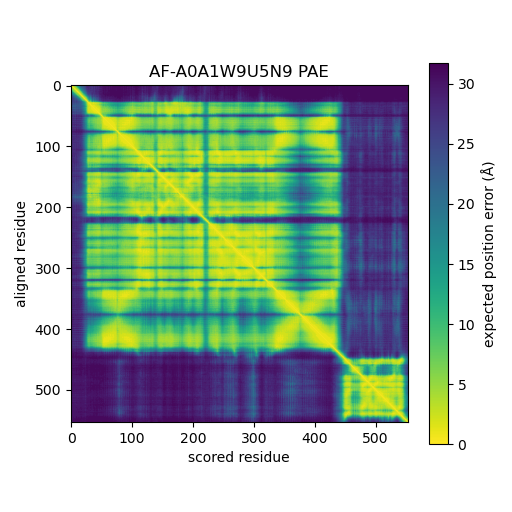.216 1.00 69.50 301 GLU A N 1
ATOM 2360 C CA . GLU A 1 301 ? -12.725 -13.223 4.636 1.00 69.50 301 GLU A CA 1
ATOM 2361 C C . GLU A 1 301 ? -12.232 -12.369 3.458 1.00 69.50 301 GLU A C 1
ATOM 2363 O O . GLU A 1 301 ? -12.031 -11.165 3.627 1.00 69.50 301 GLU A O 1
ATOM 2368 N N . PHE A 1 302 ? -12.032 -12.963 2.275 1.00 76.00 302 PHE A N 1
ATOM 2369 C CA . PHE A 1 302 ? -11.472 -12.252 1.127 1.00 76.00 302 PHE A CA 1
ATOM 2370 C C . PHE A 1 302 ? -12.562 -11.747 0.192 1.00 76.00 302 PHE A C 1
ATOM 2372 O O . PHE A 1 302 ? -13.399 -12.505 -0.297 1.00 76.00 302 PHE A O 1
ATOM 2379 N N . GLN A 1 303 ? -12.490 -10.463 -0.147 1.00 83.88 303 GLN A N 1
ATOM 2380 C CA . GLN A 1 303 ? -13.214 -9.962 -1.305 1.00 83.88 303 GLN A CA 1
ATOM 2381 C C . GLN A 1 303 ? -12.456 -10.393 -2.561 1.00 83.88 303 GLN A C 1
ATOM 2383 O O . GLN A 1 303 ? -11.298 -10.029 -2.758 1.00 83.88 303 GLN A O 1
ATOM 2388 N N . VAL A 1 304 ? -13.096 -11.190 -3.411 1.00 87.00 304 VAL A N 1
ATOM 2389 C CA . VAL A 1 304 ? -12.493 -11.714 -4.640 1.00 87.00 304 VAL A CA 1
ATOM 2390 C C . VAL A 1 304 ? -13.085 -10.966 -5.825 1.00 87.00 304 VAL A C 1
ATOM 2392 O O . VAL A 1 304 ? -14.293 -11.009 -6.036 1.00 87.00 304 VAL A O 1
ATOM 2395 N N . TYR A 1 305 ? -12.241 -10.297 -6.613 1.00 87.88 305 TYR A N 1
ATOM 2396 C CA . TYR A 1 305 ? -12.668 -9.739 -7.899 1.00 87.88 305 TYR A CA 1
ATOM 2397 C C . TYR A 1 305 ? -12.867 -10.861 -8.924 1.00 87.88 305 TYR A C 1
ATOM 2399 O O . TYR A 1 305 ? -13.874 -10.919 -9.625 1.00 87.88 305 TYR A O 1
ATOM 2407 N N . GLY A 1 306 ? -11.902 -11.779 -8.998 1.00 88.69 306 GLY A N 1
ATOM 2408 C CA . GLY A 1 306 ? -11.945 -12.913 -9.909 1.00 88.69 306 GLY A CA 1
ATOM 2409 C C . GLY A 1 306 ? -10.731 -13.824 -9.771 1.00 88.69 306 GLY A C 1
ATOM 2410 O O . GLY A 1 306 ? -9.760 -13.497 -9.088 1.00 88.69 306 GLY A O 1
ATOM 2411 N N . VAL A 1 307 ? -10.807 -14.978 -10.435 1.00 91.25 307 VAL A N 1
ATOM 2412 C CA . VAL A 1 307 ? -9.718 -15.961 -10.519 1.00 91.25 307 VAL A CA 1
ATOM 2413 C C . VAL A 1 307 ? -9.522 -16.340 -11.977 1.00 91.25 307 VAL A C 1
ATOM 2415 O O . VAL A 1 307 ? -10.456 -16.843 -12.617 1.00 91.25 307 VAL A O 1
ATOM 2418 N N . THR A 1 308 ? -8.311 -16.120 -12.477 1.00 93.50 308 THR A N 1
ATOM 2419 C CA . THR A 1 308 ? -7.933 -16.373 -13.871 1.00 93.50 308 THR A CA 1
ATOM 2420 C C . THR A 1 308 ? -6.557 -17.025 -13.971 1.00 93.50 308 THR A C 1
ATOM 2422 O O . THR A 1 308 ? -5.785 -17.012 -13.011 1.00 93.50 308 THR A O 1
ATOM 2425 N N . ALA A 1 309 ? -6.257 -17.637 -15.114 1.00 94.75 309 ALA A N 1
ATOM 2426 C CA . ALA A 1 309 ? -4.956 -18.225 -15.400 1.00 94.75 309 ALA A CA 1
ATOM 2427 C C . ALA A 1 309 ? -4.254 -17.415 -16.489 1.00 94.75 309 ALA A C 1
ATOM 2429 O O . ALA A 1 309 ? -4.891 -16.918 -17.413 1.00 94.75 309 ALA A O 1
ATOM 2430 N N . PHE A 1 310 ? -2.936 -17.276 -16.400 1.00 95.50 310 PHE A N 1
ATOM 2431 C CA . PHE A 1 310 ? -2.170 -16.463 -17.341 1.00 95.50 310 PHE A CA 1
ATOM 2432 C C . PHE A 1 310 ? -0.813 -17.098 -17.638 1.00 95.50 310 PHE A C 1
ATOM 2434 O O . PHE A 1 310 ? -0.170 -17.672 -16.757 1.00 95.50 310 PHE A O 1
ATOM 2441 N N . SER A 1 311 ? -0.346 -16.983 -18.880 1.00 95.19 311 SER A N 1
ATOM 2442 C CA . SER A 1 311 ? 1.054 -17.244 -19.210 1.00 95.19 311 SER A CA 1
ATOM 2443 C C . SER A 1 311 ? 1.776 -15.929 -19.449 1.00 95.19 311 SER A C 1
ATOM 2445 O O . SER A 1 311 ? 1.607 -15.294 -20.485 1.00 95.19 311 SER A O 1
ATOM 2447 N N . SER A 1 312 ? 2.666 -15.566 -18.526 1.00 94.50 312 SER A N 1
ATOM 2448 C CA . SER A 1 312 ? 3.596 -14.446 -18.737 1.00 94.50 312 SER A CA 1
ATOM 2449 C C . SER A 1 312 ? 4.656 -14.733 -19.807 1.00 94.50 312 SER A C 1
ATOM 2451 O O . SER A 1 312 ? 5.392 -13.831 -20.198 1.00 94.50 312 SER A O 1
ATOM 2453 N N . ALA A 1 313 ? 4.802 -15.989 -20.244 1.00 91.94 313 ALA A N 1
ATOM 2454 C CA . ALA A 1 313 ? 5.703 -16.343 -21.335 1.00 91.94 313 ALA A CA 1
ATOM 2455 C C . ALA A 1 313 ? 5.074 -16.057 -22.701 1.00 91.94 313 ALA A C 1
ATOM 2457 O O . ALA A 1 313 ? 5.771 -15.598 -23.599 1.00 91.94 313 ALA A O 1
ATOM 2458 N N . GLU A 1 314 ? 3.773 -16.302 -22.829 1.00 92.44 314 GLU A N 1
ATOM 2459 C CA . GLU A 1 314 ? 3.036 -16.139 -24.083 1.00 92.44 314 GLU A CA 1
ATOM 2460 C C . GLU A 1 314 ? 2.241 -14.828 -24.148 1.00 92.44 314 GLU A C 1
ATOM 2462 O O . GLU A 1 314 ? 1.851 -14.400 -25.229 1.00 92.44 314 GLU A O 1
ATOM 2467 N N . GLY A 1 315 ? 1.993 -14.180 -23.006 1.00 91.50 315 GLY A N 1
ATOM 2468 C CA . GLY A 1 315 ? 1.150 -12.986 -22.906 1.00 91.50 315 GLY A CA 1
ATOM 2469 C C . GLY A 1 315 ? -0.338 -13.259 -23.086 1.00 91.50 315 GLY A C 1
ATOM 2470 O O . GLY A 1 315 ? -1.070 -12.389 -23.560 1.00 91.50 315 GLY A O 1
ATOM 2471 N N . VAL A 1 316 ? -0.787 -14.461 -22.717 1.00 90.94 316 VAL A N 1
ATOM 2472 C CA . VAL A 1 316 ? -2.152 -14.941 -22.965 1.00 90.94 316 VAL A CA 1
ATOM 2473 C C . VAL A 1 316 ? -2.848 -15.310 -21.656 1.00 90.94 316 VAL A C 1
ATOM 2475 O O . VAL A 1 316 ? -2.287 -16.007 -20.808 1.00 90.94 316 VAL A O 1
ATOM 2478 N N . GLU A 1 317 ? -4.089 -14.841 -21.510 1.00 92.38 317 GLU A N 1
ATOM 2479 C CA . GLU A 1 317 ? -5.031 -15.273 -20.473 1.00 92.38 317 GLU A CA 1
ATOM 2480 C C . GLU A 1 317 ? -5.692 -16.590 -20.901 1.00 92.38 317 GLU A C 1
ATOM 2482 O O . GLU A 1 317 ? -6.128 -16.749 -22.041 1.00 92.38 317 GLU A O 1
ATOM 2487 N N . TYR A 1 318 ? -5.739 -17.544 -19.978 1.00 87.00 318 TYR A N 1
ATOM 2488 C CA . TYR A 1 318 ? -6.278 -18.880 -20.169 1.00 87.00 318 TYR A CA 1
ATOM 2489 C C . TYR A 1 318 ? -7.604 -19.033 -19.418 1.00 87.00 318 TYR A C 1
ATOM 2491 O O . TYR A 1 318 ? -7.699 -18.752 -18.224 1.00 87.00 318 TYR A O 1
ATOM 2499 N N . GLY A 1 319 ? -8.608 -19.559 -20.119 1.00 71.62 319 GLY A N 1
ATOM 2500 C CA . GLY A 1 319 ? -9.975 -19.730 -19.624 1.00 71.62 319 GLY A CA 1
ATOM 2501 C C . GLY A 1 319 ? -10.982 -18.907 -20.430 1.00 71.62 319 GLY A C 1
ATOM 2502 O O . GLY A 1 319 ? -10.604 -18.081 -21.255 1.00 71.62 319 GLY A O 1
ATOM 2503 N N . ASP A 1 320 ? -12.274 -19.137 -20.197 1.00 58.91 320 ASP A N 1
ATOM 2504 C CA . ASP A 1 320 ? -13.356 -18.496 -20.967 1.00 58.91 320 ASP A CA 1
ATOM 2505 C C . ASP A 1 320 ? -13.657 -17.048 -20.525 1.00 58.91 320 ASP A C 1
ATOM 2507 O O . ASP A 1 320 ? -14.506 -16.370 -21.103 1.00 58.91 320 ASP A O 1
ATOM 2511 N N . SER A 1 321 ? -12.980 -16.553 -19.484 1.00 62.38 321 SER A N 1
ATOM 2512 C CA . SER A 1 321 ? -13.228 -15.236 -18.894 1.00 62.38 321 SER A CA 1
ATOM 2513 C C . SER A 1 321 ? -12.251 -14.178 -19.407 1.00 62.38 321 SER A C 1
ATOM 2515 O O . SER A 1 321 ? -11.046 -14.353 -19.280 1.00 62.38 321 SER A O 1
ATOM 2517 N N . GLN A 1 322 ? -12.757 -13.024 -19.865 1.00 76.50 322 GLN A N 1
ATOM 2518 C CA . GLN A 1 322 ? -11.967 -11.792 -20.070 1.00 76.50 322 GLN A CA 1
ATOM 2519 C C . GLN A 1 322 ? -11.721 -11.062 -18.732 1.00 76.50 322 GLN A C 1
ATOM 2521 O O . GLN A 1 322 ? -11.938 -9.850 -18.621 1.00 76.50 322 GLN A O 1
ATOM 2526 N N . CYS A 1 323 ? -11.351 -11.805 -17.686 1.00 87.06 323 CYS A N 1
ATOM 2527 C CA . CYS A 1 323 ? -11.331 -11.307 -16.312 1.00 87.06 323 CYS A CA 1
ATOM 2528 C C . CYS A 1 323 ? -10.291 -10.195 -16.154 1.00 87.06 323 CYS A C 1
ATOM 2530 O O . CYS A 1 323 ? -10.627 -9.114 -15.673 1.00 87.06 323 CYS A O 1
ATOM 2532 N N . MET A 1 324 ? -9.069 -10.400 -16.662 1.00 89.62 324 MET A N 1
ATOM 2533 C CA . MET A 1 324 ? -8.014 -9.382 -16.585 1.00 89.62 324 MET A CA 1
ATOM 2534 C C . MET A 1 324 ? -8.369 -8.120 -17.370 1.00 89.62 324 MET A C 1
ATOM 2536 O O . MET A 1 324 ? -8.157 -7.006 -16.897 1.00 89.62 324 MET A O 1
ATOM 2540 N N . LYS A 1 325 ? -8.931 -8.274 -18.573 1.00 88.19 325 LYS A N 1
ATOM 2541 C CA . LYS A 1 325 ? -9.328 -7.130 -19.405 1.00 88.19 325 LYS A CA 1
ATOM 2542 C C . LYS A 1 325 ? -10.412 -6.289 -18.728 1.00 88.19 325 LYS A C 1
ATOM 2544 O O . LYS A 1 325 ? -10.355 -5.063 -18.799 1.00 88.19 325 LYS A O 1
ATOM 2549 N N . THR A 1 326 ? -11.381 -6.944 -18.092 1.00 88.44 326 THR A N 1
ATOM 2550 C CA . THR A 1 326 ? -12.455 -6.269 -17.349 1.00 88.44 326 THR A CA 1
ATOM 2551 C C . THR A 1 326 ? -11.883 -5.569 -16.121 1.00 88.44 326 THR A C 1
ATOM 2553 O O . THR A 1 326 ? -12.100 -4.373 -15.965 1.00 88.44 326 THR A O 1
ATOM 2556 N N . PHE A 1 327 ? -11.022 -6.251 -15.358 1.00 90.44 327 PHE A N 1
ATOM 2557 C CA . PHE A 1 327 ? -10.334 -5.668 -14.207 1.00 90.44 327 PHE A CA 1
ATOM 2558 C C . PHE A 1 327 ? -9.588 -4.387 -14.577 1.00 90.44 327 PHE A C 1
ATOM 2560 O O . PHE A 1 327 ? -9.828 -3.341 -13.983 1.00 90.44 327 PHE A O 1
ATOM 2567 N N . PHE A 1 328 ? -8.730 -4.432 -15.603 1.00 91.25 328 PHE A N 1
ATOM 2568 C CA . PHE A 1 328 ? -7.971 -3.253 -16.019 1.00 91.25 328 PHE A CA 1
ATOM 2569 C C . PHE A 1 328 ? -8.867 -2.117 -16.506 1.00 91.25 328 PHE A C 1
ATOM 2571 O O . PHE A 1 328 ? -8.542 -0.956 -16.277 1.00 91.25 328 PHE A O 1
ATOM 2578 N N . LYS A 1 329 ? -10.002 -2.422 -17.144 1.00 88.81 329 LYS A N 1
ATOM 2579 C CA . LYS A 1 329 ? -10.979 -1.404 -17.536 1.00 88.81 329 LYS A CA 1
ATOM 2580 C C . LYS A 1 329 ? -11.602 -0.731 -16.310 1.00 88.81 329 LYS A C 1
ATOM 2582 O O . LYS A 1 329 ? -11.674 0.494 -16.288 1.00 88.81 329 LYS A O 1
ATOM 2587 N N . ASP A 1 330 ? -12.011 -1.510 -15.314 1.00 86.38 330 ASP A N 1
ATOM 2588 C CA . ASP A 1 330 ? -12.688 -0.999 -14.118 1.00 86.38 330 ASP A CA 1
ATOM 2589 C C . ASP A 1 330 ? -11.749 -0.140 -13.259 1.00 86.38 330 ASP A C 1
A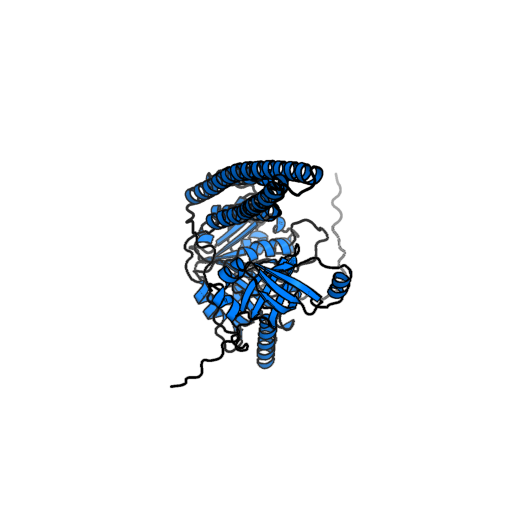TOM 2591 O O . ASP A 1 330 ? -12.145 0.909 -12.754 1.00 86.38 330 ASP A O 1
ATOM 2595 N N . VAL A 1 331 ? -10.477 -0.534 -13.150 1.00 87.56 331 VAL A N 1
ATOM 2596 C CA . VAL A 1 331 ? -9.479 0.191 -12.343 1.00 87.56 331 VAL A CA 1
ATOM 2597 C C . VAL A 1 331 ? -8.815 1.366 -13.074 1.00 87.56 331 VAL A C 1
ATOM 2599 O O . VAL A 1 331 ? -8.084 2.123 -12.444 1.00 87.56 331 VAL A O 1
ATOM 2602 N N . SER A 1 332 ? -9.073 1.555 -14.376 1.00 86.12 332 SER A N 1
ATOM 2603 C CA . SER A 1 332 ? -8.536 2.683 -15.168 1.00 86.12 332 SER A CA 1
ATOM 2604 C C . SER A 1 332 ? -9.227 4.025 -14.881 1.00 86.12 332 SER A C 1
ATOM 2606 O O . SER A 1 332 ? -8.908 5.033 -15.510 1.00 86.12 332 SER A O 1
ATOM 2608 N N . ALA A 1 333 ? -10.192 4.076 -13.959 1.00 79.81 333 ALA A N 1
ATOM 2609 C CA . ALA A 1 333 ? -10.813 5.334 -13.558 1.00 79.81 333 ALA A CA 1
ATOM 2610 C C . ALA A 1 333 ? -9.763 6.335 -13.032 1.00 79.81 333 ALA A C 1
ATOM 2612 O O . ALA A 1 333 ? -8.772 5.960 -12.405 1.00 79.81 333 ALA A O 1
ATOM 2613 N N . ARG A 1 334 ? -9.974 7.632 -13.289 1.00 69.94 334 ARG A N 1
ATOM 2614 C CA . ARG A 1 334 ? -9.100 8.673 -12.734 1.00 69.94 334 ARG A CA 1
ATOM 2615 C C . ARG A 1 334 ? -9.341 8.811 -11.241 1.00 69.94 334 ARG A C 1
ATOM 2617 O O . ARG A 1 334 ? -10.484 8.790 -10.795 1.00 69.94 334 ARG A O 1
ATOM 2624 N N . LYS A 1 335 ? -8.257 9.027 -10.506 1.00 77.62 335 LYS A N 1
ATOM 2625 C CA . LYS A 1 335 ? -8.318 9.346 -9.087 1.00 77.62 335 LYS A CA 1
ATOM 2626 C C . LYS A 1 335 ? -8.738 10.808 -8.915 1.00 77.62 335 LYS A C 1
ATOM 2628 O O . LYS A 1 335 ? -8.238 11.680 -9.627 1.00 77.62 335 LYS A O 1
ATOM 2633 N N . SER A 1 336 ? -9.625 11.075 -7.961 1.00 79.00 336 SER A N 1
ATOM 2634 C CA . SER A 1 336 ? -10.054 12.440 -7.612 1.00 79.00 336 SER A CA 1
ATOM 2635 C C . SER A 1 336 ? -8.966 13.232 -6.865 1.00 79.00 336 SER A C 1
ATOM 2637 O O . SER A 1 336 ? -9.040 14.454 -6.781 1.00 79.00 336 SER A O 1
ATOM 2639 N N . GLY A 1 337 ? -7.943 12.543 -6.347 1.00 84.12 337 GLY A N 1
ATOM 2640 C CA . GLY A 1 337 ? -6.822 13.107 -5.599 1.00 84.12 337 GLY A CA 1
ATOM 2641 C C . GLY A 1 337 ? -6.278 12.128 -4.555 1.00 84.12 337 GLY A C 1
ATOM 2642 O O . GLY A 1 337 ? -6.718 10.980 -4.465 1.00 84.12 337 GLY A O 1
ATOM 2643 N N . THR A 1 338 ? -5.342 12.591 -3.734 1.00 85.50 338 THR A N 1
ATOM 2644 C CA . THR A 1 338 ? -4.725 11.808 -2.666 1.00 85.50 338 THR A CA 1
ATOM 2645 C C . THR A 1 338 ? -5.603 11.695 -1.427 1.00 85.50 338 THR A C 1
ATOM 2647 O O . THR A 1 338 ? -6.051 12.718 -0.908 1.00 85.50 338 THR A O 1
ATOM 2650 N N . PRO A 1 339 ? -5.800 10.486 -0.870 1.00 86.94 339 PRO A N 1
ATOM 2651 C CA . PRO A 1 339 ? -6.530 10.330 0.374 1.00 86.94 339 PRO A CA 1
ATOM 2652 C C . PRO A 1 339 ? -5.653 10.421 1.623 1.00 86.94 339 PRO A C 1
ATOM 2654 O O . PRO A 1 339 ? -6.129 10.084 2.702 1.00 86.94 339 PRO A O 1
ATOM 2657 N N . VAL A 1 340 ? -4.386 10.858 1.534 1.00 89.44 340 VAL A N 1
ATOM 2658 C CA . VAL A 1 340 ? -3.501 10.992 2.717 1.00 89.44 340 VAL A CA 1
ATOM 2659 C C . VAL A 1 340 ? -4.141 11.789 3.858 1.00 89.44 340 VAL A C 1
ATOM 2661 O O . VAL A 1 340 ? -4.043 11.372 5.014 1.00 89.44 340 VAL A O 1
ATOM 2664 N N . LEU A 1 341 ? -4.838 12.891 3.553 1.00 92.81 341 LEU A N 1
ATOM 2665 C CA . LEU A 1 341 ? -5.510 13.694 4.574 1.00 92.81 341 LEU A CA 1
ATOM 2666 C C . LEU A 1 341 ? -6.689 12.940 5.199 1.00 92.81 341 LEU A C 1
ATOM 2668 O O . LEU A 1 341 ? -6.806 12.897 6.424 1.00 92.81 341 LEU A O 1
ATOM 2672 N N . GLN A 1 342 ? -7.529 12.298 4.383 1.00 89.56 342 GLN A N 1
ATOM 2673 C CA . GLN A 1 342 ? -8.654 11.517 4.890 1.00 89.56 342 GLN A CA 1
ATOM 2674 C C . GLN A 1 342 ? -8.188 10.311 5.713 1.00 89.56 342 GLN A C 1
ATOM 2676 O O . GLN A 1 342 ? -8.714 10.083 6.798 1.00 89.56 342 GLN A O 1
ATOM 2681 N N . ARG A 1 343 ? -7.129 9.609 5.290 1.00 89.00 343 ARG A N 1
ATOM 2682 C CA . ARG A 1 343 ? -6.514 8.532 6.084 1.00 89.00 343 ARG A CA 1
ATOM 2683 C C . ARG A 1 343 ? -6.046 9.031 7.449 1.00 89.00 343 ARG A C 1
ATOM 2685 O O . ARG A 1 343 ? -6.275 8.358 8.451 1.00 89.00 343 ARG A O 1
ATOM 2692 N N . ALA A 1 344 ? -5.422 10.209 7.515 1.00 93.69 344 ALA A N 1
ATOM 2693 C CA . ALA A 1 344 ? -5.042 10.810 8.791 1.00 93.69 344 ALA A CA 1
ATOM 2694 C C . ALA A 1 344 ? -6.274 11.104 9.667 1.00 93.69 344 ALA A C 1
ATOM 2696 O O . ALA A 1 344 ? -6.259 10.794 10.860 1.00 93.69 344 ALA A O 1
ATOM 2697 N N . ARG A 1 345 ? -7.363 11.634 9.087 1.00 93.44 345 ARG A N 1
ATOM 2698 C CA . ARG A 1 345 ? -8.635 11.836 9.809 1.00 93.44 345 ARG A CA 1
ATOM 2699 C C . ARG A 1 345 ? -9.200 10.523 10.345 1.00 93.44 345 ARG A C 1
ATOM 2701 O O . ARG A 1 345 ? -9.579 10.482 11.513 1.00 93.44 345 ARG A O 1
ATOM 2708 N N . ASP A 1 346 ? -9.202 9.461 9.546 1.00 88.50 346 ASP A N 1
ATOM 2709 C CA . ASP A 1 346 ? -9.704 8.141 9.944 1.00 88.50 346 ASP A CA 1
ATOM 2710 C C . ASP A 1 346 ? -8.874 7.546 11.092 1.00 88.50 346 ASP A C 1
ATOM 2712 O O . ASP A 1 346 ? -9.430 6.998 12.045 1.00 88.50 346 ASP A O 1
ATOM 2716 N N . ILE A 1 347 ? -7.546 7.709 11.061 1.00 89.31 347 ILE A N 1
ATOM 2717 C CA . ILE A 1 347 ? -6.655 7.287 12.153 1.00 89.31 347 ILE A CA 1
ATOM 2718 C C . ILE A 1 347 ? -7.025 7.996 13.462 1.00 89.31 347 ILE A C 1
ATOM 2720 O O . ILE A 1 347 ? -7.211 7.335 14.487 1.00 89.31 347 ILE A O 1
ATOM 2724 N N . PHE A 1 348 ? -7.181 9.323 13.438 1.00 90.69 348 PHE A N 1
ATOM 2725 C CA . PHE A 1 348 ? -7.597 10.072 14.627 1.00 90.69 348 PHE A CA 1
ATOM 2726 C C . PHE A 1 348 ? -9.033 9.741 15.051 1.00 90.69 348 PHE A C 1
ATOM 2728 O O . PHE A 1 348 ? -9.310 9.653 16.246 1.00 90.69 348 PHE A O 1
ATOM 2735 N N . SER A 1 349 ? -9.948 9.497 14.112 1.00 88.00 349 SER A N 1
ATOM 2736 C CA . SER A 1 349 ? -11.324 9.080 14.409 1.00 88.00 349 SER A CA 1
ATOM 2737 C C . SER A 1 349 ? -11.365 7.729 15.134 1.00 88.00 349 SER A C 1
ATOM 2739 O O . SER A 1 349 ? -12.015 7.582 16.171 1.00 88.00 349 SER A O 1
ATOM 2741 N N . ASN A 1 350 ? -10.583 6.755 14.671 1.00 83.56 350 ASN A N 1
ATOM 2742 C CA . ASN A 1 350 ? -10.462 5.460 15.336 1.00 83.56 350 ASN A CA 1
ATOM 2743 C C . ASN A 1 350 ? -9.827 5.596 16.728 1.00 83.56 350 ASN A C 1
ATOM 2745 O O . ASN A 1 350 ? -10.313 5.000 17.690 1.00 83.56 350 ASN A O 1
ATOM 2749 N N . TYR A 1 351 ? -8.793 6.433 16.857 1.00 84.31 351 TYR A N 1
ATOM 2750 C CA . TYR A 1 351 ? -8.131 6.696 18.135 1.00 84.31 351 TYR A CA 1
ATOM 2751 C C . TYR A 1 351 ? -9.060 7.393 19.148 1.00 84.31 351 TYR A C 1
ATOM 2753 O O . TYR A 1 351 ? -9.100 7.018 20.320 1.00 84.31 351 TYR A O 1
ATOM 2761 N N . THR A 1 352 ? -9.852 8.373 18.700 1.00 82.69 352 THR A N 1
ATOM 2762 C CA . THR A 1 352 ? -10.815 9.132 19.525 1.00 82.69 352 THR A CA 1
ATOM 2763 C C . THR A 1 352 ? -12.010 8.302 19.978 1.00 82.69 352 THR A C 1
ATOM 2765 O O . THR A 1 352 ? -12.467 8.451 21.113 1.00 82.69 352 THR A O 1
ATOM 2768 N N . THR A 1 353 ? -12.483 7.381 19.134 1.00 81.62 353 THR A N 1
ATOM 2769 C CA . THR A 1 353 ? -13.635 6.512 19.427 1.00 81.62 353 THR A CA 1
ATOM 2770 C C . THR A 1 353 ? -13.443 5.704 20.717 1.00 81.62 353 THR A C 1
ATOM 2772 O O . THR A 1 353 ? -14.408 5.467 21.454 1.00 81.62 353 THR A O 1
ATOM 2775 N N . PHE A 1 354 ? -12.200 5.329 21.041 1.00 78.69 354 PHE A N 1
ATOM 2776 C CA . PHE A 1 354 ? -11.864 4.680 22.309 1.00 78.69 354 PHE A CA 1
ATOM 2777 C C . PHE A 1 354 ? -12.219 5.555 23.522 1.00 78.69 354 PHE A C 1
ATOM 2779 O O . PHE A 1 354 ? -12.897 5.089 24.439 1.00 78.69 354 PHE A O 1
ATOM 2786 N N . TYR A 1 355 ? -11.817 6.830 23.518 1.00 76.75 355 TYR A N 1
ATOM 2787 C CA . TYR A 1 355 ? -12.072 7.740 24.638 1.00 76.75 355 TYR A CA 1
ATOM 2788 C C . TYR A 1 355 ? -13.560 8.004 24.823 1.00 76.75 355 TYR A C 1
ATOM 2790 O O . TYR A 1 355 ? -14.030 8.038 25.959 1.00 76.75 355 TYR A O 1
ATOM 2798 N N . GLU A 1 356 ? -14.316 8.168 23.735 1.00 78.62 356 GLU A N 1
ATOM 2799 C CA . GLU A 1 356 ? -15.768 8.335 23.831 1.00 78.62 356 GLU A CA 1
ATOM 2800 C C . GLU A 1 356 ? -16.440 7.109 24.448 1.00 78.62 356 GLU A C 1
ATOM 2802 O O . GLU A 1 356 ? -17.207 7.231 25.408 1.00 78.62 356 GLU A O 1
ATOM 2807 N N . SER A 1 357 ? -16.074 5.919 23.974 1.00 78.56 357 SER A N 1
ATOM 2808 C CA . SER A 1 357 ? -16.596 4.656 24.501 1.00 78.56 357 SER A CA 1
ATOM 2809 C C . SER A 1 357 ? -16.276 4.488 25.993 1.00 78.56 357 SER A C 1
ATOM 2811 O O . SER A 1 357 ? -17.153 4.147 26.790 1.00 78.56 357 SER A O 1
ATOM 2813 N N . GLU A 1 358 ? -15.041 4.788 26.400 1.00 79.44 358 GLU A N 1
ATOM 2814 C CA . GLU A 1 358 ? -14.589 4.631 27.783 1.00 79.44 358 GLU A CA 1
ATOM 2815 C C . GLU A 1 358 ? -15.200 5.683 28.727 1.00 79.44 358 GLU A C 1
ATOM 2817 O O . GLU A 1 358 ? -15.613 5.357 29.845 1.00 79.44 358 GLU A O 1
ATOM 2822 N N . LYS A 1 359 ? -15.359 6.935 28.270 1.00 82.44 359 LYS A N 1
ATOM 2823 C CA . LYS A 1 359 ? -16.091 7.979 29.009 1.00 82.44 359 LYS A CA 1
ATOM 2824 C C . LYS A 1 359 ? -17.544 7.568 29.246 1.00 82.44 359 LYS A C 1
ATOM 2826 O O . LYS A 1 359 ? -18.044 7.744 30.359 1.00 82.44 359 LYS A O 1
ATOM 2831 N N . ILE A 1 360 ? -18.231 7.032 28.232 1.00 75.81 360 ILE A N 1
ATOM 2832 C CA . ILE A 1 360 ? -19.616 6.548 28.360 1.00 75.81 360 ILE A CA 1
ATOM 2833 C C . ILE A 1 360 ? -19.685 5.417 29.392 1.00 75.81 360 ILE A C 1
ATOM 2835 O O . ILE A 1 360 ? -20.499 5.493 30.318 1.00 75.81 360 ILE A O 1
ATOM 2839 N N . ARG A 1 361 ? -18.786 4.428 29.299 1.00 80.69 361 ARG A N 1
ATOM 2840 C CA . ARG A 1 361 ? -18.706 3.296 30.235 1.00 80.69 361 ARG A CA 1
ATOM 2841 C C . ARG A 1 361 ? -18.524 3.758 31.684 1.00 80.69 361 ARG A C 1
ATOM 2843 O O . ARG A 1 361 ? -19.278 3.351 32.567 1.00 80.69 361 ARG A O 1
ATOM 2850 N N . LEU A 1 362 ? -17.564 4.650 31.935 1.00 76.94 362 LEU A N 1
ATOM 2851 C CA . LEU A 1 362 ? -17.295 5.178 33.276 1.00 76.94 362 LEU A CA 1
ATOM 2852 C C . LEU A 1 362 ? -18.449 6.035 33.812 1.00 76.94 362 LEU A C 1
ATOM 2854 O O . LEU A 1 362 ? -18.747 5.982 35.005 1.00 76.94 362 LEU A O 1
ATOM 2858 N N . ARG A 1 363 ? -19.134 6.805 32.953 1.00 80.62 363 ARG A N 1
ATOM 2859 C CA . ARG A 1 363 ? -20.324 7.582 33.346 1.00 80.62 363 ARG A CA 1
ATOM 2860 C C . ARG A 1 363 ? -21.472 6.673 33.781 1.00 80.62 363 ARG A C 1
ATOM 2862 O O . ARG A 1 363 ? -22.087 6.957 34.807 1.00 80.62 363 ARG A O 1
ATOM 2869 N N . GLN A 1 364 ? -21.724 5.588 33.047 1.00 75.44 364 GLN A N 1
ATOM 2870 C CA . GLN A 1 364 ? -22.735 4.587 33.403 1.00 75.44 364 GLN A CA 1
ATOM 2871 C C . GLN A 1 364 ? -22.388 3.896 34.727 1.00 75.44 364 GLN A C 1
ATOM 2873 O O . GLN A 1 364 ? -23.209 3.879 35.642 1.00 75.44 364 GLN A O 1
ATOM 2878 N N . GLN A 1 365 ? -21.146 3.420 34.872 1.00 75.25 365 GLN A N 1
ATOM 2879 C CA . GLN A 1 365 ? -20.660 2.800 36.109 1.00 75.25 365 GLN A CA 1
ATOM 2880 C C . GLN A 1 365 ? -20.811 3.745 37.311 1.00 75.25 365 GLN A C 1
ATOM 2882 O O . GLN A 1 365 ? -21.291 3.341 38.369 1.00 75.25 365 GLN A O 1
ATOM 2887 N N . ARG A 1 366 ? -20.456 5.025 37.146 1.00 80.31 366 ARG A N 1
ATOM 2888 C CA . ARG A 1 366 ? -20.617 6.045 38.189 1.00 80.31 366 ARG A CA 1
ATOM 2889 C C . ARG A 1 366 ? -22.083 6.287 38.553 1.00 80.31 366 ARG A C 1
ATOM 2891 O O . ARG A 1 366 ? -22.369 6.514 39.724 1.00 80.31 366 ARG A O 1
ATOM 2898 N N . GLY A 1 367 ? -22.994 6.254 37.577 1.00 69.88 367 GLY A N 1
ATOM 2899 C CA . GLY A 1 367 ? -24.438 6.361 37.812 1.00 69.88 367 GLY A CA 1
ATOM 2900 C C . GLY A 1 367 ? -24.934 5.273 38.763 1.00 69.88 367 GLY A C 1
ATOM 2901 O O . GLY 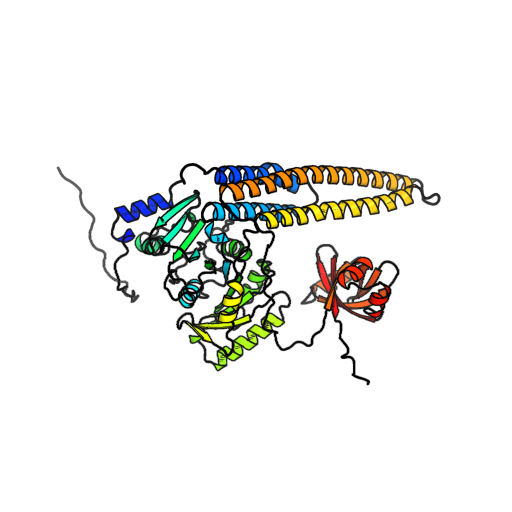A 1 367 ? -25.474 5.590 39.819 1.00 69.88 367 GLY A O 1
ATOM 2902 N N . VAL A 1 368 ? -24.616 4.013 38.452 1.00 73.50 368 VAL A N 1
ATOM 2903 C CA . VAL A 1 368 ? -24.966 2.851 39.289 1.00 73.50 368 VAL A CA 1
ATOM 2904 C C . VAL A 1 368 ? -24.361 2.964 40.694 1.00 73.50 368 VAL A C 1
ATOM 2906 O O . VAL A 1 368 ? -25.048 2.760 41.693 1.00 73.50 368 VAL A O 1
ATOM 2909 N N . LEU A 1 369 ? -23.083 3.342 40.804 1.00 72.12 369 LEU A N 1
ATOM 2910 C CA . LEU A 1 369 ? -22.417 3.505 42.103 1.00 72.12 369 LEU A CA 1
ATOM 2911 C C . LEU A 1 369 ? -23.054 4.608 42.963 1.00 72.12 369 LEU A C 1
ATOM 2913 O O . LEU A 1 369 ? -23.145 4.461 44.183 1.00 72.12 369 LEU A O 1
ATOM 2917 N N . ASN A 1 370 ? -23.512 5.698 42.343 1.00 75.06 370 ASN A N 1
ATOM 2918 C CA . ASN A 1 370 ? -24.210 6.774 43.043 1.00 75.06 370 ASN A CA 1
ATOM 2919 C C . ASN A 1 370 ? -25.595 6.338 43.540 1.00 75.06 370 ASN A C 1
ATOM 2921 O O . ASN A 1 370 ? -25.974 6.709 44.649 1.00 75.06 370 ASN A O 1
ATOM 2925 N N . GLU A 1 371 ? -26.330 5.538 42.765 1.00 74.62 371 GLU A N 1
ATOM 2926 C CA . GLU A 1 371 ? -27.614 4.972 43.200 1.00 74.62 371 GLU A CA 1
ATOM 2927 C C . GLU A 1 371 ? -27.436 4.069 44.427 1.00 74.62 371 GLU A C 1
ATOM 2929 O O . GLU A 1 371 ? -28.125 4.246 45.434 1.00 74.62 371 GLU A O 1
ATOM 2934 N N . ILE A 1 372 ? -26.441 3.173 44.402 1.00 71.69 372 ILE A N 1
ATOM 2935 C CA . ILE A 1 372 ? -26.104 2.310 45.546 1.00 71.69 372 ILE A CA 1
ATOM 2936 C C . ILE A 1 372 ? -25.724 3.160 46.766 1.00 71.69 372 ILE A C 1
ATOM 2938 O O . ILE A 1 372 ? -26.204 2.911 47.873 1.00 71.69 372 ILE A O 1
ATOM 2942 N N . ALA A 1 373 ? -24.916 4.204 46.570 1.00 71.06 373 ALA A N 1
ATOM 2943 C CA . ALA A 1 373 ? -24.478 5.104 47.635 1.00 71.06 373 ALA A CA 1
ATOM 2944 C C . ALA A 1 373 ? -25.611 5.900 48.313 1.00 71.06 373 ALA A C 1
ATOM 2946 O O . ALA A 1 373 ? -25.421 6.361 49.443 1.00 71.06 373 ALA A O 1
ATOM 2947 N N . LEU A 1 374 ? -26.747 6.095 47.634 1.00 76.50 374 LEU A N 1
ATOM 2948 C CA . LEU A 1 374 ? -27.913 6.846 48.122 1.00 76.50 374 LEU A CA 1
ATOM 2949 C C . LEU A 1 374 ? -29.048 5.943 48.632 1.00 76.50 374 LEU A C 1
ATOM 2951 O O . LEU A 1 374 ? -29.997 6.436 49.241 1.00 76.50 374 LEU A O 1
ATOM 2955 N N . SER A 1 375 ? -28.962 4.634 48.400 1.00 78.62 375 SER A N 1
ATOM 2956 C CA . SER A 1 375 ? -30.006 3.679 48.771 1.00 78.62 375 SER A CA 1
ATOM 2957 C C . SER A 1 375 ? -30.117 3.494 50.293 1.00 78.62 375 SER A C 1
ATOM 2959 O O . SER A 1 375 ? -29.148 3.175 50.982 1.00 78.62 375 SER A O 1
ATOM 2961 N N . THR A 1 376 ? -31.321 3.674 50.842 1.00 65.88 376 THR A N 1
ATOM 2962 C CA . THR A 1 376 ? -31.585 3.678 52.295 1.00 65.88 376 THR A CA 1
ATOM 2963 C C . THR A 1 376 ? -31.608 2.286 52.946 1.00 65.88 376 THR A C 1
ATOM 2965 O O . THR A 1 376 ? -31.747 2.199 54.162 1.00 65.88 376 THR A O 1
ATOM 2968 N N . GLY A 1 377 ? -31.449 1.208 52.167 1.00 68.06 377 GLY A N 1
ATOM 2969 C CA . GLY A 1 377 ? -31.469 -0.190 52.631 1.00 68.06 377 GLY A CA 1
ATOM 2970 C C . GLY A 1 377 ? -30.134 -0.941 52.532 1.00 68.06 377 GLY A C 1
ATOM 2971 O O . GLY A 1 377 ? -30.107 -2.145 52.763 1.00 68.06 377 GLY A O 1
ATOM 2972 N N . VAL A 1 378 ? -29.043 -0.264 52.165 1.00 70.12 378 VAL A N 1
ATOM 2973 C CA . VAL A 1 378 ? -27.709 -0.869 51.995 1.00 70.12 378 VAL A CA 1
ATOM 2974 C C . VAL A 1 378 ? -26.826 -0.581 53.211 1.00 70.12 378 VAL A C 1
ATOM 2976 O O . VAL A 1 378 ? -26.911 0.490 53.812 1.00 70.12 378 VAL A O 1
ATOM 2979 N N . GLU A 1 379 ? -25.961 -1.533 53.575 1.00 78.50 379 GLU A N 1
ATOM 2980 C CA . GLU A 1 379 ? -25.004 -1.372 54.674 1.00 78.50 379 GLU A CA 1
ATOM 2981 C C . GLU A 1 379 ? -24.119 -0.127 54.488 1.00 78.50 379 GLU A C 1
ATOM 2983 O O . GLU A 1 379 ? -23.636 0.169 53.391 1.00 78.50 379 GLU A O 1
ATOM 2988 N N . LYS A 1 380 ? -23.856 0.597 55.584 1.00 78.31 380 LYS A N 1
ATOM 2989 C CA . LYS A 1 380 ? -23.081 1.853 55.562 1.00 78.31 380 LYS A CA 1
ATOM 2990 C C . LYS A 1 380 ? -21.682 1.689 54.955 1.00 78.31 380 LYS A C 1
ATOM 2992 O O . LYS A 1 380 ? -21.183 2.608 54.308 1.00 78.31 380 LYS A O 1
ATOM 2997 N N . GLU A 1 381 ? -21.057 0.528 55.141 1.00 74.12 381 GLU A N 1
ATOM 2998 C CA . GLU A 1 381 ? -19.744 0.215 54.569 1.00 74.12 381 GLU A CA 1
ATOM 2999 C C . GLU A 1 381 ? -19.795 0.131 53.033 1.00 74.12 381 GLU A C 1
ATOM 3001 O O . GLU A 1 381 ? -18.977 0.746 52.343 1.00 74.12 381 GLU A O 1
ATOM 3006 N N . LEU A 1 382 ? -20.816 -0.535 52.484 1.00 67.62 382 LEU A N 1
ATOM 3007 C CA . LEU A 1 382 ? -21.061 -0.613 51.041 1.00 67.62 382 LEU A CA 1
ATOM 3008 C C . LEU A 1 382 ? -21.411 0.756 50.440 1.00 67.62 382 LEU A C 1
ATOM 3010 O O . LEU A 1 382 ? -20.937 1.084 49.347 1.00 67.62 382 LEU A O 1
ATOM 3014 N N . GLN A 1 383 ? -22.166 1.594 51.158 1.00 69.19 383 GLN A N 1
ATOM 3015 C CA . GLN A 1 383 ? -22.426 2.980 50.747 1.00 69.19 383 GLN A CA 1
ATOM 3016 C C . GLN A 1 383 ? -21.128 3.800 50.667 1.00 69.19 383 GLN A C 1
ATOM 3018 O O . GLN A 1 383 ? -20.900 4.509 49.684 1.00 69.19 383 GLN A O 1
ATOM 3023 N N . HIS A 1 384 ? -20.251 3.694 51.672 1.00 74.88 384 HIS A N 1
ATOM 3024 C CA . HIS A 1 384 ? -18.967 4.402 51.694 1.00 74.88 384 HIS A CA 1
ATOM 3025 C C . HIS A 1 384 ? -18.042 3.942 50.556 1.00 74.88 384 HIS A C 1
ATOM 3027 O O . HIS A 1 384 ? -17.468 4.766 49.837 1.00 74.88 384 HIS A O 1
ATOM 3033 N N . ARG A 1 385 ? -17.944 2.627 50.333 1.00 71.62 385 ARG A N 1
ATOM 3034 C CA . ARG A 1 385 ? -17.135 2.046 49.253 1.00 71.62 385 ARG A CA 1
ATOM 3035 C C . ARG A 1 385 ? -17.642 2.463 47.869 1.00 71.62 385 ARG A C 1
ATOM 3037 O O . ARG A 1 385 ? -16.839 2.819 47.009 1.00 71.62 385 ARG A O 1
ATOM 3044 N N . SER A 1 386 ? -18.960 2.513 47.678 1.00 68.81 386 SER A N 1
ATOM 3045 C CA . SER A 1 386 ? -19.577 2.970 46.423 1.00 68.81 386 SER A CA 1
ATOM 3046 C C . SER A 1 386 ? -19.294 4.450 46.144 1.00 68.81 386 SER A C 1
ATOM 3048 O O . SER A 1 386 ? -18.943 4.798 45.016 1.00 68.81 386 SER A O 1
ATOM 3050 N N . LYS A 1 387 ? -19.331 5.317 47.171 1.00 77.81 387 LYS A N 1
ATOM 3051 C CA . LYS A 1 387 ? -18.930 6.735 47.045 1.00 77.81 387 LYS A CA 1
ATOM 3052 C C . LYS A 1 387 ? -17.469 6.891 46.627 1.00 77.81 387 LYS A C 1
ATOM 3054 O O . LYS A 1 387 ? -17.173 7.688 45.739 1.00 77.81 387 LYS A O 1
ATOM 3059 N N . SER A 1 388 ? -16.565 6.123 47.235 1.00 74.75 388 SER A N 1
ATOM 3060 C CA . SER A 1 388 ? -15.137 6.150 46.891 1.00 74.75 388 SER A CA 1
ATOM 3061 C C . SER A 1 388 ? -14.889 5.715 45.439 1.00 74.75 388 SER A C 1
ATOM 3063 O O . SER A 1 388 ? -14.198 6.411 44.696 1.00 74.75 388 SER A O 1
ATOM 3065 N N . LEU A 1 389 ? -15.529 4.632 44.984 1.00 75.00 389 LEU A N 1
ATOM 3066 C CA . LEU A 1 389 ? -15.427 4.168 43.594 1.00 75.00 389 LEU A CA 1
ATOM 3067 C C . LEU A 1 389 ? -16.032 5.165 42.588 1.00 75.00 389 LEU A C 1
ATOM 3069 O O . LEU A 1 389 ? -15.498 5.340 41.488 1.00 75.00 389 LEU A O 1
ATOM 3073 N N . ALA A 1 390 ? -17.124 5.846 42.952 1.00 73.06 390 ALA A N 1
ATOM 3074 C CA . ALA A 1 390 ? -17.729 6.885 42.120 1.00 73.06 390 ALA A CA 1
ATOM 3075 C C . ALA A 1 390 ? -16.811 8.111 41.971 1.00 73.06 390 ALA A C 1
ATOM 3077 O O . ALA A 1 390 ? -16.717 8.677 40.876 1.00 73.06 390 ALA A O 1
ATOM 3078 N N . ALA A 1 391 ? -16.102 8.492 43.041 1.00 81.31 391 ALA A N 1
ATOM 3079 C CA . ALA A 1 391 ? -15.092 9.547 43.012 1.00 81.31 391 ALA A CA 1
ATOM 3080 C C . ALA A 1 391 ? -13.903 9.168 42.112 1.00 81.31 391 ALA A C 1
ATOM 3082 O O . ALA A 1 391 ? -13.577 9.928 41.202 1.00 81.31 391 ALA A O 1
ATOM 3083 N N . GLY A 1 392 ? -13.351 7.957 42.257 1.00 82.38 392 GLY A N 1
ATOM 3084 C CA . GLY A 1 392 ? -12.279 7.470 41.376 1.00 82.38 392 GLY A CA 1
ATOM 3085 C C . GLY A 1 392 ? -12.701 7.381 39.901 1.00 82.38 392 GLY A C 1
ATOM 3086 O O . GLY A 1 392 ? -11.933 7.712 38.999 1.00 82.38 392 GLY A O 1
ATOM 3087 N N . SER A 1 393 ? -13.962 7.021 39.631 1.00 79.94 393 SER A N 1
ATOM 3088 C CA . SER A 1 393 ? -14.519 7.046 38.268 1.00 79.94 393 SER A CA 1
ATOM 3089 C C . SER A 1 393 ? -14.589 8.468 37.700 1.00 79.94 393 SER A C 1
ATOM 3091 O O . SER A 1 393 ? -14.345 8.664 36.512 1.00 79.94 393 SER A O 1
ATOM 3093 N N . LYS A 1 394 ? -14.907 9.472 38.532 1.00 86.50 394 LYS A N 1
ATOM 3094 C CA . LYS A 1 394 ? -14.907 10.885 38.127 1.00 86.50 394 LYS A CA 1
ATOM 3095 C C . LYS A 1 394 ? -13.497 11.366 37.782 1.00 86.50 394 LYS A C 1
ATOM 3097 O O . LYS A 1 394 ? -13.326 11.920 36.704 1.00 86.50 394 LYS A O 1
ATOM 3102 N N . GLU A 1 395 ? -12.511 11.108 38.638 1.00 88.06 395 GLU A N 1
ATOM 3103 C CA . GLU A 1 395 ? -11.111 11.480 38.379 1.00 88.06 395 GLU A CA 1
ATOM 3104 C C . GLU A 1 395 ? -10.607 10.892 37.056 1.00 88.06 395 GLU A C 1
ATOM 3106 O O . GLU A 1 395 ? -9.979 11.581 36.253 1.00 88.06 395 GLU A O 1
ATOM 3111 N N . ARG A 1 396 ? -10.960 9.632 36.775 1.00 85.44 396 ARG A N 1
ATOM 3112 C CA . ARG A 1 396 ? -10.602 8.973 35.515 1.00 85.44 396 ARG A CA 1
ATOM 3113 C C . ARG A 1 396 ? -11.301 9.588 34.300 1.00 85.44 396 ARG A C 1
ATOM 3115 O O . ARG A 1 396 ? -10.670 9.730 33.258 1.00 85.44 396 ARG A O 1
ATOM 3122 N N . ILE A 1 397 ? -12.572 9.984 34.419 1.00 86.12 397 ILE A N 1
ATOM 3123 C CA . ILE A 1 397 ? -13.277 10.731 33.360 1.00 86.12 397 ILE A CA 1
ATOM 3124 C C . ILE A 1 397 ? -12.575 12.068 33.093 1.00 86.12 397 ILE A C 1
ATOM 3126 O O . ILE A 1 397 ? -12.337 12.398 31.934 1.00 86.12 397 ILE A O 1
ATOM 3130 N N . ASP A 1 398 ? -12.226 12.815 34.140 1.00 89.50 398 ASP A N 1
ATOM 3131 C CA . ASP A 1 398 ? -11.568 14.120 34.010 1.00 89.50 398 ASP A CA 1
ATOM 3132 C C . ASP A 1 398 ? -10.188 13.977 33.333 1.00 89.50 398 ASP A C 1
ATOM 3134 O O . ASP A 1 398 ? -9.841 14.764 32.447 1.00 89.50 398 ASP A O 1
ATOM 3138 N N . ALA A 1 399 ? -9.442 12.913 33.656 1.00 86.25 399 ALA A N 1
ATOM 3139 C CA . ALA A 1 399 ? -8.188 12.571 32.985 1.00 86.25 399 ALA A CA 1
ATOM 3140 C C . ALA A 1 399 ? -8.379 12.245 31.490 1.00 86.25 399 ALA A C 1
ATOM 3142 O O . ALA A 1 399 ? -7.625 12.750 30.656 1.00 86.25 399 ALA A O 1
ATOM 3143 N N . LEU A 1 400 ? -9.404 11.460 31.130 1.00 84.31 400 LEU A N 1
ATOM 3144 C CA . LEU A 1 400 ? -9.716 11.142 29.727 1.00 84.31 400 LEU A CA 1
ATOM 3145 C C . LEU A 1 400 ? -10.095 12.395 28.926 1.00 84.31 400 LEU A C 1
ATOM 3147 O O . LEU A 1 400 ? -9.646 12.552 27.794 1.00 84.31 400 LEU A O 1
ATOM 3151 N N . VAL A 1 401 ? -10.866 13.316 29.516 1.00 87.50 401 VAL A N 1
ATOM 3152 C CA . VAL A 1 401 ? -11.222 14.600 28.883 1.00 87.50 401 VAL A CA 1
ATOM 3153 C C . VAL A 1 401 ? -9.981 15.471 28.660 1.00 87.50 401 VAL A C 1
ATOM 3155 O O . VAL A 1 401 ? -9.831 16.096 27.608 1.00 87.50 401 VAL A O 1
ATOM 3158 N N . ALA A 1 402 ? -9.060 15.511 29.626 1.00 87.62 402 ALA A N 1
ATOM 3159 C CA . ALA A 1 402 ? -7.808 16.248 29.476 1.00 87.62 402 ALA A CA 1
ATOM 3160 C C . ALA A 1 402 ? -6.908 15.651 28.377 1.00 87.62 402 ALA A C 1
ATOM 3162 O O . ALA A 1 402 ? -6.314 16.405 27.601 1.00 87.62 402 ALA A O 1
ATOM 3163 N N . ALA A 1 403 ? -6.825 14.319 28.289 1.00 84.31 403 ALA A N 1
ATOM 3164 C CA . ALA A 1 403 ? -6.079 13.613 27.246 1.00 84.31 403 ALA A CA 1
ATOM 3165 C C . ALA A 1 403 ? -6.668 13.871 25.849 1.00 84.31 403 ALA A C 1
ATOM 3167 O O . ALA A 1 403 ? -5.944 14.260 24.933 1.00 84.31 403 ALA A O 1
ATOM 3168 N N . GLU A 1 404 ? -7.990 13.768 25.709 1.00 85.25 404 GLU A N 1
ATOM 3169 C CA . GLU A 1 404 ? -8.708 14.062 24.467 1.00 85.25 404 GLU A CA 1
ATOM 3170 C C . GLU A 1 404 ? -8.461 15.499 23.988 1.00 85.25 404 GLU A C 1
ATOM 3172 O O . GLU A 1 404 ? -8.163 15.719 22.817 1.00 85.25 404 GLU A O 1
ATOM 3177 N N . LYS A 1 405 ? -8.482 16.491 24.889 1.00 88.81 405 LYS A N 1
ATOM 3178 C CA . LYS A 1 405 ? -8.189 17.887 24.525 1.00 88.81 405 LYS A CA 1
ATOM 3179 C C . LYS A 1 405 ? -6.778 18.061 23.951 1.00 88.81 405 LYS A C 1
ATOM 3181 O O . LYS A 1 405 ? -6.600 18.821 22.997 1.00 88.81 405 LYS A O 1
ATOM 3186 N N . LYS A 1 406 ? -5.778 17.374 24.518 1.00 89.62 406 LYS A N 1
ATOM 3187 C CA . LYS A 1 406 ? -4.402 17.377 23.988 1.00 89.62 406 LYS A CA 1
ATOM 3188 C C . LYS A 1 406 ? -4.349 16.715 22.613 1.00 89.62 406 LYS A C 1
ATOM 3190 O O . LYS A 1 406 ? -3.768 17.283 21.692 1.00 89.62 406 LYS A O 1
ATOM 3195 N N . MET A 1 407 ? -5.002 15.566 22.461 1.00 89.25 407 MET A N 1
ATOM 3196 C CA . MET A 1 407 ? -5.061 14.837 21.197 1.00 89.25 407 MET A CA 1
ATOM 3197 C C . MET A 1 407 ? -5.747 15.662 20.095 1.00 89.25 407 MET A C 1
ATOM 3199 O O . MET A 1 407 ? -5.191 15.755 19.007 1.00 89.25 407 MET A O 1
ATOM 3203 N N . ILE A 1 408 ? -6.851 16.370 20.374 1.00 91.12 408 ILE A N 1
ATOM 3204 C CA . ILE A 1 408 ? -7.517 17.259 19.398 1.00 91.12 408 ILE A CA 1
ATOM 3205 C C . ILE A 1 408 ? -6.561 18.358 18.903 1.00 91.12 408 ILE A C 1
ATOM 3207 O O . ILE A 1 408 ? -6.568 18.713 17.722 1.00 91.12 408 ILE A O 1
ATOM 3211 N N . ALA A 1 409 ? -5.724 18.908 19.789 1.00 94.06 409 ALA A N 1
ATOM 3212 C CA . ALA A 1 409 ? -4.728 19.906 19.403 1.00 94.06 409 ALA A CA 1
ATOM 3213 C C . ALA A 1 409 ? -3.645 19.311 18.485 1.00 94.06 409 ALA A C 1
ATOM 3215 O O . ALA A 1 409 ? -3.267 19.942 17.497 1.00 94.06 409 ALA A O 1
ATOM 3216 N N . VAL A 1 410 ? -3.187 18.089 18.779 1.00 95.12 410 VAL A N 1
ATOM 3217 C CA . VAL A 1 410 ? -2.240 17.348 17.931 1.00 95.12 410 VAL A CA 1
ATOM 3218 C C . VAL A 1 410 ? -2.860 17.011 16.577 1.00 95.12 410 VAL A C 1
ATOM 3220 O O . VAL A 1 410 ? -2.246 17.300 15.555 1.00 95.12 410 VAL A O 1
ATOM 3223 N N . GLN A 1 411 ? -4.091 16.493 16.554 1.00 95.81 411 GLN A N 1
ATOM 3224 C CA . GLN A 1 411 ? -4.845 16.208 15.334 1.00 95.81 411 GLN A CA 1
ATOM 3225 C C . GLN A 1 411 ? -4.923 17.446 14.440 1.00 95.81 411 GLN A C 1
ATOM 3227 O O . GLN A 1 411 ? -4.576 17.370 13.267 1.00 95.81 411 GLN A O 1
ATOM 3232 N N . ARG A 1 412 ? -5.316 18.603 14.987 1.00 97.12 412 ARG A N 1
ATOM 3233 C CA . ARG A 1 412 ? -5.373 19.853 14.216 1.00 97.12 412 ARG A CA 1
ATOM 3234 C C . ARG A 1 412 ? -4.010 20.224 13.629 1.00 97.12 412 ARG A C 1
ATOM 3236 O O . ARG A 1 412 ? -3.934 20.581 12.463 1.00 97.12 412 ARG A O 1
ATOM 3243 N N . SER A 1 413 ? -2.943 20.121 14.422 1.00 97.62 413 SER A N 1
ATOM 3244 C CA . SER A 1 413 ? -1.583 20.411 13.952 1.00 97.62 413 SER A CA 1
ATOM 3245 C C . SER A 1 413 ? -1.161 19.478 12.816 1.00 97.62 413 SER A C 1
ATOM 3247 O O . SER A 1 413 ? -0.583 19.942 11.842 1.00 97.62 413 SER A O 1
ATOM 3249 N N . VAL A 1 414 ? -1.455 18.181 12.933 1.00 98.00 414 VAL A N 1
ATOM 3250 C CA . VAL A 1 414 ? -1.135 17.180 11.909 1.00 98.00 414 VAL A CA 1
ATOM 3251 C C . VAL A 1 414 ? -1.909 17.450 10.622 1.00 98.00 414 VAL A C 1
ATOM 3253 O O . VAL A 1 414 ? -1.295 17.522 9.565 1.00 98.00 414 VAL A O 1
ATOM 3256 N N . LEU A 1 415 ? -3.229 17.637 10.700 1.00 97.88 415 LEU A N 1
ATOM 3257 C CA . LEU A 1 415 ? -4.063 17.862 9.516 1.00 97.88 415 LEU A CA 1
ATOM 3258 C C . LEU A 1 415 ? -3.661 19.145 8.774 1.00 97.88 415 LEU A C 1
ATOM 3260 O O . LEU A 1 415 ? -3.484 19.096 7.562 1.00 97.88 415 LEU A O 1
ATOM 3264 N N . ASN A 1 416 ? -3.409 20.241 9.497 1.00 98.06 416 ASN A N 1
ATOM 3265 C CA . ASN A 1 416 ? -2.948 21.492 8.891 1.00 98.06 416 ASN A CA 1
ATOM 3266 C C . ASN A 1 416 ? -1.586 21.331 8.195 1.00 98.06 416 ASN A C 1
ATOM 3268 O O . ASN A 1 416 ? -1.385 21.860 7.112 1.00 98.06 416 ASN A O 1
ATOM 3272 N N . LEU A 1 417 ? -0.644 20.584 8.787 1.00 98.19 417 LEU A N 1
ATOM 3273 C CA . LEU A 1 417 ? 0.654 20.341 8.150 1.00 98.19 417 LEU A CA 1
ATOM 3274 C C . LEU A 1 417 ? 0.523 19.494 6.880 1.00 98.19 417 LEU A C 1
ATOM 3276 O O . LEU A 1 417 ? 1.257 19.723 5.925 1.00 98.19 417 LEU A O 1
ATOM 3280 N N . ILE A 1 418 ? -0.407 18.536 6.848 1.00 97.44 418 ILE A N 1
ATOM 3281 C CA . ILE A 1 418 ? -0.701 17.759 5.636 1.00 97.44 418 ILE A CA 1
ATOM 3282 C C . ILE A 1 418 ? -1.280 18.669 4.543 1.00 97.44 418 ILE A C 1
ATOM 3284 O O . ILE A 1 418 ? -0.873 18.553 3.389 1.00 97.44 418 ILE A O 1
ATOM 3288 N N . GLU A 1 419 ? -2.189 19.582 4.895 1.00 97.06 419 GLU A N 1
ATOM 3289 C CA . GLU A 1 419 ? -2.746 20.579 3.969 1.00 97.06 419 GLU A CA 1
ATOM 3290 C C . GLU A 1 419 ? -1.659 21.528 3.434 1.00 97.06 419 GLU A C 1
ATOM 3292 O O . GLU A 1 419 ? -1.547 21.682 2.218 1.00 97.06 419 GLU A O 1
ATOM 3297 N N . ASP A 1 420 ? -0.792 22.061 4.304 1.00 97.38 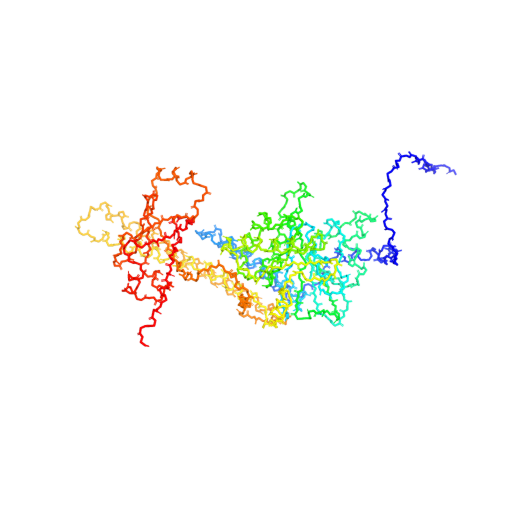420 ASP A N 1
ATOM 3298 C CA . ASP A 1 420 ? 0.357 22.896 3.918 1.00 97.38 420 ASP A CA 1
ATOM 3299 C C . ASP A 1 420 ? 1.282 22.159 2.929 1.00 97.38 420 ASP A C 1
ATOM 3301 O O . ASP A 1 420 ? 1.734 22.726 1.933 1.00 97.38 420 ASP A O 1
ATOM 3305 N N . ILE A 1 421 ? 1.595 20.884 3.199 1.00 95.38 421 ILE A N 1
ATOM 3306 C CA . ILE A 1 421 ? 2.428 20.056 2.312 1.00 95.38 421 ILE A CA 1
ATOM 3307 C C . ILE A 1 421 ? 1.737 19.872 0.961 1.00 95.38 421 ILE A C 1
ATOM 3309 O O . ILE A 1 421 ? 2.385 20.010 -0.077 1.00 95.38 421 ILE A O 1
ATOM 3313 N N . ALA A 1 422 ? 0.436 19.575 0.965 1.00 93.56 422 ALA A N 1
ATOM 3314 C CA . ALA A 1 422 ? -0.328 19.382 -0.257 1.00 93.56 422 ALA A CA 1
ATOM 3315 C C . ALA A 1 422 ? -0.338 20.647 -1.126 1.00 93.56 422 ALA A C 1
ATOM 3317 O O . ALA A 1 422 ? -0.081 20.553 -2.325 1.00 93.56 422 ALA A O 1
ATOM 3318 N N . GLU A 1 423 ? -0.536 21.823 -0.526 1.00 94.31 423 GLU A N 1
ATOM 3319 C CA . GLU A 1 423 ? -0.478 23.108 -1.229 1.00 94.31 423 GLU A CA 1
ATOM 3320 C C . GLU A 1 423 ? 0.916 23.365 -1.825 1.00 94.31 423 GLU A C 1
ATOM 3322 O O . GLU A 1 423 ? 1.044 23.645 -3.019 1.00 94.31 423 GLU A O 1
ATOM 3327 N N . LEU A 1 424 ? 1.978 23.192 -1.029 1.00 93.62 424 LEU A N 1
ATOM 3328 C CA . LEU A 1 424 ? 3.363 23.423 -1.462 1.00 93.62 424 LEU A CA 1
ATOM 3329 C C . LEU A 1 424 ? 3.831 22.461 -2.563 1.00 93.62 424 LEU A C 1
ATOM 3331 O O . LEU A 1 424 ? 4.715 22.813 -3.347 1.00 93.62 424 LEU A O 1
ATOM 3335 N N . SER A 1 425 ? 3.268 21.254 -2.611 1.00 89.81 425 SER A N 1
ATOM 3336 C CA . SER A 1 425 ? 3.599 20.217 -3.594 1.00 89.81 425 SER A CA 1
ATOM 3337 C C . SER A 1 425 ? 2.605 20.126 -4.755 1.00 89.81 425 SER A C 1
ATOM 3339 O O . SER A 1 425 ? 2.798 19.299 -5.646 1.00 89.81 425 SER A O 1
ATOM 3341 N N . GLY A 1 426 ? 1.557 20.958 -4.778 1.00 89.56 426 GLY A N 1
ATOM 3342 C CA . GLY A 1 426 ? 0.518 20.923 -5.811 1.00 89.56 426 GLY A CA 1
ATOM 3343 C C . GLY A 1 426 ? -0.297 19.624 -5.821 1.00 89.56 426 GLY A C 1
ATOM 3344 O O . GLY A 1 426 ? -0.771 19.202 -6.878 1.00 89.56 426 GLY A O 1
ATOM 3345 N N . LEU A 1 427 ? -0.430 18.966 -4.667 1.00 90.19 427 LEU A N 1
ATOM 3346 C CA . LEU A 1 427 ? -1.209 17.741 -4.513 1.00 90.19 427 LEU A CA 1
ATOM 3347 C C . LEU A 1 427 ? -2.694 18.085 -4.381 1.00 90.19 427 LEU A C 1
ATOM 3349 O O . LEU A 1 427 ? -3.089 18.936 -3.588 1.00 90.19 427 LEU A O 1
ATOM 3353 N N . VAL A 1 428 ? -3.534 17.376 -5.131 1.00 90.06 428 VAL A N 1
ATOM 3354 C CA . VAL A 1 428 ? -4.991 17.468 -4.989 1.00 90.06 428 VAL A CA 1
ATOM 3355 C C . VAL A 1 428 ? -5.419 16.503 -3.894 1.00 90.06 428 VAL A C 1
ATOM 3357 O O . VAL A 1 428 ? -5.186 15.307 -4.028 1.00 90.06 428 VAL A O 1
ATOM 3360 N N . LEU A 1 429 ? -6.030 17.003 -2.823 1.00 89.44 429 LEU A N 1
ATOM 3361 C CA . LEU A 1 429 ? -6.549 16.186 -1.725 1.00 89.44 429 LEU A CA 1
ATOM 3362 C C . LEU A 1 429 ? -7.937 15.628 -2.071 1.00 89.44 429 LEU A C 1
ATOM 3364 O O . LEU A 1 429 ? -8.753 16.319 -2.675 1.00 89.44 429 LEU A O 1
ATOM 3368 N N . SER A 1 430 ? -8.207 14.393 -1.658 1.00 86.44 430 SER A N 1
ATOM 3369 C CA . SER A 1 430 ? -9.487 13.712 -1.850 1.00 86.44 430 SER A CA 1
ATOM 3370 C C . SER A 1 430 ? -9.970 13.081 -0.547 1.00 86.44 430 SER A C 1
ATOM 3372 O O . SER A 1 430 ? -9.177 12.544 0.228 1.00 86.44 430 SER A O 1
ATOM 3374 N N . ASP A 1 431 ? -11.285 13.097 -0.340 1.00 83.31 431 ASP A N 1
ATOM 3375 C CA . ASP A 1 431 ? -11.937 12.343 0.734 1.00 83.31 431 ASP A CA 1
ATOM 3376 C C . ASP A 1 431 ? -12.241 10.892 0.307 1.00 83.31 431 ASP A C 1
ATOM 3378 O O . ASP A 1 431 ? -12.580 10.044 1.133 1.00 83.31 431 ASP A O 1
ATOM 3382 N N . GLU A 1 432 ? -12.085 10.568 -0.982 1.00 73.94 432 GLU A N 1
ATOM 3383 C CA . GLU A 1 432 ? -12.223 9.204 -1.494 1.00 73.94 432 GLU A CA 1
ATOM 3384 C C . GLU A 1 432 ? -10.997 8.384 -1.101 1.00 73.94 432 GLU A C 1
ATOM 3386 O O . GLU A 1 432 ? -9.975 8.385 -1.791 1.00 73.94 432 GLU A O 1
ATOM 3391 N N . THR A 1 433 ? -11.102 7.661 0.013 1.00 63.59 433 THR A N 1
ATOM 3392 C CA . THR A 1 433 ? -10.036 6.755 0.438 1.00 63.59 433 THR A CA 1
ATOM 3393 C C . THR A 1 433 ? -9.828 5.659 -0.585 1.00 63.59 433 THR A C 1
ATOM 3395 O O . THR A 1 433 ? -8.678 5.422 -0.955 1.00 63.59 433 THR A O 1
ATOM 3398 N N . HIS A 1 434 ? -10.914 5.058 -1.093 1.00 63.06 434 HIS A N 1
ATOM 3399 C CA . HIS A 1 434 ? -10.876 3.946 -2.041 1.00 63.06 434 HIS A CA 1
ATOM 3400 C C . HIS A 1 434 ? -12.035 3.972 -3.054 1.00 63.06 434 HIS A C 1
ATOM 3402 O O . HIS A 1 434 ? -13.158 4.320 -2.693 1.00 63.06 434 HIS A O 1
ATOM 3408 N N . PRO A 1 435 ? -11.798 3.531 -4.297 1.00 60.97 435 PRO A N 1
ATOM 3409 C CA . PRO A 1 435 ? -12.849 3.296 -5.284 1.00 60.97 435 PRO A CA 1
ATOM 3410 C C . PRO A 1 435 ? -13.670 2.034 -4.966 1.00 60.97 435 PRO A C 1
ATOM 3412 O O . PRO A 1 435 ? -13.130 0.999 -4.568 1.00 60.97 435 PRO A O 1
ATOM 3415 N N . ASN A 1 436 ? -14.985 2.098 -5.191 1.00 56.41 436 ASN A N 1
ATOM 3416 C CA . ASN A 1 436 ? -15.878 0.942 -5.080 1.00 56.41 436 ASN A CA 1
ATOM 3417 C C . ASN A 1 436 ? -15.779 0.068 -6.339 1.00 56.41 436 ASN A C 1
ATOM 3419 O O . ASN A 1 436 ? -16.443 0.336 -7.337 1.00 56.41 436 ASN A O 1
ATOM 3423 N N . LEU A 1 437 ? -15.010 -1.021 -6.280 1.00 59.16 437 LEU A N 1
ATOM 3424 C CA . LEU A 1 437 ? -15.191 -2.133 -7.216 1.00 59.16 437 LEU A CA 1
ATOM 3425 C C . LEU A 1 437 ? -16.410 -2.939 -6.770 1.00 59.16 437 LEU A C 1
ATOM 3427 O O . LEU A 1 437 ? -16.347 -3.693 -5.799 1.00 59.16 437 LEU A O 1
ATOM 3431 N N . THR A 1 438 ? -17.534 -2.796 -7.470 1.00 48.72 438 THR A N 1
ATOM 3432 C CA . THR A 1 438 ? -18.643 -3.742 -7.319 1.00 48.72 438 THR A CA 1
ATOM 3433 C C . THR A 1 438 ? -18.183 -5.066 -7.927 1.00 48.72 438 THR A C 1
ATOM 3435 O O . THR A 1 438 ? -18.061 -5.179 -9.143 1.00 48.72 438 THR A O 1
ATOM 3438 N N . GLY A 1 439 ? -17.830 -6.045 -7.090 1.00 45.28 439 GLY A N 1
ATOM 3439 C CA . GLY A 1 439 ? -17.307 -7.334 -7.544 1.00 45.28 439 GLY A CA 1
ATOM 3440 C C . GLY A 1 439 ? -18.263 -8.012 -8.528 1.00 45.28 439 GLY A C 1
ATOM 3441 O O . GLY A 1 439 ? -19.332 -8.473 -8.141 1.00 45.28 439 GLY A O 1
ATOM 3442 N N . MET A 1 440 ? -17.883 -8.079 -9.804 1.00 42.69 440 MET A N 1
ATOM 3443 C CA . MET A 1 440 ? -18.612 -8.806 -10.842 1.00 42.69 440 MET A CA 1
ATOM 3444 C C . MET A 1 440 ? -17.830 -10.044 -11.278 1.00 42.69 440 MET A C 1
ATOM 3446 O O . MET A 1 440 ? -17.304 -10.073 -12.379 1.00 42.69 440 MET A O 1
ATOM 3450 N N . ILE A 1 441 ? -17.811 -11.077 -10.434 1.00 42.53 441 ILE A N 1
ATOM 3451 C CA . ILE A 1 441 ? -18.066 -12.476 -10.811 1.00 42.53 441 ILE A CA 1
ATOM 3452 C C . ILE A 1 441 ? -18.672 -13.096 -9.555 1.00 42.53 441 ILE A C 1
ATOM 3454 O O . ILE A 1 441 ? -17.958 -13.408 -8.604 1.00 42.53 441 ILE A O 1
ATOM 3458 N N . GLY A 1 442 ? -19.997 -13.259 -9.531 1.00 36.41 442 GLY A N 1
ATOM 3459 C CA . GLY A 1 442 ? -20.622 -14.116 -8.534 1.00 36.41 442 GLY A CA 1
ATOM 3460 C C . GLY A 1 442 ? -19.923 -15.471 -8.582 1.00 36.41 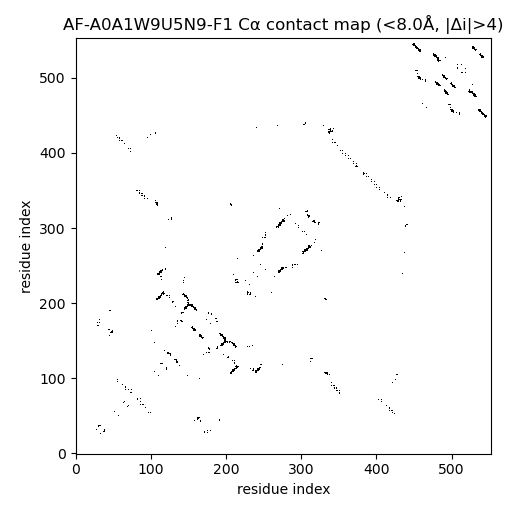442 GLY A C 1
ATOM 3461 O O . GLY A 1 442 ? -19.862 -16.100 -9.641 1.00 36.41 442 GLY A O 1
ATOM 3462 N N . LEU A 1 443 ? -19.364 -15.906 -7.452 1.00 38.31 443 LEU A N 1
ATOM 3463 C CA . LEU A 1 443 ? -19.056 -17.310 -7.216 1.00 38.31 443 LEU A CA 1
ATOM 3464 C C . LEU A 1 443 ? -20.398 -18.043 -7.314 1.00 38.31 443 LEU A C 1
ATOM 3466 O O . LEU A 1 443 ? -21.111 -18.190 -6.328 1.00 38.31 443 LEU A O 1
ATOM 3470 N N . ALA A 1 444 ? -20.800 -18.388 -8.537 1.00 32.00 444 ALA A N 1
ATOM 3471 C CA . ALA A 1 444 ? -22.057 -19.050 -8.823 1.00 32.00 444 ALA A CA 1
ATOM 3472 C C . ALA A 1 444 ? -22.025 -20.406 -8.116 1.00 32.00 444 ALA A C 1
ATOM 3474 O O . ALA A 1 444 ? -21.380 -21.349 -8.577 1.00 32.00 444 ALA A O 1
ATOM 3475 N N . GLY A 1 445 ? -22.650 -20.458 -6.940 1.00 31.33 445 GLY A N 1
ATOM 3476 C CA . GLY A 1 445 ? -22.597 -21.626 -6.076 1.00 31.33 445 GLY A CA 1
ATOM 3477 C C . GLY A 1 445 ? -22.777 -21.370 -4.581 1.00 31.33 445 GLY A C 1
ATOM 3478 O O . GLY A 1 445 ? -22.276 -22.167 -3.798 1.00 31.33 445 GLY A O 1
ATOM 3479 N N . SER A 1 446 ? -23.489 -20.331 -4.149 1.00 30.83 446 SER A N 1
ATOM 3480 C CA . SER A 1 446 ? -24.141 -20.366 -2.839 1.00 30.83 446 SER A CA 1
ATOM 3481 C C . SER A 1 446 ? -25.517 -19.729 -2.956 1.00 30.83 446 SER A C 1
ATOM 3483 O O . SER A 1 446 ? -25.693 -18.664 -3.534 1.00 30.83 446 SER A O 1
ATOM 3485 N N . THR A 1 447 ? -26.522 -20.450 -2.476 1.00 31.91 447 THR A N 1
ATOM 3486 C CA . THR A 1 447 ? -27.850 -19.915 -2.188 1.00 31.91 447 THR A CA 1
ATOM 3487 C C . THR A 1 447 ? -27.711 -18.588 -1.450 1.00 31.91 447 THR A C 1
ATOM 3489 O O . THR A 1 447 ? -27.006 -18.555 -0.441 1.00 31.91 447 THR A O 1
ATOM 3492 N N . ASP A 1 448 ? -28.367 -17.535 -1.945 1.00 30.91 448 ASP A N 1
ATOM 3493 C CA . ASP A 1 448 ? -28.469 -16.227 -1.292 1.00 30.91 448 ASP A CA 1
ATOM 3494 C C . ASP A 1 448 ? -29.035 -16.394 0.123 1.00 30.91 448 ASP A C 1
ATOM 3496 O O . ASP A 1 448 ? -30.247 -16.416 0.344 1.00 30.91 448 ASP A O 1
ATOM 3500 N N . VAL A 1 449 ? -28.140 -16.557 1.090 1.00 42.41 449 VAL A N 1
ATOM 3501 C CA . VAL A 1 449 ? -28.445 -16.470 2.509 1.00 42.41 449 VAL A CA 1
ATOM 3502 C C . VAL A 1 449 ? -27.944 -15.104 2.935 1.00 42.41 449 VAL A C 1
ATOM 3504 O O . VAL A 1 449 ? -26.759 -14.903 3.196 1.00 42.41 449 VAL A O 1
ATOM 3507 N N . GLU A 1 450 ? -28.849 -14.135 2.937 1.00 53.44 450 GLU A N 1
ATOM 3508 C CA . GLU A 1 450 ? -28.583 -12.820 3.506 1.00 53.44 450 GLU A CA 1
ATOM 3509 C C . GLU A 1 450 ? -28.292 -13.039 4.999 1.00 53.44 450 GLU A C 1
ATOM 3511 O O . GLU A 1 450 ? -29.068 -13.696 5.676 1.00 53.44 450 GLU A O 1
ATOM 3516 N N . SER A 1 451 ? -27.144 -12.608 5.524 1.00 61.41 451 SER A N 1
ATOM 3517 C CA . SER A 1 451 ? -26.789 -12.844 6.933 1.00 61.41 451 SER A CA 1
ATOM 3518 C C . SER A 1 451 ? -26.527 -11.526 7.635 1.00 61.41 451 SER A C 1
ATOM 3520 O O . SER A 1 451 ? -25.806 -10.679 7.106 1.00 61.41 451 SER A O 1
ATOM 3522 N N . PHE A 1 452 ? -27.064 -11.361 8.837 1.00 71.25 452 PHE A N 1
ATOM 3523 C CA . PHE A 1 452 ? -26.814 -10.179 9.655 1.00 71.25 452 PHE A CA 1
ATOM 3524 C C . PHE A 1 452 ? -25.767 -10.491 10.721 1.00 71.25 452 PHE A C 1
ATOM 3526 O O . PHE A 1 452 ? -25.750 -11.583 11.295 1.00 71.25 452 PHE A O 1
ATOM 3533 N N . ARG A 1 453 ? -24.886 -9.517 10.982 1.00 79.25 453 ARG A N 1
ATOM 3534 C CA . ARG A 1 453 ? -23.747 -9.658 11.896 1.00 79.25 453 ARG A CA 1
ATOM 3535 C C . ARG A 1 453 ? -23.732 -8.535 12.924 1.00 79.25 453 ARG A C 1
ATOM 3537 O O . ARG A 1 453 ? -23.643 -7.373 12.542 1.00 79.25 453 ARG A O 1
ATOM 3544 N N . PHE A 1 454 ? -23.762 -8.866 14.210 1.00 75.75 454 PHE A N 1
ATOM 3545 C CA . PHE A 1 454 ? -23.714 -7.876 15.293 1.00 75.75 454 PHE A CA 1
ATOM 3546 C C . PHE A 1 454 ? -22.828 -8.336 16.452 1.00 75.75 454 PHE A C 1
ATOM 3548 O O . PHE A 1 454 ? -22.487 -9.515 16.568 1.00 75.75 454 PHE A O 1
ATOM 3555 N N . ASN A 1 455 ? -22.408 -7.391 17.296 1.00 76.38 455 ASN A N 1
ATOM 3556 C CA . ASN A 1 455 ? -21.523 -7.684 18.418 1.00 76.38 455 ASN A CA 1
ATOM 3557 C C . ASN A 1 455 ? -22.304 -8.271 19.601 1.00 76.38 455 ASN A C 1
ATOM 3559 O O . ASN A 1 455 ? -23.379 -7.787 19.955 1.00 76.38 455 ASN A O 1
ATOM 3563 N N . GLY A 1 456 ? -21.719 -9.285 20.233 1.00 75.12 456 GLY A N 1
ATOM 3564 C CA . GLY A 1 456 ? -22.185 -9.868 21.485 1.00 75.12 456 GLY A CA 1
ATOM 3565 C C . GLY A 1 456 ? -21.082 -9.891 22.541 1.00 75.12 456 GLY A C 1
ATOM 3566 O O . GLY A 1 456 ? -19.893 -9.779 22.229 1.00 75.12 456 GLY A O 1
ATOM 3567 N N . SER A 1 457 ? -21.483 -10.058 23.795 1.00 75.19 457 SER A N 1
ATOM 3568 C CA . SER A 1 457 ? -20.599 -10.294 24.937 1.00 75.19 457 SER A CA 1
ATOM 3569 C C . SER A 1 457 ? -20.884 -11.673 25.515 1.00 75.19 457 SER A C 1
ATOM 3571 O O . SER A 1 457 ? -22.043 -12.076 25.610 1.00 75.19 457 SER A O 1
ATOM 3573 N N . MET A 1 458 ? -19.840 -12.391 25.908 1.00 71.44 458 MET A N 1
ATOM 3574 C CA . MET A 1 458 ? -19.968 -13.655 26.632 1.00 71.44 458 MET A CA 1
ATOM 3575 C C . MET A 1 458 ? -20.202 -13.396 28.123 1.00 71.44 458 MET A C 1
ATOM 3577 O O . MET A 1 458 ? -19.660 -12.441 28.675 1.00 71.44 458 MET A O 1
ATOM 3581 N N . ASN A 1 459 ? -20.984 -14.259 28.774 1.00 65.12 459 ASN A N 1
ATOM 3582 C CA . ASN A 1 459 ? -21.033 -14.338 30.235 1.00 65.12 459 ASN A CA 1
ATOM 3583 C C . ASN A 1 459 ? -19.993 -15.350 30.755 1.00 65.12 459 ASN A C 1
ATOM 3585 O O . ASN A 1 459 ? -19.616 -16.268 30.029 1.00 65.12 459 ASN A O 1
ATOM 3589 N N . GLN A 1 460 ? -19.554 -15.159 32.010 1.00 55.69 460 GLN A N 1
ATOM 3590 C CA . GLN A 1 460 ? -18.544 -15.939 32.754 1.00 55.69 460 GLN A CA 1
ATOM 3591 C C . GLN A 1 460 ? -18.217 -17.322 32.160 1.00 55.69 460 GLN A C 1
ATOM 3593 O O . GLN A 1 460 ? -18.993 -18.273 32.274 1.00 55.69 460 GLN A O 1
ATOM 3598 N N . ILE A 1 461 ? -17.023 -17.443 31.576 1.00 53.31 461 ILE A N 1
ATOM 3599 C CA . ILE A 1 461 ? -16.495 -18.712 31.077 1.00 53.31 461 ILE A CA 1
ATOM 3600 C C . ILE A 1 461 ? -15.997 -19.536 32.271 1.00 53.31 461 ILE A C 1
ATOM 3602 O O . ILE A 1 461 ? -15.058 -19.141 32.956 1.00 53.31 461 ILE A O 1
ATOM 3606 N N . SER A 1 462 ? -16.614 -20.691 32.534 1.00 53.69 462 SER A N 1
ATOM 3607 C CA . SER A 1 462 ? -16.104 -21.619 33.553 1.00 53.69 462 SER A CA 1
ATOM 3608 C C . SER A 1 462 ? -14.813 -22.312 33.088 1.00 53.69 462 SER A C 1
ATOM 3610 O O . SER A 1 462 ? -14.670 -22.631 31.907 1.00 53.69 462 SER A O 1
ATOM 3612 N N . ASP A 1 463 ? -13.902 -22.646 34.010 1.00 47.16 463 ASP A N 1
ATOM 3613 C CA . ASP A 1 463 ? -12.653 -23.373 33.692 1.00 47.16 463 ASP A CA 1
ATOM 3614 C C . ASP A 1 463 ? -12.903 -24.701 32.953 1.00 47.16 463 ASP A C 1
ATOM 3616 O O . ASP A 1 463 ? -12.113 -25.138 32.113 1.00 47.16 463 ASP A O 1
ATOM 3620 N N . LYS A 1 464 ? -14.048 -25.337 33.226 1.00 46.38 464 LYS A N 1
ATOM 3621 C CA . LYS A 1 464 ? -14.476 -26.588 32.590 1.00 46.38 464 LYS A CA 1
ATOM 3622 C C . LYS A 1 464 ? -14.874 -26.386 31.122 1.00 46.38 464 LYS A C 1
ATOM 3624 O O . LYS A 1 464 ? -14.608 -27.254 30.294 1.00 46.38 464 LYS A O 1
ATOM 3629 N N . LEU A 1 465 ? -15.468 -25.235 30.804 1.00 50.38 465 LEU A N 1
ATOM 3630 C CA . LEU A 1 465 ? -15.802 -24.815 29.444 1.00 50.38 465 LEU A CA 1
ATOM 3631 C C . LEU A 1 465 ? -14.536 -24.469 28.648 1.00 50.38 465 LEU A C 1
ATOM 3633 O O . LEU A 1 465 ? -14.385 -24.894 27.505 1.00 50.38 465 LEU A O 1
ATOM 3637 N N . LEU A 1 466 ? -13.596 -23.760 29.278 1.00 50.75 466 LEU A N 1
ATOM 3638 C CA . LEU A 1 466 ? -12.337 -23.335 28.664 1.00 50.75 466 LEU A CA 1
ATOM 3639 C C . LEU A 1 466 ? -11.489 -24.546 28.228 1.00 50.75 466 LEU A C 1
ATOM 3641 O O . LEU A 1 466 ? -10.984 -24.584 27.107 1.00 50.75 466 LEU A O 1
ATOM 3645 N N . GLN A 1 467 ? -11.430 -25.601 29.051 1.00 48.41 467 GLN A N 1
ATOM 3646 C CA . GLN A 1 467 ? -10.779 -26.866 28.679 1.00 48.41 467 GLN A CA 1
ATOM 3647 C C . GLN A 1 467 ? -11.506 -27.646 27.568 1.00 48.41 467 GLN A C 1
ATOM 3649 O O . GLN A 1 467 ? -10.858 -28.384 26.824 1.00 48.41 467 GLN A O 1
ATOM 3654 N N . GLY A 1 468 ? -12.831 -27.506 27.451 1.00 50.78 468 GLY A N 1
ATOM 3655 C CA . GLY A 1 468 ? -13.626 -28.115 26.379 1.00 50.78 468 GLY A CA 1
ATOM 3656 C C . GLY A 1 468 ? -13.439 -27.411 25.033 1.00 50.78 468 GLY A C 1
ATOM 3657 O O . GLY A 1 468 ? -13.254 -28.072 24.011 1.00 50.78 468 GLY A O 1
ATOM 3658 N N . LEU A 1 469 ? -13.405 -26.076 25.046 1.00 48.38 469 LEU A N 1
ATOM 3659 C CA . LEU A 1 469 ? -13.168 -25.230 23.876 1.00 48.38 469 LEU A CA 1
ATOM 3660 C C . LEU A 1 469 ? -11.753 -25.439 23.302 1.00 48.38 469 LEU A C 1
ATOM 3662 O O . LEU A 1 469 ? -11.610 -25.621 22.095 1.00 48.38 469 LEU A O 1
ATOM 3666 N N . LEU A 1 470 ? -10.722 -25.530 24.155 1.00 44.69 470 LEU A N 1
ATOM 3667 C CA . LEU A 1 470 ? -9.319 -25.760 23.757 1.00 44.69 470 LEU A CA 1
ATOM 3668 C C . LEU A 1 470 ? -9.063 -27.091 23.023 1.00 44.69 470 LEU A C 1
ATOM 3670 O O . LEU A 1 470 ? -8.008 -27.265 22.418 1.00 44.69 470 LEU A O 1
ATOM 3674 N N . ARG A 1 471 ? -9.999 -28.046 23.081 1.00 45.25 471 ARG A N 1
ATOM 3675 C CA . ARG A 1 471 ? -9.894 -29.348 22.399 1.00 45.25 471 ARG A CA 1
ATOM 3676 C C . ARG A 1 471 ? -10.530 -29.356 21.005 1.00 45.25 471 ARG A C 1
ATOM 3678 O O . ARG A 1 471 ? -10.469 -30.385 20.332 1.00 45.25 471 ARG A O 1
ATOM 3685 N N . LYS A 1 472 ? -11.153 -28.254 20.567 1.00 49.59 472 LYS A N 1
ATOM 3686 C CA . LYS A 1 472 ? -11.804 -28.168 19.253 1.00 49.59 472 LYS A CA 1
ATOM 3687 C C . LYS A 1 472 ? -10.837 -27.692 18.159 1.00 49.59 472 LYS A C 1
ATOM 3689 O O . LYS A 1 472 ? -10.055 -26.777 18.393 1.00 49.59 472 LYS A O 1
ATOM 3694 N N . PRO A 1 473 ? -10.934 -28.251 16.937 1.00 36.81 473 PRO A N 1
ATOM 3695 C CA . PRO A 1 473 ? -10.073 -27.878 15.813 1.00 36.81 473 PRO A CA 1
ATOM 3696 C C . PRO A 1 473 ? -10.398 -26.500 15.210 1.00 36.81 473 PRO A C 1
ATOM 3698 O O . PRO A 1 473 ? -9.575 -25.959 14.482 1.00 36.81 473 PRO A O 1
ATOM 3701 N N . ASN A 1 474 ? -11.578 -25.932 15.492 1.00 48.25 474 ASN A N 1
ATOM 3702 C CA . ASN A 1 474 ? -11.971 -24.596 15.045 1.00 48.25 474 ASN A CA 1
ATOM 3703 C C . ASN A 1 474 ? -12.721 -23.866 16.174 1.00 48.25 474 ASN A C 1
ATOM 3705 O O . ASN A 1 474 ? -13.916 -24.068 16.379 1.00 48.25 474 ASN A O 1
ATOM 3709 N N . LEU A 1 475 ? -11.973 -23.075 16.944 1.00 51.50 475 LEU A N 1
ATOM 3710 C CA . LEU A 1 475 ? -12.445 -22.282 18.086 1.00 51.50 475 LEU A CA 1
ATOM 3711 C C . LEU A 1 475 ? -13.185 -21.003 17.669 1.00 51.50 475 LEU A C 1
ATOM 3713 O O . LEU A 1 475 ? -13.822 -20.362 18.502 1.00 51.50 475 LEU A O 1
ATOM 3717 N N . GLU A 1 476 ? -13.104 -20.624 16.395 1.00 55.12 476 GLU A N 1
ATOM 3718 C CA . GLU A 1 476 ? -13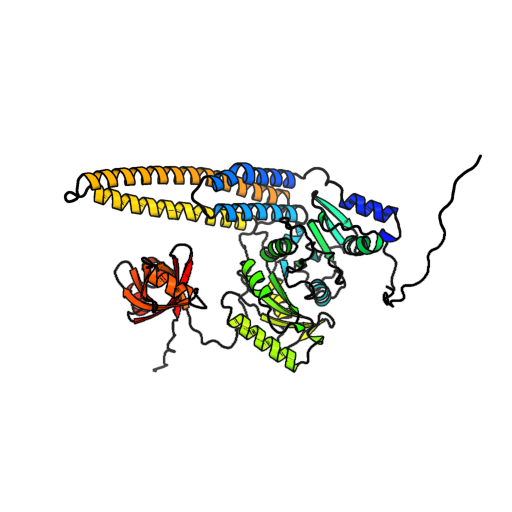.567 -19.320 15.926 1.00 55.12 476 GLU A CA 1
ATOM 3719 C C . GLU A 1 476 ? -15.030 -19.309 15.502 1.00 55.12 476 GLU A C 1
ATOM 3721 O O . GLU A 1 476 ? -15.570 -18.226 15.339 1.00 55.12 476 GLU A O 1
ATOM 3726 N N . LYS A 1 477 ? -15.696 -20.462 15.345 1.00 66.75 477 LYS A N 1
ATOM 3727 C CA . LYS A 1 477 ? -17.111 -20.533 14.944 1.00 66.75 477 LYS A CA 1
ATOM 3728 C C . LYS A 1 477 ? -17.869 -21.567 15.768 1.00 66.75 477 LYS A C 1
ATOM 3730 O O . LYS A 1 477 ? -17.671 -22.771 15.623 1.00 66.75 477 LYS A O 1
ATOM 3735 N N . LEU A 1 478 ? -18.774 -21.083 16.608 1.00 76.62 478 LEU A N 1
ATOM 3736 C CA . LEU A 1 478 ? -19.586 -21.877 17.527 1.00 76.62 478 LEU A CA 1
ATOM 3737 C C . LEU A 1 478 ? -21.063 -21.760 17.144 1.00 76.62 478 LEU A C 1
ATOM 3739 O O . LEU A 1 478 ? -21.491 -20.725 16.640 1.00 76.62 478 LEU A O 1
ATOM 3743 N N . SER A 1 479 ? -21.844 -22.817 17.347 1.00 83.12 479 SER A N 1
ATOM 3744 C CA . SER A 1 479 ? -23.284 -22.825 17.044 1.00 83.12 479 SER A CA 1
ATOM 3745 C C . SER A 1 479 ? -24.099 -22.657 18.321 1.00 83.12 479 SER A C 1
ATOM 3747 O O . SER A 1 479 ? -23.684 -23.103 19.391 1.00 83.12 479 SER A O 1
ATOM 3749 N N . GLY A 1 480 ? -25.235 -21.977 18.214 1.00 87.06 480 GLY A N 1
ATOM 3750 C CA . GLY A 1 480 ? -26.152 -21.774 19.327 1.00 87.06 480 GLY A CA 1
ATOM 3751 C C . GLY A 1 480 ? -27.559 -21.445 18.855 1.00 87.06 480 GLY A C 1
ATOM 3752 O O . GLY A 1 480 ? -27.853 -21.441 17.656 1.00 87.06 480 GLY A O 1
ATOM 3753 N N . THR A 1 481 ? -28.435 -21.151 19.807 1.00 90.50 481 THR A N 1
ATOM 3754 C CA . THR A 1 481 ? -29.831 -20.791 19.547 1.00 90.50 481 THR A CA 1
ATOM 3755 C C . THR A 1 481 ? -30.260 -19.581 20.362 1.00 90.50 481 THR A C 1
ATOM 3757 O O . THR A 1 481 ? -29.708 -19.303 21.426 1.00 90.50 481 THR A O 1
ATOM 3760 N N . VAL A 1 482 ? -31.253 -18.838 19.876 1.00 88.94 482 VAL A N 1
ATOM 3761 C CA . VAL A 1 482 ? -31.874 -17.756 20.651 1.00 88.94 482 VAL A CA 1
ATOM 3762 C C . VAL A 1 482 ? -32.617 -18.368 21.841 1.00 88.94 482 VAL A C 1
ATOM 3764 O O . VAL A 1 482 ? -33.638 -19.027 21.671 1.00 88.94 482 VAL A O 1
ATOM 3767 N N . ARG A 1 483 ? -32.137 -18.129 23.060 1.00 88.75 483 ARG A N 1
ATOM 3768 C CA . ARG A 1 483 ? -32.737 -18.652 24.295 1.00 88.75 483 ARG A CA 1
ATOM 3769 C C . ARG A 1 483 ? -33.901 -17.794 24.771 1.00 88.75 483 ARG A C 1
ATOM 3771 O O . ARG A 1 483 ? -34.942 -18.299 25.185 1.00 88.75 483 ARG A O 1
ATOM 3778 N N . LYS A 1 484 ? -33.698 -16.477 24.783 1.00 86.75 484 LYS A N 1
ATOM 3779 C CA . LYS A 1 484 ? -34.643 -15.501 25.336 1.00 86.75 484 LYS A CA 1
ATOM 3780 C C . LYS A 1 484 ? -34.386 -14.122 24.741 1.00 86.75 484 LYS A C 1
ATOM 3782 O O . LYS A 1 484 ? -33.246 -13.770 24.457 1.00 86.75 484 LYS A O 1
ATOM 3787 N N . VAL A 1 485 ? -35.435 -13.311 24.645 1.00 83.75 485 VAL A N 1
ATOM 3788 C CA . VAL A 1 485 ? -35.332 -11.878 24.343 1.00 83.75 485 VAL A CA 1
ATOM 3789 C C . VAL A 1 485 ? -36.093 -11.085 25.404 1.00 83.75 485 VAL A C 1
ATOM 3791 O O . VAL A 1 485 ? -37.232 -11.426 25.725 1.00 83.75 485 VAL A O 1
ATOM 3794 N N . ASP A 1 486 ? -35.485 -10.042 25.971 1.00 79.94 486 ASP A N 1
ATOM 3795 C CA . ASP A 1 486 ? -36.144 -9.126 26.910 1.00 79.94 486 ASP A CA 1
ATOM 3796 C C . ASP A 1 486 ? -36.108 -7.660 26.439 1.00 79.94 486 ASP A C 1
ATOM 3798 O O . ASP A 1 486 ? -35.996 -7.387 25.240 1.00 79.94 486 ASP A O 1
ATOM 3802 N N . SER A 1 487 ? -36.357 -6.701 27.343 1.00 70.06 487 SER A N 1
ATOM 3803 C CA . SER A 1 487 ? -36.378 -5.265 27.028 1.00 70.06 487 SER A CA 1
ATOM 3804 C C . SER A 1 487 ? -35.037 -4.708 26.576 1.00 70.06 487 SER A C 1
ATOM 3806 O O . SER A 1 487 ? -35.027 -3.745 25.810 1.00 70.06 487 SER A O 1
ATOM 3808 N N . LEU A 1 488 ? -33.934 -5.309 27.007 1.00 64.19 488 LEU A N 1
ATOM 3809 C CA . LEU A 1 488 ? -32.593 -4.760 26.862 1.00 64.19 488 LEU A CA 1
ATOM 3810 C C . LEU A 1 488 ? -31.697 -5.653 26.004 1.00 64.19 488 LEU A C 1
ATOM 3812 O O . LEU A 1 488 ? -30.820 -5.117 25.322 1.00 64.19 488 LEU A O 1
ATOM 3816 N N . CYS A 1 489 ? -31.941 -6.967 25.988 1.00 81.06 489 CYS A N 1
ATOM 3817 C CA . CYS A 1 489 ? -31.007 -7.940 25.439 1.00 81.06 489 CYS A CA 1
ATOM 3818 C C . CYS A 1 489 ? -31.662 -9.120 24.699 1.00 81.06 489 CYS A C 1
ATOM 3820 O O . CYS A 1 489 ? -32.733 -9.614 25.062 1.00 81.06 489 CYS A O 1
ATOM 3822 N N . PHE A 1 490 ? -30.932 -9.623 23.702 1.00 84.62 490 PHE A N 1
ATOM 3823 C CA . PHE A 1 490 ? -31.074 -10.961 23.130 1.00 84.62 490 PHE A CA 1
ATOM 3824 C C . PHE A 1 490 ? -30.063 -11.895 23.799 1.00 84.62 490 PHE A C 1
ATOM 3826 O O . PHE A 1 490 ? -28.882 -11.556 23.892 1.00 84.62 490 PHE A O 1
ATOM 3833 N N . TYR A 1 491 ? -30.525 -13.063 24.236 1.00 84.50 491 TYR A N 1
ATOM 3834 C CA . TYR A 1 491 ? -29.720 -14.103 24.869 1.00 84.50 491 TYR A CA 1
ATOM 3835 C C . TYR A 1 491 ? -29.621 -15.311 23.948 1.00 84.50 491 TYR A C 1
ATOM 3837 O O . TYR A 1 491 ? -30.641 -15.806 23.460 1.00 84.50 491 TYR A O 1
ATOM 3845 N N . PHE A 1 492 ? -28.406 -15.807 23.753 1.00 87.62 492 PHE A N 1
ATOM 3846 C CA . PHE A 1 492 ? -28.099 -16.948 22.905 1.00 87.62 492 PHE A CA 1
ATOM 3847 C C . PHE A 1 492 ? -27.454 -18.041 23.750 1.00 87.62 492 PHE A C 1
ATOM 3849 O O . PHE A 1 492 ? -26.428 -17.813 24.392 1.00 87.62 492 PHE A O 1
ATOM 3856 N N . GLU A 1 493 ? -28.065 -19.219 23.754 1.00 88.62 493 GLU A N 1
ATOM 3857 C CA . GLU A 1 493 ? -27.518 -20.410 24.391 1.00 88.62 493 GLU A CA 1
ATOM 3858 C C . GLU A 1 493 ? -26.671 -21.155 23.368 1.00 88.62 493 GLU A C 1
ATOM 3860 O O . GLU A 1 493 ? -27.158 -21.557 22.309 1.00 88.62 493 GLU A O 1
ATOM 3865 N N . MET A 1 494 ? -25.382 -21.278 23.662 1.00 86.94 494 MET A N 1
ATOM 3866 C CA . MET A 1 494 ? -24.437 -21.973 22.801 1.00 86.94 494 MET A CA 1
ATOM 3867 C C . MET A 1 494 ? -24.504 -23.470 23.073 1.00 86.94 494 MET A C 1
ATOM 3869 O O . MET A 1 494 ? -24.602 -23.879 24.230 1.00 86.94 494 MET A O 1
ATOM 3873 N N . ASP A 1 495 ? -24.351 -24.284 22.027 1.00 80.19 495 ASP A N 1
ATOM 3874 C CA . ASP A 1 495 ? -24.358 -25.754 22.133 1.00 80.19 495 ASP A CA 1
ATOM 3875 C C . ASP A 1 495 ? -23.291 -26.271 23.119 1.00 80.19 495 ASP A C 1
ATOM 3877 O O . ASP A 1 495 ? -23.396 -27.361 23.677 1.00 80.19 495 ASP A O 1
ATOM 3881 N N . ASP A 1 496 ? -22.261 -25.457 23.352 1.00 70.56 496 ASP A N 1
ATOM 3882 C CA . ASP A 1 496 ? -21.149 -25.739 24.251 1.00 70.56 496 ASP A CA 1
ATOM 3883 C C . ASP A 1 496 ? -21.420 -25.388 25.723 1.00 70.56 496 ASP A C 1
ATOM 3885 O O . ASP A 1 496 ? -20.561 -25.628 26.566 1.00 70.56 496 ASP A O 1
ATOM 3889 N N . GLY A 1 497 ? -22.607 -24.876 26.063 1.00 70.62 497 GLY A N 1
ATOM 3890 C CA . GLY A 1 497 ? -23.050 -24.703 27.451 1.00 70.62 497 GLY A CA 1
ATOM 3891 C C . GLY A 1 497 ? -22.690 -23.360 28.088 1.00 70.62 497 GLY A C 1
ATOM 3892 O O . GLY A 1 497 ? -22.630 -23.258 29.314 1.00 70.62 497 GLY A O 1
ATOM 3893 N N . PHE A 1 498 ? -22.449 -22.329 27.276 1.00 74.06 498 PHE A N 1
ATOM 3894 C CA . PHE A 1 498 ? -22.298 -20.948 27.737 1.00 74.06 498 PHE A CA 1
ATOM 3895 C C . PHE A 1 498 ? -23.289 -20.020 27.043 1.00 74.06 498 PHE A C 1
ATOM 3897 O O . PHE A 1 498 ? -23.889 -20.369 26.028 1.00 74.06 498 PHE A O 1
ATOM 3904 N N . GLU A 1 499 ? -23.463 -18.831 27.610 1.00 78.88 499 GLU A N 1
ATOM 3905 C CA . GLU A 1 499 ? -24.429 -17.855 27.123 1.00 78.88 499 GLU A CA 1
ATOM 3906 C C . GLU A 1 499 ? -23.729 -16.629 26.541 1.00 78.88 499 GLU A C 1
ATOM 3908 O O . GLU A 1 499 ? -22.752 -16.109 27.092 1.00 78.88 499 GLU A O 1
ATOM 3913 N N . VAL A 1 500 ? -24.272 -16.158 25.425 1.00 81.25 500 VAL A N 1
ATOM 3914 C CA . VAL A 1 500 ? -23.881 -14.923 24.758 1.00 81.25 500 VAL A CA 1
ATOM 3915 C C . VAL A 1 500 ? -25.051 -13.953 24.810 1.00 81.25 500 VAL A C 1
ATOM 3917 O O . VAL A 1 500 ? -26.205 -14.347 24.659 1.00 81.25 500 VAL A O 1
ATOM 3920 N N . MET A 1 501 ? -24.760 -12.670 24.986 1.00 81.94 501 MET A N 1
ATOM 3921 C CA . MET A 1 501 ? -25.764 -11.619 25.041 1.00 81.94 501 MET A CA 1
ATOM 3922 C C . MET A 1 501 ? -25.460 -10.512 24.032 1.00 81.94 501 MET A C 1
ATOM 3924 O O . MET A 1 501 ? -24.314 -10.085 23.898 1.00 81.94 501 MET A O 1
ATOM 3928 N N . ALA A 1 502 ? -26.491 -10.002 23.360 1.00 80.25 502 ALA A N 1
ATOM 3929 C CA . ALA A 1 502 ? -26.406 -8.811 22.518 1.00 80.25 502 ALA A CA 1
ATOM 3930 C C . ALA A 1 502 ? -27.447 -7.775 22.934 1.00 80.25 502 ALA A C 1
ATOM 3932 O O . ALA A 1 502 ? -28.607 -8.108 23.173 1.00 80.25 502 ALA A O 1
ATOM 3933 N N . LEU A 1 503 ? -27.041 -6.506 22.991 1.00 79.25 503 LEU A N 1
ATOM 3934 C CA . LEU A 1 503 ? -27.953 -5.409 23.302 1.00 79.25 503 LEU A CA 1
ATOM 3935 C C . LEU A 1 503 ? -28.961 -5.223 22.166 1.00 79.25 503 LEU A C 1
ATOM 3937 O O . LEU A 1 503 ? -28.589 -5.179 20.994 1.00 79.25 503 LEU A O 1
ATOM 3941 N N . THR A 1 504 ? -30.229 -5.013 22.512 1.00 76.12 504 THR A N 1
ATOM 3942 C CA . THR A 1 504 ? -31.301 -4.770 21.535 1.00 76.12 504 THR A CA 1
ATOM 3943 C C . THR A 1 504 ? -30.958 -3.613 20.591 1.00 76.12 504 THR A C 1
ATOM 3945 O O . THR A 1 504 ? -31.179 -3.721 19.389 1.00 76.12 504 THR A O 1
ATOM 3948 N N . GLY A 1 505 ? -30.338 -2.540 21.099 1.00 71.31 505 GLY A N 1
ATOM 3949 C CA . GLY A 1 505 ? -29.916 -1.399 20.278 1.00 71.31 505 GLY A CA 1
ATOM 3950 C C . GLY A 1 505 ? -28.874 -1.744 19.205 1.00 71.31 505 GLY A C 1
ATOM 3951 O O . GLY A 1 505 ? -28.930 -1.190 18.110 1.00 71.31 505 GLY A O 1
ATOM 3952 N N . GLU A 1 506 ? -27.968 -2.691 19.472 1.00 73.06 506 GLU A N 1
ATOM 3953 C CA . GLU A 1 506 ? -26.994 -3.177 18.478 1.00 73.06 506 GLU A CA 1
ATOM 3954 C C . GLU A 1 506 ? -27.697 -3.972 17.371 1.00 73.06 506 GLU A C 1
ATOM 3956 O O . GLU A 1 506 ? -27.446 -3.745 16.187 1.00 73.06 506 GLU A O 1
ATOM 3961 N N . VAL A 1 507 ? -28.638 -4.848 17.741 1.00 74.81 507 VAL A N 1
ATOM 3962 C CA . VAL A 1 507 ? -29.422 -5.642 16.780 1.00 74.81 507 VAL A CA 1
ATOM 3963 C C . VAL A 1 507 ? -30.252 -4.734 15.872 1.00 74.81 507 VAL A C 1
ATOM 3965 O O . VAL A 1 507 ? -30.241 -4.898 14.652 1.00 74.81 507 VAL A O 1
ATOM 3968 N N . GLN A 1 508 ? -30.931 -3.735 16.441 1.00 77.75 508 GLN A N 1
ATOM 3969 C CA . GLN A 1 508 ? -31.730 -2.774 15.675 1.00 77.75 508 GLN A CA 1
ATOM 3970 C C . GLN A 1 508 ? -30.869 -1.910 14.748 1.00 77.75 508 GLN A C 1
ATOM 3972 O O . GLN A 1 508 ? -31.256 -1.661 13.611 1.00 77.75 508 GLN A O 1
ATOM 3977 N N . LYS A 1 509 ? -29.681 -1.486 15.196 1.00 74.38 509 LYS A N 1
ATOM 3978 C CA . LYS A 1 509 ? -28.750 -0.699 14.377 1.00 74.38 509 LYS A CA 1
ATOM 3979 C C . LYS A 1 509 ? -28.252 -1.475 13.155 1.00 74.38 509 LYS A C 1
ATOM 3981 O O . LYS A 1 509 ? -28.129 -0.895 12.084 1.00 74.38 509 LYS A O 1
ATOM 3986 N N . VAL A 1 510 ? -27.963 -2.767 13.316 1.00 71.31 510 VAL A N 1
ATOM 3987 C CA . VAL A 1 510 ? -27.452 -3.628 12.236 1.00 71.31 510 VAL A CA 1
ATOM 3988 C C . VAL A 1 510 ? -28.549 -4.044 11.261 1.00 71.31 510 VAL A C 1
ATOM 3990 O O . VAL A 1 510 ? -28.305 -4.129 10.062 1.00 71.31 510 VAL A O 1
ATOM 3993 N N . THR A 1 511 ? -29.750 -4.317 11.767 1.00 69.56 511 THR A N 1
ATOM 3994 C CA . THR A 1 511 ? -30.870 -4.788 10.938 1.00 69.56 511 THR A CA 1
ATOM 3995 C C . THR A 1 511 ? -31.701 -3.650 10.345 1.00 69.56 511 THR A C 1
ATOM 3997 O O . THR A 1 511 ? -32.418 -3.867 9.375 1.00 69.56 511 THR A O 1
ATOM 4000 N N . GLY A 1 512 ? -31.642 -2.446 10.923 1.00 72.62 512 GLY A N 1
ATOM 4001 C CA . GLY A 1 512 ? -32.541 -1.335 10.598 1.00 72.62 512 GLY A CA 1
ATOM 4002 C C . GLY A 1 512 ? -33.979 -1.534 11.096 1.00 72.62 512 GLY A C 1
ATOM 4003 O O . GLY A 1 512 ? -34.843 -0.708 10.812 1.00 72.62 512 GLY A O 1
ATOM 4004 N N . LEU A 1 513 ? -34.247 -2.615 11.835 1.00 77.06 513 LEU A N 1
ATOM 4005 C CA . LEU A 1 513 ? -35.588 -3.025 12.241 1.00 77.06 513 LEU A CA 1
ATOM 4006 C C . LEU A 1 513 ? -35.996 -2.431 13.594 1.00 77.06 513 LEU A C 1
ATOM 4008 O O . LEU A 1 513 ? -35.184 -2.228 14.506 1.00 77.06 513 LEU A O 1
ATOM 4012 N N . SER A 1 514 ? -37.298 -2.208 13.775 1.00 77.56 514 SER A N 1
ATOM 4013 C CA . SER A 1 514 ? -37.857 -1.966 15.103 1.00 77.56 514 SER A CA 1
ATOM 4014 C C . SER A 1 514 ? -37.684 -3.209 15.984 1.00 77.56 514 SER A C 1
ATOM 4016 O O . SER A 1 514 ? -37.561 -4.335 15.504 1.00 77.56 514 SER A O 1
ATOM 4018 N N . ARG A 1 515 ? -37.718 -3.040 17.309 1.00 74.19 515 ARG A N 1
ATOM 4019 C CA . ARG A 1 515 ? -37.566 -4.162 18.248 1.00 74.19 515 ARG A CA 1
ATOM 4020 C C . ARG A 1 515 ? -38.580 -5.280 17.987 1.00 74.19 515 ARG A C 1
ATOM 4022 O O . ARG A 1 515 ? -38.234 -6.450 18.086 1.00 74.19 515 ARG A O 1
ATOM 4029 N N . LYS A 1 516 ? -39.822 -4.921 17.650 1.00 74.69 516 LYS A N 1
ATOM 4030 C CA . LYS A 1 516 ? -40.888 -5.890 17.365 1.00 74.69 516 LYS A CA 1
ATOM 4031 C C . LYS A 1 516 ? -40.575 -6.713 16.109 1.00 74.69 516 LYS A C 1
ATOM 4033 O O . LYS A 1 516 ? -40.806 -7.914 16.103 1.00 74.69 516 LYS A O 1
ATOM 4038 N N . GLU A 1 517 ? -40.012 -6.083 15.084 1.00 76.12 517 GLU A N 1
ATOM 4039 C CA . GLU A 1 517 ? -39.594 -6.747 13.844 1.00 76.12 517 GLU A CA 1
ATOM 4040 C C . GLU A 1 517 ? -38.340 -7.606 14.048 1.00 76.12 517 GLU A C 1
ATOM 4042 O O . GLU A 1 517 ? -38.291 -8.732 13.567 1.00 76.12 517 GLU A O 1
ATOM 4047 N N . ALA A 1 518 ? -37.367 -7.134 14.834 1.00 75.88 518 ALA A N 1
ATOM 4048 C CA . ALA A 1 518 ? -36.171 -7.903 15.174 1.00 75.88 518 ALA A CA 1
ATOM 4049 C C . ALA A 1 518 ? -36.496 -9.177 15.978 1.00 75.88 518 ALA A C 1
ATOM 4051 O O . ALA A 1 518 ? -35.896 -10.217 15.736 1.00 75.88 518 ALA A O 1
ATOM 4052 N N . VAL A 1 519 ? -37.471 -9.124 16.897 1.00 76.81 519 VAL A N 1
ATOM 4053 C CA . VAL A 1 519 ? -37.955 -10.310 17.635 1.00 76.81 519 VAL A CA 1
ATOM 4054 C C . VAL A 1 519 ? -38.628 -11.322 16.704 1.00 76.81 519 VAL A C 1
ATOM 4056 O O . VAL A 1 519 ? -38.473 -12.522 16.904 1.00 76.81 519 VAL A O 1
ATOM 4059 N N . ASN A 1 520 ? -39.350 -10.860 15.680 1.00 77.62 520 ASN A N 1
ATOM 4060 C CA . ASN A 1 520 ? -39.954 -11.749 14.684 1.00 77.62 520 ASN A CA 1
ATOM 4061 C C . ASN A 1 520 ? -38.908 -12.379 13.755 1.00 77.62 520 ASN A C 1
ATOM 4063 O O . ASN A 1 520 ? -39.115 -13.488 13.276 1.00 77.62 520 ASN A O 1
ATOM 4067 N N . LEU A 1 521 ? -37.810 -11.668 13.494 1.00 75.69 521 LEU A N 1
ATOM 4068 C CA . LEU A 1 521 ? -36.711 -12.149 12.660 1.00 75.69 521 LEU A CA 1
ATOM 4069 C C . LEU A 1 521 ? -35.774 -13.111 13.411 1.00 75.69 521 LEU A C 1
ATOM 4071 O O . LEU A 1 521 ? -35.189 -13.996 12.797 1.00 75.69 521 LEU A O 1
ATOM 4075 N N . LEU A 1 522 ? -35.653 -12.951 14.731 1.00 78.94 522 LEU A N 1
ATOM 4076 C CA . LEU A 1 522 ? -34.879 -13.804 15.638 1.00 78.94 522 LEU A CA 1
ATOM 4077 C C . LEU A 1 522 ? -35.774 -14.348 16.769 1.00 78.94 522 LEU A C 1
ATOM 4079 O O . LEU A 1 522 ? -35.621 -13.937 17.927 1.00 78.94 522 LEU A O 1
ATOM 4083 N N . PRO A 1 523 ? -36.729 -15.244 16.467 1.00 81.56 523 PRO A N 1
ATOM 4084 C CA . PRO A 1 523 ? -37.577 -15.837 17.490 1.00 81.56 523 PRO A CA 1
ATOM 4085 C C . PRO A 1 523 ? -36.771 -16.762 18.413 1.00 81.56 523 PRO A C 1
ATOM 4087 O O . PRO A 1 523 ? -35.711 -17.276 18.056 1.00 81.56 523 PRO A O 1
ATOM 4090 N N . VAL A 1 524 ? -37.295 -17.008 19.617 1.00 86.38 524 VAL A N 1
ATOM 4091 C CA . VAL A 1 524 ? -36.725 -18.008 20.533 1.00 86.38 524 VAL A CA 1
ATOM 4092 C C . VAL A 1 524 ? -36.677 -19.374 19.835 1.00 86.38 524 VAL A C 1
ATOM 4094 O O . VAL A 1 524 ? -37.682 -19.825 19.290 1.00 86.38 524 VAL A O 1
ATOM 4097 N N . GLY A 1 525 ? -35.512 -20.020 19.866 1.00 82.00 525 GLY A N 1
ATOM 4098 C CA . GLY A 1 525 ? -35.212 -21.281 19.186 1.00 82.00 525 GLY A CA 1
ATOM 4099 C C . GLY A 1 525 ? -34.475 -21.136 17.849 1.00 82.00 525 GLY A C 1
ATOM 4100 O O . GLY A 1 525 ? -33.973 -22.138 17.341 1.00 82.00 525 GLY A O 1
ATOM 4101 N N . GLU A 1 526 ? -34.361 -19.925 17.292 1.00 84.44 526 GLU A N 1
ATOM 4102 C CA . GLU A 1 526 ? -33.690 -19.700 16.005 1.00 84.44 526 GLU A CA 1
ATOM 4103 C C . GLU A 1 526 ? -32.187 -19.992 16.091 1.00 84.44 526 GLU A C 1
ATOM 4105 O O . GLU A 1 526 ? -31.538 -19.656 17.088 1.00 84.44 526 GLU A O 1
ATOM 4110 N N . LYS A 1 527 ? -31.620 -20.612 15.047 1.00 85.69 527 LYS A N 1
ATOM 4111 C CA . LYS A 1 527 ? -30.200 -20.984 15.029 1.00 85.69 527 LYS A CA 1
ATOM 4112 C C . LYS A 1 527 ? -29.312 -19.796 14.693 1.00 85.69 527 LYS A C 1
ATOM 4114 O O . LYS A 1 527 ? -29.535 -19.072 13.727 1.00 85.69 527 LYS A O 1
ATOM 4119 N N . VAL A 1 528 ? -28.226 -19.670 15.441 1.00 84.38 528 VAL A N 1
ATOM 4120 C CA . VAL A 1 528 ? -27.198 -18.654 15.230 1.00 84.38 528 VAL A CA 1
ATOM 4121 C C . VAL A 1 528 ? -25.814 -19.284 15.217 1.00 84.38 528 VAL A C 1
ATOM 4123 O O . VAL A 1 528 ? -25.582 -20.362 15.765 1.00 84.38 528 VAL A O 1
ATOM 4126 N N . SER A 1 529 ? -24.871 -18.584 14.600 1.00 82.88 529 SER A N 1
ATOM 4127 C CA . SER A 1 529 ? -23.450 -18.886 14.721 1.00 82.88 529 SER A CA 1
ATOM 4128 C C . SER A 1 529 ? -22.738 -17.721 15.391 1.00 82.88 529 SER A C 1
ATOM 4130 O O . SER A 1 529 ? -23.026 -16.563 15.109 1.00 82.88 529 SER A O 1
ATOM 4132 N N . VAL A 1 530 ? -21.812 -18.008 16.292 1.00 76.19 530 VAL A N 1
ATOM 4133 C CA . VAL A 1 530 ? -21.070 -17.008 17.054 1.00 76.19 530 VAL A CA 1
ATOM 4134 C C . VAL A 1 530 ? -19.593 -17.183 16.780 1.00 76.19 530 VAL A C 1
ATOM 4136 O O . VAL A 1 530 ? -19.057 -18.280 16.923 1.00 76.19 530 VAL A O 1
ATOM 4139 N N . HIS A 1 531 ? -18.945 -16.089 16.401 1.00 74.19 531 HIS A N 1
ATOM 4140 C CA . HIS A 1 531 ? -17.507 -16.027 16.234 1.00 74.19 531 HIS A CA 1
ATOM 4141 C C . HIS A 1 531 ? -16.859 -15.363 17.432 1.00 74.19 531 HIS A C 1
ATOM 4143 O O . HIS A 1 531 ? -17.171 -14.212 17.747 1.00 74.19 531 HIS A O 1
ATOM 4149 N N . LEU A 1 532 ? -15.972 -16.085 18.110 1.00 65.69 532 LEU A N 1
ATOM 4150 C CA . LEU A 1 532 ? -15.266 -15.560 19.272 1.00 65.69 532 LEU A CA 1
ATOM 4151 C C . LEU A 1 532 ? -14.288 -14.456 18.849 1.00 65.69 532 LEU A C 1
ATOM 4153 O O . LEU A 1 532 ? -13.623 -14.559 17.822 1.00 65.69 532 LEU A O 1
ATOM 4157 N N . ARG A 1 533 ? -14.213 -13.386 19.642 1.00 65.75 533 ARG A N 1
ATOM 4158 C CA . ARG A 1 533 ? -13.213 -12.318 19.528 1.00 65.75 533 ARG A CA 1
ATOM 4159 C C . ARG A 1 533 ? -12.470 -12.168 20.858 1.00 65.75 533 ARG A C 1
ATOM 4161 O O . ARG A 1 533 ? -12.837 -12.759 21.871 1.00 65.75 533 ARG A O 1
ATOM 4168 N N . GLU A 1 534 ? -11.420 -11.355 20.857 1.00 55.66 534 GLU A N 1
ATOM 4169 C CA . GLU A 1 534 ? -10.666 -11.024 22.068 1.00 55.66 534 GLU A CA 1
ATOM 4170 C C . GLU A 1 534 ? -11.522 -10.255 23.100 1.00 55.66 534 GLU A C 1
ATOM 4172 O O . GLU A 1 534 ? -12.478 -9.556 22.747 1.00 55.66 534 GLU A O 1
ATOM 4177 N N . ASN A 1 535 ? -11.144 -10.348 24.382 1.00 57.34 535 ASN A N 1
ATOM 4178 C CA . ASN A 1 535 ? -11.748 -9.625 25.515 1.00 57.34 535 ASN A CA 1
ATOM 4179 C C . ASN A 1 535 ? -13.246 -9.893 25.741 1.00 57.34 535 ASN A C 1
ATOM 4181 O O . ASN A 1 535 ? -14.031 -8.955 25.866 1.00 57.34 535 ASN A O 1
ATOM 4185 N N . GLU A 1 536 ? -13.647 -11.166 25.776 1.00 62.16 536 GLU A N 1
ATOM 4186 C CA . GLU A 1 536 ? -15.033 -11.602 26.041 1.00 62.16 536 GLU A CA 1
ATOM 4187 C C . GLU A 1 536 ? -16.071 -11.123 25.005 1.00 62.16 536 GLU A C 1
ATOM 4189 O O . GLU A 1 536 ? -17.279 -11.288 25.190 1.00 62.16 536 GLU A O 1
ATOM 4194 N N . ARG A 1 537 ? -15.616 -10.564 23.878 1.00 67.88 537 ARG A N 1
ATOM 4195 C CA . ARG A 1 537 ? -16.476 -10.137 22.773 1.00 67.88 537 ARG A CA 1
ATOM 4196 C C . ARG A 1 537 ? -16.640 -11.247 21.751 1.00 67.88 537 ARG A C 1
ATOM 4198 O O . ARG A 1 537 ? -15.803 -12.129 21.606 1.00 67.88 537 ARG A O 1
ATOM 4205 N N . CYS A 1 538 ? -17.717 -11.174 20.988 1.00 72.25 538 CYS A N 1
ATOM 4206 C CA . CYS A 1 538 ? -17.969 -12.080 19.880 1.00 72.25 538 CYS A CA 1
ATOM 4207 C C . CYS A 1 538 ? -18.791 -11.391 18.784 1.00 72.25 538 CYS A C 1
ATOM 4209 O O . CYS A 1 538 ? -19.364 -10.320 18.988 1.00 72.25 538 CYS A O 1
ATOM 4211 N N . THR A 1 539 ? -18.835 -11.991 17.600 1.00 75.75 539 THR A N 1
ATOM 4212 C CA . THR A 1 539 ? -19.739 -11.605 16.515 1.00 75.75 539 THR A CA 1
ATOM 4213 C C . THR A 1 539 ? -20.786 -12.680 16.336 1.00 75.75 539 THR A C 1
ATOM 4215 O O . THR A 1 539 ? -20.459 -13.815 16.010 1.00 75.75 539 THR A O 1
ATOM 4218 N N . ILE A 1 540 ? -22.046 -12.315 16.503 1.00 77.38 540 ILE A N 1
ATOM 4219 C CA . ILE A 1 540 ? -23.176 -13.197 16.246 1.00 77.38 540 ILE A CA 1
ATOM 4220 C C . ILE A 1 540 ? -23.572 -13.013 14.785 1.00 77.38 540 ILE A C 1
ATOM 4222 O O . ILE A 1 540 ? -23.746 -11.887 14.321 1.00 77.38 540 ILE A O 1
ATOM 4226 N N . ILE A 1 541 ? -23.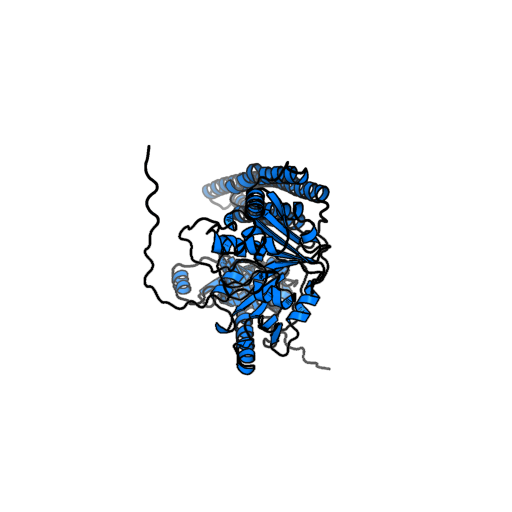675 -14.121 14.065 1.00 77.19 541 ILE A N 1
ATOM 4227 C CA . ILE A 1 541 ? -24.066 -14.212 12.664 1.00 77.19 541 ILE A CA 1
ATOM 4228 C C . ILE A 1 541 ? -25.295 -15.105 12.598 1.00 77.19 541 ILE A C 1
ATOM 4230 O O . ILE A 1 541 ? -25.224 -16.281 12.973 1.00 77.19 541 ILE A O 1
ATOM 4234 N N . TYR A 1 542 ? -26.395 -14.573 12.077 1.00 76.69 542 TYR A N 1
ATOM 4235 C CA . TYR A 1 542 ? -27.574 -15.381 11.791 1.00 76.69 542 TYR A CA 1
ATOM 4236 C C . TYR A 1 542 ? -27.937 -15.319 10.302 1.00 76.69 542 TYR A C 1
ATOM 4238 O O . TYR A 1 542 ? -27.866 -14.244 9.694 1.00 76.69 542 TYR A O 1
ATOM 4246 N N . PRO A 1 543 ? -28.283 -16.467 9.702 1.00 65.25 543 PRO A N 1
ATOM 4247 C CA . PRO A 1 543 ? -28.735 -16.547 8.324 1.00 65.25 543 PRO A CA 1
ATOM 4248 C C . PRO A 1 543 ? -30.215 -16.161 8.205 1.00 65.25 543 PRO A C 1
ATOM 4250 O O . PRO A 1 543 ? -31.055 -16.646 8.953 1.00 65.25 543 PRO A O 1
ATOM 4253 N N . VAL A 1 544 ? -30.548 -15.337 7.219 1.00 61.25 544 VAL A N 1
ATOM 4254 C CA . VAL A 1 544 ? -31.916 -15.059 6.782 1.00 61.25 544 VAL A CA 1
ATOM 4255 C C . VAL A 1 544 ? -32.193 -15.935 5.577 1.00 61.25 544 VAL A C 1
ATOM 4257 O O . VAL A 1 544 ? -31.646 -15.743 4.489 1.00 61.25 544 VAL A O 1
ATOM 4260 N N . ILE A 1 545 ? -33.077 -16.906 5.761 1.00 50.97 545 ILE A N 1
ATOM 4261 C CA . ILE A 1 545 ? -33.639 -17.645 4.641 1.00 50.97 545 ILE A CA 1
ATOM 4262 C C . ILE A 1 545 ? -34.804 -16.805 4.124 1.00 50.97 545 ILE A C 1
ATOM 4264 O O . ILE A 1 545 ? -35.875 -16.790 4.730 1.00 50.97 545 ILE A O 1
ATOM 4268 N N . LYS A 1 546 ? -34.623 -16.097 3.001 1.00 44.56 546 LYS A N 1
ATOM 4269 C CA . LYS A 1 546 ? -35.775 -15.559 2.268 1.00 44.56 546 LYS A CA 1
ATOM 4270 C C . LYS A 1 546 ? -36.607 -16.751 1.811 1.00 44.56 546 LYS A C 1
ATOM 4272 O O . LYS A 1 546 ? -36.234 -17.445 0.865 1.00 44.56 546 LYS A O 1
ATOM 4277 N N . GLN A 1 547 ? -37.739 -17.001 2.466 1.00 35.44 547 GLN A N 1
ATOM 4278 C CA . GLN A 1 547 ? -38.793 -17.764 1.814 1.00 35.44 547 GLN A CA 1
ATOM 4279 C C . GLN A 1 547 ? -39.133 -16.983 0.544 1.00 35.44 547 GLN A C 1
ATOM 4281 O O . GLN A 1 547 ? -39.535 -15.822 0.621 1.00 35.44 547 GLN A O 1
ATOM 4286 N N . LYS A 1 548 ? -38.888 -17.580 -0.630 1.00 31.77 548 LYS A N 1
ATOM 4287 C CA . LYS A 1 548 ? -39.444 -17.064 -1.883 1.00 31.77 548 LYS A CA 1
ATOM 4288 C C . LYS A 1 548 ? -40.932 -16.876 -1.625 1.00 31.77 548 LYS A C 1
ATOM 4290 O O . LYS A 1 548 ? -41.615 -17.865 -1.370 1.00 31.77 548 LYS A O 1
ATOM 4295 N N . ALA A 1 549 ? -41.398 -15.630 -1.640 1.00 32.06 549 ALA A N 1
ATOM 4296 C CA . ALA A 1 549 ? -42.819 -15.347 -1.631 1.00 32.06 549 ALA A CA 1
ATOM 4297 C C . ALA A 1 549 ? -43.423 -16.128 -2.802 1.00 32.06 549 ALA A C 1
ATOM 4299 O O . ALA A 1 549 ? -43.071 -15.889 -3.960 1.00 32.06 549 ALA A O 1
ATOM 4300 N N . GLY A 1 550 ? -44.232 -17.135 -2.476 1.00 30.22 550 GLY A N 1
ATOM 4301 C CA . GLY A 1 550 ? -45.103 -17.767 -3.446 1.00 30.22 550 GLY A CA 1
ATOM 4302 C C . GLY A 1 550 ? -46.004 -16.679 -4.005 1.00 30.22 550 GLY A C 1
ATOM 4303 O O . GLY A 1 550 ? -46.601 -15.914 -3.251 1.00 30.22 550 GLY A O 1
ATOM 4304 N N . SER A 1 551 ? -46.022 -16.567 -5.325 1.00 31.62 551 SER A N 1
ATOM 4305 C CA . SER A 1 551 ? -47.066 -15.859 -6.045 1.00 31.62 551 SER A CA 1
ATOM 4306 C C . SER A 1 551 ? -48.377 -16.620 -5.839 1.00 31.62 551 SER A C 1
ATOM 4308 O O . SER A 1 551 ? -48.656 -17.551 -6.592 1.00 31.62 551 SER A O 1
ATOM 4310 N N . ASP A 1 552 ? -49.126 -16.250 -4.807 1.00 34.25 552 ASP A N 1
ATOM 4311 C CA . ASP A 1 552 ? -50.571 -16.468 -4.740 1.00 34.25 552 ASP A CA 1
ATOM 4312 C C . ASP A 1 552 ? -51.243 -15.139 -5.114 1.00 34.25 552 ASP A C 1
ATOM 4314 O O . ASP A 1 552 ? -51.399 -14.255 -4.270 1.00 34.25 552 ASP A O 1
ATOM 4318 N N . ASP A 1 553 ? -51.444 -14.976 -6.426 1.00 30.75 553 ASP A N 1
ATOM 4319 C CA . ASP A 1 553 ? -52.624 -14.444 -7.144 1.00 30.75 553 ASP A CA 1
ATOM 4320 C C . ASP A 1 553 ? -52.256 -14.006 -8.573 1.00 30.75 553 ASP A C 1
ATOM 4322 O O . ASP A 1 553 ? -51.342 -13.161 -8.747 1.00 30.75 553 ASP A O 1
#